Protein AF-0000000072496242 (afdb_homodimer)

Sequence (442 aa):
MKIFIAFVLIFSLLLVVIFRSTSISSSNGSRLVIKHRKIQVKLYYETGCPDCQSYYTENYFPAYVLLHREVRFKLIPFGKARIVNSTLFKCQHGPSECFGNIYHACCGYYYGNKVMHRLAYCMYRSKNWYREKLASRQCSNRLSLNDRLLRSCTVSDLGRRIFKKMAKRTKRLGKPLRFVPYILVEGRSVDPEVNLHRYICKRYRKLIRACRTEFEETINSMKIFIAFVLIFSLLLVVIFRSTSISSSNGSRLVIKHRKIQVKLYYETGCPDCQSYYTENYFPAYVLLHREVRFKLIPFGKARIVNSTLFKCQHGPSECFGNIYHACCGYYYGNKVMHRLAYCMYRSKNWYREKLASRQCSNRLSLNDRLLRSCTVSDLGRRIFKKMAKRTKRLGKPLRFVPYILVEGRSVDPEVNLHRYICKRYRKLIRACRTEFEETINS

Radius of gyration: 36.03 Å; Cα contacts (8 Å, |Δi|>4): 597; chains: 2; bounding box: 186×74×110 Å

Foldseek 3Di:
DPPPPPPPPPPPPPPPPPPPPPPPPPPPPPPPPVLPDAWEKEWEAWQQDPLQLCLLQPAVLVLCVLFVVRHPYYYQHDAQKDDPDLQDIADPLGPQRLLQSLLLLLCCVPPNDVVSSQLSNQLSPDPPSNRRLVSNVVSCVVVVHDSVVSNVLSRDSNSSVSNVVSVVVCCVLVDHDPDDGWMDTNHDTDDSVDRPNCVCCVVQVVRTVSSVDDPPPPPPD/DPPPPPPPPPPPPPPPPPPPPPPPPPPPPPPPPVLDDAWEKEWEAWQQDPLQLCLLQPAVLVLCVLFVVRHPYYYQHDAQKDDPDLQDIGDPLGPQRLLQSLLLLLCCVPPNDVRSSQLSNQLSPDPPSNRRLVSNVVSCVVVVHDSVVSNVLSRDSNSSVSNVVSVVVCCVLVDHDPDDGWMDTNHDTDDSVDRPNCVCCVVQVVRTVSSVDDPPPPPVD

Organism: Sarcoptes scabiei (NCBI:txid52283)

Nearest PDB structures (foldseek):
  6nwx-assembly1_A  TM=8.973E-01  e=1.055E-11  Mus musculus
  6dxn-assembly3_C  TM=6.790E-01  e=3.278E-04  Klebsiella pneumoniae
  3kzq-assembly3_D-3  TM=6.925E-01  e=5.418E-04  Vibrio parahaemolyticus
  4mcu-assembly2_B  TM=5.743E-01  e=5.729E-04  Klebsiella pneumoniae 342
  6gho-assembly1_B  TM=6.965E-01  e=8.354E-03  Geobacillus kaustophilus HTA426

Solvent-accessible surface area (backbone atoms only — not comparable to full-atom values): 25146 Å² total; per-residue (Å²): 137,84,80,76,78,76,80,79,80,78,78,77,76,76,75,73,73,72,74,71,73,72,70,73,69,71,69,70,70,67,72,73,67,72,74,70,81,59,52,44,34,40,39,36,21,40,60,46,35,68,59,24,37,52,41,38,68,52,33,50,47,58,29,42,74,65,35,49,92,62,31,45,73,44,82,35,44,42,54,69,41,43,76,76,51,95,86,40,73,46,34,87,67,35,69,50,21,45,47,30,18,26,34,49,52,42,35,31,70,76,65,28,64,71,51,26,54,51,45,50,47,45,20,54,38,35,97,48,27,71,41,27,69,62,21,45,47,57,33,23,57,76,67,71,45,63,46,67,61,41,57,52,32,48,76,33,70,66,24,47,50,53,40,49,51,30,45,52,59,52,55,69,69,71,56,83,63,88,64,58,54,38,36,29,53,72,85,37,80,50,65,80,60,41,26,50,45,42,54,51,35,75,74,40,41,90,81,31,64,66,64,64,52,56,81,74,65,81,76,70,126,131,90,75,79,80,76,79,77,80,78,77,78,77,77,76,74,75,74,74,69,74,73,71,74,69,72,69,70,70,67,72,72,68,73,74,72,80,58,53,42,34,40,40,35,22,40,60,48,34,68,59,24,37,52,41,38,66,52,33,49,47,58,30,42,74,64,36,50,92,60,31,46,71,45,82,35,44,43,54,70,41,44,76,77,50,95,86,40,73,47,34,88,69,34,68,50,21,44,47,30,18,26,34,48,53,42,35,30,70,76,64,27,63,71,51,26,54,51,45,50,47,44,21,54,38,34,96,48,26,72,42,27,68,61,22,46,49,57,33,23,54,75,67,70,46,64,46,69,61,41,57,51,32,48,76,33,72,66,24,49,51,52,39,49,50,29,44,50,58,53,53,70,69,74,56,83,64,88,63,59,54,37,37,28,52,73,84,37,80,50,66,80,60,40,28,51,45,41,54,49,33,74,74,39,39,91,80,32,64,66,63,64,51,56,79,74,67,82,74,72,125

Secondary structure (DSSP, 8-state):
-----------------------------------PPPEEEEEEE-TT-HHHHHHIIIIIHHHHHHHTTTEEEEEEETTT-EE-SSS-EE-TT-HHHHHHHHHHHHHHHHH-HHHHHHHHHHHHHSTTTT-HHHHHHHHHHHTT--HHHHHHHHTSHHHHHHHHHHHHHHHTTSS--SSS-EEEETTEEE-TTB-HHHHHHHHHTTT-GGGTS-----TT-/-----------------------------------PPPEEEEEEE-TT-HHHHHHIIIIIHHHHHHHTTTEEEEEEETTT-EE-SSS-EE-TT-HHHHHHHHHHHHHHHHH-HHHHHHHHHHHHHSTTTT-HHHHHHHHHHHTT--HHHHHHHHTSHHHHHHHHHHHHHHHTTSS--SSSSEEEETTEEE-TTB-HHHHHHHHHTTT-GGGTS-----TT-

InterPro domains:
  IPR004911 Gamma interferon inducible lysosomal thiol reductase GILT [PF03227] (40-141)
  IPR004911 Gamma interferon inducible lysosomal thiol reductase GILT [PTHR13234] (13-213)

pLDDT: mean 84.51, std 24.07, range [26.83, 98.94]

Structure (mmCIF, N/CA/C/O backbone):
data_AF-0000000072496242-model_v1
#
loop_
_entity.id
_entity.type
_entity.pdbx_description
1 polymer 'Gamma-interferon-inducible lysosomal thiol reductase'
#
loop_
_atom_site.group_PDB
_atom_site.id
_atom_site.type_symbol
_atom_site.label_atom_id
_atom_site.label_alt_id
_atom_site.label_comp_id
_atom_site.label_asym_id
_atom_site.label_entity_id
_atom_site.label_seq_id
_atom_site.pdbx_PDB_ins_code
_atom_site.Cartn_x
_atom_site.Cartn_y
_atom_site.Cartn_z
_atom_site.occupancy
_atom_site.B_iso_or_equiv
_atom_site.auth_seq_id
_atom_site.auth_comp_id
_atom_site.auth_asym_id
_atom_site.auth_atom_id
_atom_site.pdbx_PDB_model_num
ATOM 1 N N . MET A 1 1 ? -113.188 -14.805 16.891 1 28.45 1 MET A N 1
ATOM 2 C CA . MET A 1 1 ? -112 -15.672 16.766 1 28.45 1 MET A CA 1
ATOM 3 C C . MET A 1 1 ? -110.938 -15.047 15.875 1 28.45 1 MET A C 1
ATOM 5 O O . MET A 1 1 ? -111.062 -15.086 14.648 1 28.45 1 MET A O 1
ATOM 9 N N . LYS A 1 2 ? -110.562 -13.688 16.297 1 29.55 2 LYS A N 1
ATOM 10 C CA . LYS A 1 2 ? -109.688 -12.633 15.812 1 29.55 2 LYS A CA 1
ATOM 11 C C . LYS A 1 2 ? -108.25 -13.156 15.672 1 29.55 2 LYS A C 1
ATOM 13 O O . LYS A 1 2 ? -107.562 -13.367 16.672 1 29.55 2 LYS A O 1
ATOM 18 N N . ILE A 1 3 ? -108.062 -14.172 14.719 1 30.06 3 ILE A N 1
ATOM 19 C CA . ILE A 1 3 ? -106.812 -14.875 14.367 1 30.06 3 ILE A CA 1
ATOM 20 C C . ILE A 1 3 ? -105.75 -13.875 13.945 1 30.06 3 ILE A C 1
ATOM 22 O O . ILE A 1 3 ? -105.938 -13.188 12.93 1 30.06 3 ILE A O 1
ATOM 26 N N . PHE A 1 4 ? -105.188 -13.133 14.945 1 30.5 4 PHE A N 1
ATOM 27 C CA . PHE A 1 4 ? -104.062 -12.188 14.922 1 30.5 4 PHE A CA 1
ATOM 28 C C . PHE A 1 4 ? -102.812 -12.805 14.273 1 30.5 4 PHE A C 1
ATOM 30 O O . PHE A 1 4 ? -102.312 -13.812 14.75 1 30.5 4 PHE A O 1
ATOM 37 N N . ILE A 1 5 ? -102.75 -12.828 12.906 1 29.42 5 ILE A N 1
ATOM 38 C CA . ILE A 1 5 ? -101.625 -13.281 12.031 1 29.42 5 ILE A CA 1
ATOM 39 C C . ILE A 1 5 ? -100.375 -12.547 12.391 1 29.42 5 ILE A C 1
ATOM 41 O O . ILE A 1 5 ? -100.25 -11.328 12.234 1 29.42 5 ILE A O 1
ATOM 45 N N . ALA A 1 6 ? -99.75 -12.828 13.555 1 29.61 6 ALA A N 1
ATOM 46 C CA . ALA A 1 6 ? -98.438 -12.242 13.992 1 29.61 6 ALA A CA 1
ATOM 47 C C . ALA A 1 6 ? -97.375 -12.531 12.984 1 29.61 6 ALA A C 1
ATOM 49 O O . ALA A 1 6 ? -97 -13.695 12.727 1 29.61 6 ALA A O 1
ATOM 50 N N . PHE A 1 7 ? -97.25 -11.711 11.891 1 29.41 7 PHE A N 1
ATOM 51 C CA . PHE A 1 7 ? -96.188 -11.766 10.883 1 29.41 7 PHE A CA 1
ATOM 52 C C . PHE A 1 7 ? -94.812 -11.695 11.523 1 29.41 7 PHE A C 1
ATOM 54 O O . PHE A 1 7 ? -94.5 -10.805 12.336 1 29.41 7 PHE A O 1
ATOM 61 N N . VAL A 1 8 ? -94.125 -12.82 11.852 1 30.73 8 VAL A N 1
ATOM 62 C CA . VAL A 1 8 ? -92.75 -13.102 12.352 1 30.73 8 VAL A CA 1
ATOM 63 C C . VAL A 1 8 ? -91.75 -12.484 11.422 1 30.73 8 VAL A C 1
ATOM 65 O O . VAL A 1 8 ? -91.562 -12.93 10.281 1 30.73 8 VAL A O 1
ATOM 68 N N . LEU A 1 9 ? -91.562 -11.172 11.336 1 29.33 9 LEU A N 1
ATOM 69 C CA . LEU A 1 9 ? -90.562 -10.523 10.547 1 29.33 9 LEU A CA 1
ATOM 70 C C . LEU A 1 9 ? -89.125 -11.039 10.945 1 29.33 9 LEU A C 1
ATOM 72 O O . LEU A 1 9 ? -88.75 -10.961 12.117 1 29.33 9 LEU A O 1
ATOM 76 N N . ILE A 1 10 ? -88.688 -12.133 10.352 1 31.88 10 ILE A N 1
ATOM 77 C CA . ILE A 1 10 ? -87.375 -12.773 10.453 1 31.88 10 ILE A CA 1
ATOM 78 C C . ILE A 1 10 ? -86.25 -11.773 10.109 1 31.88 10 ILE A C 1
ATOM 80 O O . ILE A 1 10 ? -86.25 -11.234 8.992 1 31.88 10 ILE A O 1
ATOM 84 N N . PHE A 1 11 ? -85.875 -10.891 11.055 1 30.8 11 PHE A N 1
ATOM 85 C CA . PHE A 1 11 ? -84.75 -9.961 10.984 1 30.8 11 PHE A CA 1
ATOM 86 C C . PHE A 1 11 ? -83.438 -10.688 10.594 1 30.8 11 PHE A C 1
ATOM 88 O O . PHE A 1 11 ? -83 -11.594 11.305 1 30.8 11 PHE A O 1
ATOM 95 N N . SER A 1 12 ? -83.188 -10.914 9.297 1 30.03 12 SER A N 1
ATOM 96 C CA . SER A 1 12 ? -81.938 -11.406 8.719 1 30.03 12 SER A CA 1
ATOM 97 C C . SER A 1 12 ? -80.75 -10.586 9.188 1 30.03 12 SER A C 1
ATOM 99 O O . SER A 1 12 ? -80.688 -9.398 8.891 1 30.03 12 SER A O 1
ATOM 101 N N . LEU A 1 13 ? -80.312 -10.711 10.398 1 33 13 LEU A N 1
ATOM 102 C CA . LEU A 1 13 ? -79.062 -10.117 10.898 1 33 13 LEU A CA 1
ATOM 103 C C . LEU A 1 13 ? -77.875 -10.461 9.984 1 33 13 LEU A C 1
ATOM 105 O O . LEU A 1 13 ? -77.5 -11.625 9.883 1 33 13 LEU A O 1
ATOM 109 N N . LEU A 1 14 ? -77.875 -9.805 8.812 1 32.16 14 LEU A N 1
ATOM 110 C CA . LEU A 1 14 ? -76.688 -9.875 7.961 1 32.16 14 LEU A CA 1
ATOM 111 C C . LEU A 1 14 ? -75.375 -9.578 8.758 1 32.16 14 LEU A C 1
ATOM 113 O O . LEU A 1 14 ? -75.25 -8.492 9.328 1 32.16 14 LEU A O 1
ATOM 117 N N . LEU A 1 15 ? -74.812 -10.578 9.367 1 34.34 15 LEU A N 1
ATOM 118 C CA . LEU A 1 15 ? -73.5 -10.586 9.984 1 34.34 15 LEU A CA 1
ATOM 119 C C . LEU A 1 15 ? -72.438 -10.047 9.016 1 34.34 15 LEU A C 1
ATOM 121 O O . LEU A 1 15 ? -72.125 -10.703 8.016 1 34.34 15 LEU A O 1
ATOM 125 N N . VAL A 1 16 ? -72.562 -8.781 8.672 1 34.88 16 VAL A N 1
ATOM 126 C CA . VAL A 1 16 ? -71.438 -8.211 7.922 1 34.88 16 VAL A CA 1
ATOM 127 C C . VAL A 1 16 ? -70.125 -8.461 8.672 1 34.88 16 VAL A C 1
ATOM 129 O O . VAL A 1 16 ? -69.938 -7.926 9.766 1 34.88 16 VAL A O 1
ATOM 132 N N . VAL A 1 17 ? -69.562 -9.688 8.547 1 36.59 17 VAL A N 1
ATOM 133 C CA . VAL A 1 17 ? -68.188 -9.969 8.961 1 36.59 17 VAL A CA 1
ATOM 134 C C . VAL A 1 17 ? -67.25 -8.922 8.383 1 36.59 17 VAL A C 1
ATOM 136 O O . VAL A 1 17 ? -67.062 -8.867 7.164 1 36.59 17 VAL A O 1
ATOM 139 N N . ILE A 1 18 ? -67.312 -7.727 8.914 1 37.47 18 ILE A N 1
ATOM 140 C CA . ILE A 1 18 ? -66.25 -6.789 8.586 1 37.47 18 ILE A CA 1
ATOM 141 C C . ILE A 1 18 ? -64.875 -7.477 8.742 1 37.47 18 ILE A C 1
ATOM 143 O O . ILE A 1 18 ? -64.5 -7.863 9.852 1 37.47 18 ILE A O 1
ATOM 147 N N . PHE A 1 19 ? -64.562 -8.273 7.711 1 37.25 19 PHE A N 1
ATOM 148 C CA . PHE A 1 19 ? -63.156 -8.641 7.625 1 37.25 19 PHE A CA 1
ATOM 149 C C . PHE A 1 19 ? -62.25 -7.41 7.75 1 37.25 19 PHE A C 1
ATOM 151 O O . PHE A 1 19 ? -62.188 -6.578 6.844 1 37.25 19 PHE A O 1
ATOM 158 N N . ARG A 1 20 ? -62.219 -6.816 8.992 1 35.28 20 ARG A N 1
ATOM 159 C CA . ARG A 1 20 ? -61.062 -5.93 9.195 1 35.28 20 ARG A CA 1
ATOM 160 C C . ARG A 1 20 ? -59.781 -6.57 8.68 1 35.28 20 ARG A C 1
ATOM 162 O O . ARG A 1 20 ? -59.375 -7.621 9.164 1 35.28 20 ARG A O 1
ATOM 169 N N . SER A 1 21 ? -59.5 -6.332 7.434 1 40.91 21 SER A N 1
ATOM 170 C CA . SER A 1 21 ? -58.156 -6.582 6.984 1 40.91 21 SER A CA 1
ATOM 171 C C . SER A 1 21 ? -57.125 -6.027 7.973 1 40.91 21 SER A C 1
ATOM 173 O O . SER A 1 21 ? -57.094 -4.824 8.234 1 40.91 21 SER A O 1
ATOM 175 N N . THR A 1 22 ? -56.938 -6.73 9.07 1 41.78 22 THR A N 1
ATOM 176 C CA . THR A 1 22 ? -55.688 -6.348 9.758 1 41.78 22 THR A CA 1
ATOM 177 C C . THR A 1 22 ? -54.531 -6.254 8.766 1 41.78 22 THR A C 1
ATOM 179 O O . THR A 1 22 ? -54.188 -7.238 8.109 1 41.78 22 THR A O 1
ATOM 182 N N . SER A 1 23 ? -54.438 -5.117 8.125 1 41.41 23 SER A N 1
ATOM 183 C CA . SER A 1 23 ? -53.156 -4.863 7.465 1 41.41 23 SER A CA 1
ATOM 184 C C . SER A 1 23 ? -52 -5.199 8.383 1 41.41 23 SER A C 1
ATOM 186 O O . SER A 1 23 ? -51.906 -4.711 9.516 1 41.41 23 SER A O 1
ATOM 188 N N . ILE A 1 24 ? -51.594 -6.488 8.352 1 42.31 24 ILE A N 1
ATOM 189 C CA . ILE A 1 24 ? -50.25 -6.734 8.906 1 42.31 24 ILE A CA 1
ATOM 190 C C . ILE A 1 24 ? -49.281 -5.656 8.422 1 42.31 24 ILE A C 1
ATOM 192 O O . ILE A 1 24 ? -49.094 -5.5 7.219 1 42.31 24 ILE A O 1
ATOM 196 N N . SER A 1 25 ? -49.375 -4.512 9.102 1 39.34 25 SER A N 1
ATOM 197 C CA . SER A 1 25 ? -48.25 -3.621 8.844 1 39.34 25 SER A CA 1
ATOM 198 C C . SER A 1 25 ? -46.906 -4.375 8.891 1 39.34 25 SER A C 1
ATOM 200 O O . SER A 1 25 ? -46.656 -5.102 9.852 1 39.34 25 SER A O 1
ATOM 202 N N . SER A 1 26 ? -46.531 -4.922 7.742 1 40.12 26 SER A N 1
ATOM 203 C CA . SER A 1 26 ? -45.125 -5.324 7.684 1 40.12 26 SER A CA 1
ATOM 204 C C . SER A 1 26 ? -44.25 -4.32 8.398 1 40.12 26 SER A C 1
ATOM 206 O O . SER A 1 26 ? -44.281 -3.129 8.094 1 40.12 26 SER A O 1
ATOM 208 N N . SER A 1 27 ? -44.25 -4.457 9.734 1 39 27 SER A N 1
ATOM 209 C CA . SER A 1 27 ? -43.156 -3.721 10.352 1 39 27 SER A CA 1
ATOM 210 C C . SER A 1 27 ? -41.875 -3.811 9.516 1 39 27 SER A C 1
ATOM 212 O O . SER A 1 27 ? -41.438 -4.906 9.133 1 39 27 SER A O 1
ATOM 214 N N . ASN A 1 28 ? -41.844 -2.971 8.555 1 39.41 28 ASN A N 1
ATOM 215 C CA . ASN A 1 28 ? -40.5 -2.762 7.992 1 39.41 28 ASN A CA 1
ATOM 216 C C . ASN A 1 28 ? -39.406 -2.83 9.07 1 39.41 28 ASN A C 1
ATOM 218 O O . ASN A 1 28 ? -39.406 -2.004 9.984 1 39.41 28 ASN A O 1
ATOM 222 N N . GLY A 1 29 ? -39.281 -4.027 9.633 1 36.97 29 GLY A N 1
ATOM 223 C CA . GLY A 1 29 ? -38.062 -4.117 10.445 1 36.97 29 GLY A CA 1
ATOM 224 C C . GLY A 1 29 ? -36.938 -3.234 9.938 1 36.97 29 GLY A C 1
ATOM 225 O O . GLY A 1 29 ? -36.438 -3.434 8.836 1 36.97 29 GLY A O 1
ATOM 226 N N . SER A 1 30 ? -37.094 -1.984 10.188 1 38.28 30 SER A N 1
ATOM 227 C CA . SER A 1 30 ? -35.875 -1.185 10.047 1 38.28 30 SER A CA 1
ATOM 228 C C . SER A 1 30 ? -34.656 -1.949 10.523 1 38.28 30 SER A C 1
ATOM 230 O O . SER A 1 30 ? -34.594 -2.371 11.68 1 38.28 30 SER A O 1
ATOM 232 N N . ARG A 1 31 ? -34.188 -2.896 9.766 1 38 31 ARG A N 1
ATOM 233 C CA . ARG A 1 31 ? -32.844 -3.355 10.117 1 38 31 ARG A CA 1
ATOM 234 C C . ARG A 1 31 ? -32.031 -2.234 10.758 1 38 31 ARG A C 1
ATOM 236 O O . ARG A 1 31 ? -31.734 -1.227 10.117 1 38 31 ARG A O 1
ATOM 243 N N . LEU A 1 32 ? -32.344 -1.809 11.953 1 38.12 32 LEU A N 1
ATOM 244 C CA . LEU A 1 32 ? -31.406 -0.989 12.703 1 38.12 32 LEU A CA 1
ATOM 245 C C . LEU A 1 32 ? -29.969 -1.238 12.227 1 38.12 32 LEU A C 1
ATOM 247 O O . LEU A 1 32 ? -29.406 -2.309 12.469 1 38.12 32 LEU A O 1
ATOM 251 N N . VAL A 1 33 ? -29.625 -0.88 11.031 1 44.34 33 VAL A N 1
ATOM 252 C CA . VAL A 1 33 ? -28.219 -0.817 10.695 1 44.34 33 VAL A CA 1
ATOM 253 C C . VAL A 1 33 ? -27.422 -0.225 11.859 1 44.34 33 VAL A C 1
ATOM 255 O O . VAL A 1 33 ? -27.578 0.953 12.195 1 44.34 33 VAL A O 1
ATOM 258 N N . ILE A 1 34 ? -27.359 -0.798 12.977 1 43.81 34 ILE A N 1
ATOM 259 C CA . ILE A 1 34 ? -26.375 -0.371 13.961 1 43.81 34 ILE A CA 1
ATOM 260 C C . ILE A 1 34 ? -25.188 0.26 13.242 1 43.81 34 ILE A C 1
ATOM 262 O O . ILE A 1 34 ? -24.469 -0.415 12.492 1 43.81 34 ILE A O 1
ATOM 266 N N . LYS A 1 35 ? -25.328 1.379 12.844 1 53.81 35 LYS A N 1
ATOM 267 C CA . LYS A 1 35 ? -24.25 2.172 12.273 1 53.81 35 LYS A CA 1
ATOM 268 C C . LYS A 1 35 ? -22.969 2.029 13.094 1 53.81 35 LYS A C 1
ATOM 270 O O . LYS A 1 35 ? -22.891 2.52 14.219 1 53.81 35 LYS A O 1
ATOM 275 N N . HIS A 1 36 ? -22.297 1.004 12.938 1 65.94 36 HIS A N 1
ATOM 276 C CA . HIS A 1 36 ? -21.031 0.823 13.656 1 65.94 36 HIS A CA 1
ATOM 277 C C . HIS A 1 36 ? -20.109 2.025 13.477 1 65.94 36 HIS A C 1
ATOM 279 O O . HIS A 1 36 ? -20.156 2.689 12.438 1 65.94 36 HIS A O 1
ATOM 285 N N . ARG A 1 37 ? -19.562 2.531 14.633 1 84.5 37 ARG A N 1
ATOM 286 C CA . ARG A 1 37 ? -18.578 3.607 14.633 1 84.5 37 ARG A CA 1
ATOM 287 C C . ARG A 1 37 ? -17.438 3.295 13.688 1 84.5 37 ARG A C 1
ATOM 289 O O . ARG A 1 37 ? -16.953 2.162 13.641 1 84.5 37 ARG A O 1
ATOM 296 N N . LYS A 1 38 ? -17.125 4.293 12.844 1 93.75 38 LYS A N 1
ATOM 297 C CA . LYS A 1 38 ? -16.016 4.105 11.906 1 93.75 38 LYS A CA 1
ATOM 298 C C . LYS A 1 38 ? -14.688 3.959 12.648 1 93.75 38 LYS A C 1
ATOM 300 O O . LYS A 1 38 ? -14.461 4.637 13.656 1 93.75 38 LYS A O 1
ATOM 305 N N . ILE A 1 39 ? -13.898 3.117 12.164 1 97.19 39 ILE A N 1
ATOM 306 C CA . ILE A 1 39 ? -12.516 2.982 12.625 1 97.19 39 ILE A CA 1
ATOM 307 C C . ILE A 1 39 ? -11.789 4.312 12.461 1 97.19 39 ILE A C 1
ATOM 309 O O . ILE A 1 39 ? -11.938 4.988 11.438 1 97.19 39 ILE A O 1
ATOM 313 N N . GLN A 1 40 ? -11.047 4.68 13.508 1 98.19 40 GLN A N 1
ATOM 314 C CA . GLN A 1 40 ? -10.352 5.965 13.492 1 98.19 40 GLN A CA 1
ATOM 315 C C . GLN A 1 40 ? -8.867 5.781 13.188 1 98.19 40 GLN A C 1
ATOM 317 O O . GLN A 1 40 ? -8.188 4.98 13.836 1 98.19 40 GLN A O 1
ATOM 322 N N . VAL A 1 41 ? -8.383 6.52 12.227 1 98.81 41 VAL A N 1
ATOM 323 C CA . VAL A 1 41 ? -6.965 6.586 11.898 1 98.81 41 VAL A CA 1
ATOM 324 C C . VAL A 1 41 ? -6.477 8.023 12.008 1 98.81 41 VAL A C 1
ATOM 326 O O . VAL A 1 41 ? -7.07 8.938 11.422 1 98.81 41 VAL A O 1
ATOM 329 N N . LYS A 1 42 ? -5.422 8.258 12.797 1 98.81 42 LYS A N 1
ATOM 330 C CA . LYS A 1 42 ? -4.836 9.586 12.945 1 98.81 42 LYS A CA 1
ATOM 331 C C . LYS A 1 42 ? -3.373 9.594 12.508 1 98.81 42 LYS A C 1
ATOM 333 O O . LYS A 1 42 ? -2.613 8.688 12.852 1 98.81 42 LYS A O 1
ATOM 338 N N . LEU A 1 43 ? -3.047 10.57 11.742 1 98.94 43 LEU A N 1
ATOM 339 C CA . LEU A 1 43 ? -1.658 10.773 11.344 1 98.94 43 LEU A CA 1
ATOM 340 C C . LEU A 1 43 ? -1.117 12.078 11.922 1 98.94 43 LEU A C 1
ATOM 342 O O . LEU A 1 43 ? -1.621 13.156 11.602 1 98.94 43 LEU A O 1
ATOM 346 N N . TYR A 1 44 ? -0.159 12 12.773 1 98.88 44 TYR A N 1
ATOM 347 C CA . TYR A 1 44 ? 0.617 13.133 13.258 1 98.88 44 TYR A CA 1
ATOM 348 C C . TYR A 1 44 ? 1.887 13.32 12.438 1 98.88 44 TYR A C 1
ATOM 350 O O . TYR A 1 44 ? 2.727 12.414 12.367 1 98.88 44 TYR A O 1
ATOM 358 N N . TYR A 1 45 ? 1.993 14.5 11.781 1 98.81 45 TYR A N 1
ATOM 359 C CA . TYR A 1 45 ? 3.059 14.641 10.797 1 98.81 45 TYR A CA 1
ATOM 360 C C . TYR A 1 45 ? 3.471 16.094 10.641 1 98.81 45 TYR A C 1
ATOM 362 O O . TYR A 1 45 ? 2.998 16.969 11.383 1 98.81 45 TYR A O 1
ATOM 370 N N . GLU A 1 46 ? 4.484 16.281 9.781 1 98.69 46 GLU A N 1
ATOM 371 C CA . GLU A 1 46 ? 5.023 17.578 9.391 1 98.69 46 GLU A CA 1
ATOM 372 C C . GLU A 1 46 ? 5.148 17.703 7.879 1 98.69 46 GLU A C 1
ATOM 374 O O . GLU A 1 46 ? 5.559 16.75 7.207 1 98.69 46 GLU A O 1
ATOM 379 N N . THR A 1 47 ? 4.859 18.891 7.344 1 98.56 47 THR A N 1
ATOM 380 C CA . THR A 1 47 ? 4.82 19.047 5.895 1 98.56 47 THR A CA 1
ATOM 381 C C . THR A 1 47 ? 6.234 19.047 5.312 1 98.56 47 THR A C 1
ATOM 383 O O . THR A 1 47 ? 6.438 18.656 4.164 1 98.56 47 THR A O 1
ATOM 386 N N . GLY A 1 48 ? 7.141 19.422 6.121 1 97.44 48 GLY A N 1
ATOM 387 C CA . GLY A 1 48 ? 8.508 19.5 5.621 1 97.44 48 GLY A CA 1
ATOM 388 C C . GLY A 1 48 ? 9.344 18.281 5.965 1 97.44 48 GLY A C 1
ATOM 389 O O . GLY A 1 48 ? 10.562 18.297 5.809 1 97.44 48 GLY A O 1
ATOM 390 N N . CYS A 1 49 ? 8.852 17.203 6.438 1 97.69 49 CYS A N 1
ATOM 391 C CA . CYS A 1 49 ? 9.547 16.016 6.902 1 97.69 49 CYS A CA 1
ATOM 392 C C . CYS A 1 49 ? 9.648 14.969 5.793 1 97.69 49 CYS A C 1
ATOM 394 O O . CYS A 1 49 ? 8.625 14.445 5.336 1 97.69 49 CYS A O 1
ATOM 396 N N . PRO A 1 50 ? 10.867 14.602 5.422 1 94.56 50 PRO A N 1
ATOM 397 C CA . PRO A 1 50 ? 11.023 13.633 4.336 1 94.56 50 PRO A CA 1
ATOM 398 C C . PRO A 1 50 ? 10.367 12.289 4.641 1 94.56 50 PRO A C 1
ATOM 400 O O . PRO A 1 50 ? 9.758 11.68 3.754 1 94.56 50 PRO A O 1
ATOM 403 N N . ASP A 1 51 ? 10.484 11.805 5.871 1 95.38 51 ASP A N 1
ATOM 404 C CA . ASP A 1 51 ? 9.836 10.555 6.246 1 95.38 51 ASP A CA 1
ATOM 405 C C . ASP A 1 51 ? 8.32 10.68 6.172 1 95.38 51 ASP A C 1
ATOM 407 O O . ASP A 1 51 ? 7.629 9.742 5.766 1 95.38 51 ASP A O 1
ATOM 411 N N . CYS A 1 52 ? 7.805 11.828 6.52 1 98.06 52 CYS A N 1
ATOM 412 C CA . CYS A 1 52 ? 6.371 12.07 6.398 1 98.06 52 CYS A CA 1
ATOM 413 C C . CYS A 1 52 ? 5.945 12.094 4.934 1 98.06 52 CYS A C 1
ATOM 415 O O . CYS A 1 52 ? 4.906 11.539 4.578 1 98.06 52 CYS A O 1
ATOM 417 N N . GLN A 1 53 ? 6.797 12.695 4.141 1 96.19 53 GLN A N 1
ATOM 418 C CA . GLN A 1 53 ? 6.504 12.766 2.715 1 96.19 53 GLN A CA 1
ATOM 419 C C . GLN A 1 53 ? 6.387 11.367 2.107 1 96.19 53 GLN A C 1
ATOM 421 O O . GLN A 1 53 ? 5.398 11.062 1.432 1 96.19 53 GLN A O 1
ATOM 426 N N . SER A 1 54 ? 7.359 10.531 2.369 1 93.69 54 SER A N 1
ATOM 427 C CA . SER A 1 54 ? 7.363 9.188 1.8 1 93.69 54 SER A CA 1
ATOM 428 C C . SER A 1 54 ? 6.238 8.336 2.381 1 93.69 54 SER A C 1
ATOM 430 O O . SER A 1 54 ? 5.562 7.605 1.651 1 93.69 54 SER A O 1
ATOM 432 N N . TYR A 1 55 ? 6.035 8.445 3.648 1 97.81 55 TYR A N 1
ATOM 433 C CA . TYR A 1 55 ? 4.988 7.66 4.289 1 97.81 55 TYR A CA 1
ATOM 434 C C . TYR A 1 55 ? 3.613 8.031 3.744 1 97.81 55 TYR A C 1
ATOM 436 O O . TYR A 1 55 ? 2.797 7.156 3.451 1 97.81 55 TYR A O 1
ATOM 444 N N . TYR A 1 56 ? 3.424 9.328 3.715 1 97.75 56 TYR A N 1
ATOM 445 C CA . TYR A 1 56 ? 2.115 9.797 3.271 1 97.75 56 TYR A CA 1
ATOM 446 C C . TYR A 1 56 ? 1.816 9.32 1.854 1 97.75 56 TYR A C 1
ATOM 448 O O . TYR A 1 56 ? 0.736 8.789 1.585 1 97.75 56 TYR A O 1
ATOM 456 N N . THR A 1 57 ? 2.725 9.453 0.956 1 94.88 57 THR A N 1
ATOM 457 C CA . THR A 1 57 ? 2.475 9.227 -0.462 1 94.88 57 THR A CA 1
ATOM 458 C C . THR A 1 57 ? 2.461 7.73 -0.771 1 94.88 57 THR A C 1
ATOM 460 O O . THR A 1 57 ? 1.747 7.281 -1.67 1 94.88 57 THR A O 1
ATOM 463 N N . GLU A 1 58 ? 3.146 6.977 0.064 1 93.62 58 GLU A N 1
ATOM 464 C CA . GLU A 1 58 ? 3.383 5.594 -0.333 1 93.62 58 GLU A CA 1
ATOM 465 C C . GLU A 1 58 ? 2.621 4.621 0.566 1 93.62 58 GLU A C 1
ATOM 467 O O . GLU A 1 58 ? 2.564 3.424 0.288 1 93.62 58 GLU A O 1
ATOM 472 N N . ASN A 1 59 ? 2.031 5.121 1.567 1 96.38 59 ASN A N 1
ATOM 473 C CA . ASN A 1 59 ? 1.388 4.227 2.525 1 96.38 59 ASN A CA 1
ATOM 474 C C . ASN A 1 59 ? 0.057 4.793 3.014 1 96.38 59 ASN A C 1
ATOM 476 O O . ASN A 1 59 ? -0.994 4.18 2.807 1 96.38 59 ASN A O 1
ATOM 480 N N . TYR A 1 60 ? 0.05 6.02 3.506 1 98 60 TYR A N 1
ATOM 481 C CA . TYR A 1 60 ? -1.135 6.605 4.121 1 98 60 TYR A CA 1
ATOM 482 C C . TYR A 1 60 ? -2.191 6.93 3.07 1 98 60 TYR A C 1
ATOM 484 O O . TYR A 1 60 ? -3.342 6.496 3.186 1 98 60 TYR A O 1
ATOM 492 N N . PHE A 1 61 ? -1.793 7.629 2.09 1 96.44 61 PHE A N 1
ATOM 493 C CA . PHE A 1 61 ? -2.787 8.125 1.143 1 96.44 61 PHE A CA 1
ATOM 494 C C . PHE A 1 61 ? -3.389 6.973 0.345 1 96.44 61 PHE A C 1
ATOM 496 O O . PHE A 1 61 ? -4.598 6.934 0.116 1 96.44 61 PHE A O 1
ATOM 503 N N . PRO A 1 62 ? -2.574 6 -0.1 1 92.56 62 PRO A N 1
ATOM 504 C CA . PRO A 1 62 ? -3.199 4.836 -0.735 1 92.56 62 PRO A CA 1
ATOM 505 C C . PRO A 1 62 ? -4.23 4.156 0.162 1 92.56 62 PRO A C 1
ATOM 507 O O . PRO A 1 62 ? -5.309 3.779 -0.305 1 92.56 62 PRO A O 1
ATOM 510 N N . ALA A 1 63 ? -3.91 3.98 1.419 1 95.75 63 ALA A N 1
ATOM 511 C CA . ALA A 1 63 ? -4.883 3.412 2.348 1 95.75 63 ALA A CA 1
ATOM 512 C C . ALA A 1 63 ? -6.125 4.293 2.447 1 95.75 63 ALA A C 1
ATOM 514 O O . ALA A 1 63 ? -7.254 3.789 2.475 1 95.75 63 ALA A O 1
ATOM 515 N N . TYR A 1 64 ? -5.922 5.613 2.488 1 97.62 64 TYR A N 1
ATOM 516 C CA . TYR A 1 64 ? -7.02 6.57 2.547 1 97.62 64 TYR A CA 1
ATOM 517 C C . TYR A 1 64 ? -7.945 6.414 1.348 1 97.62 64 TYR A C 1
ATOM 519 O O . TYR A 1 64 ? -9.164 6.348 1.504 1 97.62 64 TYR A O 1
ATOM 527 N N . VAL A 1 65 ? -7.383 6.32 0.196 1 94.19 65 VAL A N 1
ATOM 528 C CA . VAL A 1 65 ? -8.164 6.242 -1.033 1 94.19 65 VAL A CA 1
ATOM 529 C C . VAL A 1 65 ? -9.039 4.988 -1.01 1 94.19 65 VAL A C 1
ATOM 531 O O . VAL A 1 65 ? -10.211 5.035 -1.396 1 94.19 65 VAL A O 1
ATOM 534 N N . LEU A 1 66 ? -8.523 3.979 -0.438 1 90.5 66 LEU A N 1
ATOM 535 C CA . LEU A 1 66 ? -9.203 2.691 -0.483 1 90.5 66 LEU A CA 1
ATOM 536 C C . LEU A 1 66 ? -10.242 2.588 0.63 1 90.5 66 LEU A C 1
ATOM 538 O O . LEU A 1 66 ? -11.273 1.932 0.466 1 90.5 66 LEU A O 1
ATOM 542 N N . LEU A 1 67 ? -10.062 3.361 1.734 1 95.5 67 LEU A N 1
ATOM 543 C CA . LEU A 1 67 ? -10.828 3 2.918 1 95.5 67 LEU A CA 1
ATOM 544 C C . LEU A 1 67 ? -11.617 4.195 3.443 1 95.5 67 LEU A C 1
ATOM 546 O O . LEU A 1 67 ? -12.438 4.055 4.352 1 95.5 67 LEU A O 1
ATOM 550 N N . HIS A 1 68 ? -11.469 5.379 2.865 1 96.06 68 HIS A N 1
ATOM 551 C CA . HIS A 1 68 ? -11.914 6.605 3.51 1 96.06 68 HIS A CA 1
ATOM 552 C C . HIS A 1 68 ? -13.438 6.645 3.621 1 96.06 68 HIS A C 1
ATOM 554 O O . HIS A 1 68 ? -13.984 7.414 4.414 1 96.06 68 HIS A O 1
ATOM 560 N N . ARG A 1 69 ? -14.148 5.859 2.879 1 94.06 69 ARG A N 1
ATOM 561 C CA . ARG A 1 69 ? -15.609 5.852 2.945 1 94.06 69 ARG A CA 1
ATOM 562 C C . ARG A 1 69 ? -16.094 5.184 4.227 1 94.06 69 ARG A C 1
ATOM 564 O O . ARG A 1 69 ? -17.156 5.523 4.742 1 94.06 69 ARG A O 1
ATOM 571 N N . GLU A 1 70 ? -15.273 4.305 4.785 1 95.31 70 GLU A N 1
ATOM 572 C CA . GLU A 1 70 ? -15.734 3.527 5.934 1 95.31 70 GLU A CA 1
ATOM 573 C C . GLU A 1 70 ? -14.773 3.666 7.109 1 95.31 70 GLU A C 1
ATOM 575 O O . GLU A 1 70 ? -15.023 3.129 8.188 1 95.31 70 GLU A O 1
ATOM 580 N N . VAL A 1 71 ? -13.703 4.305 6.883 1 97.56 71 VAL A N 1
ATOM 581 C CA . VAL A 1 71 ? -12.703 4.57 7.91 1 97.56 71 VAL A CA 1
ATOM 582 C C . VAL A 1 71 ? -12.492 6.078 8.047 1 97.56 71 VAL A C 1
ATOM 584 O O . VAL A 1 71 ? -12.414 6.793 7.043 1 97.56 71 VAL A O 1
ATOM 587 N N . ARG A 1 72 ? -12.453 6.559 9.266 1 98 72 ARG A N 1
ATOM 588 C CA . ARG A 1 72 ? -12.227 7.98 9.5 1 98 72 ARG A CA 1
ATOM 589 C C . ARG A 1 72 ? -10.734 8.281 9.633 1 98 72 ARG A C 1
ATOM 591 O O . ARG A 1 72 ? -10.109 7.898 10.625 1 98 72 ARG A O 1
ATOM 598 N N . PHE A 1 73 ? -10.234 9 8.672 1 98.69 73 PHE A N 1
ATOM 599 C CA . PHE A 1 73 ? -8.836 9.406 8.648 1 98.69 73 PHE A CA 1
ATOM 600 C C . PHE A 1 73 ? -8.695 10.875 9.055 1 98.69 73 PHE A C 1
ATOM 602 O O . PHE A 1 73 ? -9.391 11.742 8.523 1 98.69 73 PHE A O 1
ATOM 609 N N . LYS A 1 74 ? -7.805 11.156 9.953 1 98.75 74 LYS A N 1
ATOM 610 C CA . LYS A 1 74 ? -7.574 12.523 10.398 1 98.75 74 LYS A CA 1
ATOM 611 C C . LYS A 1 74 ? -6.102 12.906 10.281 1 98.75 74 LYS A C 1
ATOM 613 O O . LYS A 1 74 ? -5.223 12.133 10.68 1 98.75 74 LYS A O 1
ATOM 618 N N . LEU A 1 75 ? -5.836 14.062 9.734 1 98.88 75 LEU A N 1
ATOM 619 C CA . LEU A 1 75 ? -4.492 14.609 9.609 1 98.88 75 LEU A CA 1
ATOM 620 C C . LEU A 1 75 ? -4.23 15.648 10.703 1 98.88 75 LEU A C 1
ATOM 622 O O . LEU A 1 75 ? -5.051 16.531 10.93 1 98.88 75 LEU A O 1
ATOM 626 N N . ILE A 1 76 ? -3.168 15.492 11.367 1 98.94 76 ILE A N 1
ATOM 627 C CA . ILE A 1 76 ? -2.762 16.438 12.398 1 98.94 76 ILE A CA 1
ATOM 628 C C . ILE A 1 76 ? -1.372 16.984 12.078 1 98.94 76 ILE A C 1
ATOM 630 O O . ILE A 1 76 ? -0.365 16.438 12.531 1 98.94 76 ILE A O 1
ATOM 634 N N . PRO A 1 77 ? -1.308 18.047 11.328 1 98.88 77 PRO A N 1
ATOM 635 C CA . PRO A 1 77 ? -0.013 18.656 11 1 98.88 77 PRO A CA 1
ATOM 636 C C . PRO A 1 77 ? 0.547 19.516 12.125 1 98.88 77 PRO A C 1
ATOM 638 O O . PRO A 1 77 ? -0.013 20.562 12.438 1 98.88 77 PRO A O 1
ATOM 641 N N . PHE A 1 78 ? 1.575 19.094 12.797 1 98.69 78 PHE A N 1
ATOM 642 C CA . PHE A 1 78 ? 2.256 19.797 13.883 1 98.69 78 PHE A CA 1
ATOM 643 C C . PHE A 1 78 ? 3.617 19.172 14.164 1 98.69 78 PHE A C 1
ATOM 645 O O . PHE A 1 78 ? 4.641 19.844 14.117 1 98.69 78 PHE A O 1
ATOM 652 N N . GLY A 1 79 ? 3.535 17.828 14.398 1 98.06 79 GLY A N 1
ATOM 653 C CA . GLY A 1 79 ? 4.75 17.078 14.633 1 98.06 79 GLY A CA 1
ATOM 654 C C . GLY A 1 79 ? 5.516 17.531 15.867 1 98.06 79 GLY A C 1
ATOM 655 O O . GLY A 1 79 ? 4.945 17.641 16.953 1 98.06 79 GLY A O 1
ATOM 656 N N . LYS A 1 80 ? 6.703 17.844 15.633 1 97.31 80 LYS A N 1
ATOM 657 C CA . LYS A 1 80 ? 7.582 18.219 16.734 1 97.31 80 LYS A CA 1
ATOM 658 C C . LYS A 1 80 ? 7.707 19.734 16.859 1 97.31 80 LYS A C 1
ATOM 660 O O . LYS A 1 80 ? 8.656 20.234 17.469 1 97.31 80 LYS A O 1
ATOM 665 N N . ALA A 1 81 ? 6.836 20.438 16.312 1 97.31 81 ALA A N 1
ATOM 666 C CA . ALA A 1 81 ? 6.84 21.891 16.422 1 97.31 81 ALA A CA 1
ATOM 667 C C . ALA A 1 81 ? 6.668 22.344 17.875 1 97.31 81 ALA A C 1
ATOM 669 O O . ALA A 1 81 ? 6.293 21.531 18.734 1 97.31 81 ALA A O 1
ATOM 670 N N . ARG A 1 82 ? 7.027 23.578 18.094 1 96.12 82 ARG A N 1
ATOM 671 C CA . ARG A 1 82 ? 6.91 24.188 19.422 1 96.12 82 ARG A CA 1
ATOM 672 C C . ARG A 1 82 ? 6.23 25.547 19.344 1 96.12 82 ARG A C 1
ATOM 674 O O . ARG A 1 82 ? 6.496 26.328 18.422 1 96.12 82 ARG A O 1
ATOM 681 N N . ILE A 1 83 ? 5.426 25.75 20.312 1 95.25 83 ILE A N 1
ATOM 682 C CA . ILE A 1 83 ? 4.84 27.078 20.484 1 95.25 83 ILE A CA 1
ATOM 683 C C . ILE A 1 83 ? 5.711 27.906 21.422 1 95.25 83 ILE A C 1
ATOM 685 O O . ILE A 1 83 ? 5.77 27.641 22.625 1 95.25 83 ILE A O 1
ATOM 689 N N . VAL A 1 84 ? 6.402 28.812 20.844 1 93 84 VAL A N 1
ATOM 690 C CA . VAL A 1 84 ? 7.312 29.656 21.609 1 93 84 VAL A CA 1
ATOM 691 C C . VAL A 1 84 ? 6.516 30.703 22.375 1 93 84 VAL A C 1
ATOM 693 O O . VAL A 1 84 ? 6.746 30.938 23.562 1 93 84 VAL A O 1
ATOM 696 N N . ASN A 1 85 ? 5.578 31.344 21.641 1 90.25 85 ASN A N 1
ATOM 697 C CA . ASN A 1 85 ? 4.594 32.25 22.234 1 90.25 85 ASN A CA 1
ATOM 698 C C . ASN A 1 85 ? 3.344 32.344 21.359 1 90.25 85 ASN A C 1
ATOM 700 O O . ASN A 1 85 ? 3.125 31.531 20.469 1 90.25 85 ASN A O 1
ATOM 704 N N . SER A 1 86 ? 2.559 33.312 21.656 1 86.25 86 SER A N 1
ATOM 705 C CA . SER A 1 86 ? 1.236 33.344 21.031 1 86.25 86 SER A CA 1
ATOM 706 C C . SER A 1 86 ? 1.338 33.562 19.531 1 86.25 86 SER A C 1
ATOM 708 O O . SER A 1 86 ? 0.405 33.25 18.797 1 86.25 86 SER A O 1
ATOM 710 N N . THR A 1 87 ? 2.432 34 19.016 1 88.06 87 THR A N 1
ATOM 711 C CA . THR A 1 87 ? 2.492 34.344 17.594 1 88.06 87 THR A CA 1
ATOM 712 C C . THR A 1 87 ? 3.688 33.656 16.938 1 88.06 87 THR A C 1
ATOM 714 O O . THR A 1 87 ? 3.848 33.719 15.711 1 88.06 87 THR A O 1
ATOM 717 N N . LEU A 1 88 ? 4.484 33 17.75 1 91.88 88 LEU A N 1
ATOM 718 C CA . LEU A 1 88 ? 5.715 32.438 17.203 1 91.88 88 LEU A CA 1
ATOM 719 C C . LEU A 1 88 ? 5.758 30.938 17.391 1 91.88 88 LEU A C 1
ATOM 721 O O . LEU A 1 88 ? 5.621 30.438 18.5 1 91.88 88 LEU A O 1
ATOM 725 N N . PHE A 1 89 ? 5.922 30.328 16.25 1 96.25 89 PHE A N 1
ATOM 726 C CA . PHE A 1 89 ? 6.078 28.875 16.219 1 96.25 89 PHE A CA 1
ATOM 727 C C . PHE A 1 89 ? 7.441 28.5 15.664 1 96.25 89 PHE A C 1
ATOM 729 O O . PHE A 1 89 ? 7.973 29.172 14.781 1 96.25 89 PHE A O 1
ATOM 736 N N . LYS A 1 90 ? 7.984 27.469 16.219 1 97.38 90 LYS A N 1
ATOM 737 C CA . LYS A 1 90 ? 9.211 26.891 15.688 1 97.38 90 LYS A CA 1
ATOM 738 C C . LYS A 1 90 ? 8.961 25.469 15.18 1 97.38 90 LYS A C 1
ATOM 740 O O . LYS A 1 90 ? 8.445 24.625 15.906 1 97.38 90 LYS A O 1
ATOM 745 N N . CYS A 1 91 ? 9.312 25.25 13.984 1 97.44 91 CYS A N 1
ATOM 746 C CA . CYS A 1 91 ? 9.109 23.953 13.383 1 97.44 91 CYS A CA 1
ATOM 747 C C . CYS A 1 91 ? 10.438 23.25 13.141 1 97.44 91 CYS A C 1
ATOM 749 O O . CYS A 1 91 ? 11.469 23.906 12.961 1 97.44 91 CYS A O 1
ATOM 751 N N . GLN A 1 92 ? 10.461 21.938 13.07 1 95 92 GLN A N 1
ATOM 752 C CA . GLN A 1 92 ? 11.664 21.125 12.992 1 95 92 GLN A CA 1
ATOM 753 C C . GLN A 1 92 ? 12.453 21.422 11.719 1 95 92 GLN A C 1
ATOM 755 O O . GLN A 1 92 ? 13.68 21.453 11.742 1 95 92 GLN A O 1
ATOM 760 N N . HIS A 1 93 ? 11.711 21.703 10.625 1 95.5 93 HIS A N 1
ATOM 761 C CA . HIS A 1 93 ? 12.383 21.922 9.344 1 95.5 93 HIS A CA 1
ATOM 762 C C . HIS A 1 93 ? 12.25 23.375 8.898 1 95.5 93 HIS A C 1
ATOM 764 O O . HIS A 1 93 ? 12.133 23.656 7.703 1 95.5 93 HIS A O 1
ATOM 770 N N . GLY A 1 94 ? 12.031 24.234 9.859 1 95.44 94 GLY A N 1
ATOM 771 C CA . GLY A 1 94 ? 12.125 25.641 9.57 1 95.44 94 GLY A CA 1
ATOM 772 C C . GLY A 1 94 ? 10.773 26.297 9.336 1 95.44 94 GLY A C 1
ATOM 773 O O . GLY A 1 94 ? 9.734 25.641 9.445 1 95.44 94 GLY A O 1
ATOM 774 N N . PRO A 1 95 ? 10.797 27.609 9.023 1 96.12 95 PRO A N 1
ATOM 775 C CA . PRO A 1 95 ? 9.57 28.406 8.922 1 96.12 95 PRO A CA 1
ATOM 776 C C . PRO A 1 95 ? 8.664 27.953 7.789 1 96.12 95 PRO A C 1
ATOM 778 O O . PRO A 1 95 ? 7.438 28.062 7.891 1 96.12 95 PRO A O 1
ATOM 781 N N . SER A 1 96 ? 9.297 27.453 6.719 1 97.38 96 SER A N 1
ATOM 782 C CA . SER A 1 96 ? 8.484 26.969 5.609 1 97.38 96 SER A CA 1
ATOM 783 C C . SER A 1 96 ? 7.562 25.844 6.055 1 97.38 96 SER A C 1
ATOM 785 O O . SER A 1 96 ? 6.41 25.766 5.617 1 97.38 96 SER A O 1
ATOM 787 N N . GLU A 1 97 ? 8.086 25.016 6.91 1 98.12 97 GLU A N 1
ATOM 788 C CA . GLU A 1 97 ? 7.277 23.906 7.43 1 98.12 97 GLU A CA 1
ATOM 789 C C . GLU A 1 97 ? 6.133 24.422 8.297 1 98.12 97 GLU A C 1
ATOM 791 O O . GLU A 1 97 ? 5.027 23.875 8.266 1 98.12 97 GLU A O 1
ATOM 796 N N . CYS A 1 98 ? 6.402 25.469 9.148 1 98.19 98 CYS A N 1
ATOM 797 C CA . CYS A 1 98 ? 5.32 26.062 9.922 1 98.19 98 CYS A CA 1
ATOM 798 C C . CYS A 1 98 ? 4.207 26.547 9.008 1 98.19 98 CYS A C 1
ATOM 800 O O . CYS A 1 98 ? 3.029 26.281 9.258 1 98.19 98 CYS A O 1
ATOM 802 N N . PHE A 1 99 ? 4.641 27.25 7.965 1 98.44 99 PHE A N 1
ATOM 803 C CA . PHE A 1 99 ? 3.672 27.688 6.965 1 98.44 99 PHE A CA 1
ATOM 804 C C . PHE A 1 99 ? 2.869 26.5 6.43 1 98.44 99 PHE A C 1
ATOM 806 O O . PHE A 1 99 ? 1.639 26.547 6.398 1 98.44 99 PHE A O 1
ATOM 813 N N . GLY A 1 100 ? 3.572 25.453 6.016 1 98.81 100 GLY A N 1
ATOM 814 C CA . GLY A 1 100 ? 2.922 24.297 5.438 1 98.81 100 GLY A CA 1
ATOM 815 C C . GLY A 1 100 ? 1.951 23.609 6.387 1 98.81 100 GLY A C 1
ATOM 816 O O . GLY A 1 100 ? 0.834 23.266 6 1 98.81 100 GLY A O 1
ATOM 817 N N . ASN A 1 101 ? 2.389 23.438 7.617 1 98.81 101 ASN A N 1
ATOM 818 C CA . ASN A 1 101 ? 1.524 22.844 8.625 1 98.81 101 ASN A CA 1
ATOM 819 C C . ASN A 1 101 ? 0.228 23.625 8.797 1 98.81 101 ASN A C 1
ATOM 821 O O . ASN A 1 101 ? -0.861 23.047 8.781 1 98.81 101 ASN A O 1
ATOM 825 N N . ILE A 1 102 ? 0.366 24.891 8.93 1 98.81 102 ILE A N 1
ATOM 826 C CA . ILE A 1 102 ? -0.807 25.734 9.141 1 98.81 102 ILE A CA 1
ATOM 827 C C . ILE A 1 102 ? -1.662 25.75 7.875 1 98.81 102 ILE A C 1
ATOM 829 O O . ILE A 1 102 ? -2.893 25.734 7.949 1 98.81 102 ILE A O 1
ATOM 833 N N . TYR A 1 103 ? -1.03 25.75 6.738 1 98.88 103 TYR A N 1
ATOM 834 C CA . TYR A 1 103 ? -1.743 25.75 5.465 1 98.88 103 TYR A CA 1
ATOM 835 C C . TYR A 1 103 ? -2.611 24.5 5.332 1 98.88 103 TYR A C 1
ATOM 837 O O . TYR A 1 103 ? -3.785 24.594 4.965 1 98.88 103 TYR A O 1
ATOM 845 N N . HIS A 1 104 ? -2.029 23.297 5.645 1 98.94 104 HIS A N 1
ATOM 846 C CA . HIS A 1 104 ? -2.807 22.062 5.641 1 98.94 104 HIS A CA 1
ATOM 847 C C . HIS A 1 104 ? -3.998 22.172 6.586 1 98.94 104 HIS A C 1
ATOM 849 O O . HIS A 1 104 ? -5.125 21.844 6.211 1 98.94 104 HIS A O 1
ATOM 855 N N . ALA A 1 105 ? -3.742 22.672 7.789 1 98.88 105 ALA A N 1
ATOM 856 C CA . ALA A 1 105 ? -4.793 22.766 8.805 1 98.88 105 ALA A CA 1
ATOM 857 C C . ALA A 1 105 ? -5.887 23.734 8.375 1 98.88 105 ALA A C 1
ATOM 859 O O . ALA A 1 105 ? -7.074 23.469 8.578 1 98.88 105 ALA A O 1
ATOM 860 N N . CYS A 1 106 ? -5.453 24.859 7.75 1 98.94 106 CYS A N 1
ATOM 861 C CA . CYS A 1 106 ? -6.422 25.812 7.227 1 98.94 106 CYS A CA 1
ATOM 862 C C . CYS A 1 106 ? -7.266 25.188 6.121 1 98.94 106 CYS A C 1
ATOM 864 O O . CYS A 1 106 ? -8.477 25.422 6.055 1 98.94 106 CYS A O 1
ATOM 866 N N . CYS A 1 107 ? -6.637 24.422 5.316 1 98.94 107 CYS A N 1
ATOM 867 C CA . CYS A 1 107 ? -7.375 23.734 4.262 1 98.94 107 CYS A CA 1
ATOM 868 C C . CYS A 1 107 ? -8.445 22.828 4.848 1 98.94 107 CYS A C 1
ATOM 870 O O . CYS A 1 107 ? -9.586 22.812 4.379 1 98.94 107 CYS A O 1
ATOM 872 N N . GLY A 1 108 ? -8.086 22.094 5.859 1 98.81 108 GLY A N 1
ATOM 873 C CA . GLY A 1 108 ? -9.062 21.25 6.527 1 98.81 108 GLY A CA 1
ATOM 874 C C . GLY A 1 108 ? -10.219 22.031 7.125 1 98.81 108 GLY A C 1
ATOM 875 O O . GLY A 1 108 ? -11.367 21.594 7.086 1 98.81 108 GLY A O 1
ATOM 876 N N . TYR A 1 109 ? -9.914 23.172 7.617 1 98.75 109 TYR A N 1
ATOM 877 C CA . TYR A 1 109 ? -10.922 24.016 8.242 1 98.75 109 TYR A CA 1
ATOM 878 C C . TYR A 1 109 ? -11.914 24.531 7.211 1 98.75 109 TYR A C 1
ATOM 880 O O . TYR A 1 109 ? -13.125 24.469 7.422 1 98.75 109 TYR A O 1
ATOM 888 N N . TYR A 1 110 ? -11.406 24.984 6.078 1 98.81 110 TYR A N 1
ATOM 889 C CA . TYR A 1 110 ? -12.266 25.672 5.117 1 98.81 110 TYR A CA 1
ATOM 890 C C . TYR A 1 110 ? -12.922 24.672 4.172 1 98.81 110 TYR A C 1
ATOM 892 O O . TYR A 1 110 ? -14.062 24.859 3.752 1 98.81 110 TYR A O 1
ATOM 900 N N . TYR A 1 111 ? -12.195 23.609 3.832 1 98.75 111 TYR A N 1
ATOM 901 C CA . TYR A 1 111 ? -12.656 22.781 2.723 1 98.75 111 TYR A CA 1
ATOM 902 C C . TYR A 1 111 ? -12.945 21.359 3.186 1 98.75 111 TYR A C 1
ATOM 904 O O . TYR A 1 111 ? -13.508 20.562 2.436 1 98.75 111 TYR A O 1
ATOM 912 N N . GLY A 1 112 ? -12.547 21.078 4.406 1 98.31 112 GLY A N 1
ATOM 913 C CA . GLY A 1 112 ? -12.883 19.781 4.961 1 98.31 112 GLY A CA 1
ATOM 914 C C . GLY A 1 112 ? -11.766 18.75 4.801 1 98.31 112 GLY A C 1
ATOM 915 O O . GLY A 1 112 ? -10.75 19.031 4.156 1 98.31 112 GLY A O 1
ATOM 916 N N . ASN A 1 113 ? -12.039 17.609 5.348 1 97.75 113 ASN A N 1
ATOM 917 C CA . ASN A 1 113 ? -11.047 16.562 5.504 1 97.75 113 ASN A CA 1
ATOM 918 C C . ASN A 1 113 ? -10.648 15.953 4.156 1 97.75 113 ASN A C 1
ATOM 920 O O . ASN A 1 113 ? -9.469 15.703 3.904 1 97.75 113 ASN A O 1
ATOM 924 N N . LYS A 1 114 ? -11.578 15.734 3.32 1 98.06 114 LYS A N 1
ATOM 925 C CA . LYS A 1 114 ? -11.305 15.117 2.025 1 98.06 114 LYS A CA 1
ATOM 926 C C . LYS A 1 114 ? -10.391 15.992 1.181 1 98.06 114 LYS A C 1
ATOM 928 O O . LYS A 1 114 ? -9.398 15.508 0.628 1 98.06 114 LYS A O 1
ATOM 933 N N . VAL A 1 115 ? -10.68 17.25 1.157 1 98.62 115 VAL A N 1
ATOM 934 C CA . VAL A 1 115 ? -9.883 18.172 0.355 1 98.62 115 VAL A CA 1
ATOM 935 C C . VAL A 1 115 ? -8.492 18.344 0.967 1 98.62 115 VAL A C 1
ATOM 937 O O . VAL A 1 115 ? -7.5 18.422 0.245 1 98.62 115 VAL A O 1
ATOM 940 N N . MET A 1 116 ? -8.445 18.328 2.256 1 98.81 116 MET A N 1
ATOM 941 C CA . MET A 1 116 ? -7.152 18.406 2.934 1 98.81 116 MET A CA 1
ATOM 942 C C . MET A 1 116 ? -6.25 17.25 2.537 1 98.81 116 MET A C 1
ATOM 944 O O . MET A 1 116 ? -5.059 17.438 2.295 1 98.81 116 MET A O 1
ATOM 948 N N . HIS A 1 117 ? -6.832 16.062 2.48 1 98.81 117 HIS A N 1
ATOM 949 C CA . HIS A 1 117 ? -6.047 14.883 2.107 1 98.81 117 HIS A CA 1
ATOM 950 C C . HIS A 1 117 ? -5.523 15 0.681 1 98.81 117 HIS A C 1
ATOM 952 O O . HIS A 1 117 ? -4.375 14.641 0.404 1 98.81 117 HIS A O 1
ATOM 958 N N . ARG A 1 118 ? -6.305 15.539 -0.19 1 98.25 118 ARG A N 1
ATOM 959 C CA . ARG A 1 118 ? -5.898 15.695 -1.583 1 98.25 118 ARG A CA 1
ATOM 960 C C . ARG A 1 118 ? -4.812 16.75 -1.721 1 98.25 118 ARG A C 1
ATOM 962 O O . ARG A 1 118 ? -3.854 16.578 -2.475 1 98.25 118 ARG A O 1
ATOM 969 N N . LEU A 1 119 ? -5 17.812 -1.004 1 98.75 119 LEU A N 1
ATOM 970 C CA . LEU A 1 119 ? -4 18.875 -1.038 1 98.75 119 LEU A CA 1
ATOM 971 C C . LEU A 1 119 ? -2.656 18.375 -0.519 1 98.75 119 LEU A C 1
ATOM 973 O O . LEU A 1 119 ? -1.614 18.641 -1.122 1 98.75 119 LEU A O 1
ATOM 977 N N . ALA A 1 120 ? -2.719 17.688 0.595 1 98.69 120 ALA A N 1
ATOM 978 C CA . ALA A 1 120 ? -1.492 17.141 1.171 1 98.69 120 ALA A CA 1
ATOM 979 C C . ALA A 1 120 ? -0.78 16.219 0.181 1 98.69 120 ALA A C 1
ATOM 981 O O . ALA A 1 120 ? 0.438 16.312 0.009 1 98.69 120 ALA A O 1
ATOM 982 N N . TYR A 1 121 ? -1.54 15.367 -0.441 1 97.81 121 TYR A N 1
ATOM 983 C CA . TYR A 1 121 ? -0.952 14.469 -1.425 1 97.81 121 TYR A CA 1
ATOM 984 C C . TYR A 1 121 ? -0.318 15.25 -2.57 1 97.81 121 TYR A C 1
ATOM 986 O O . TYR A 1 121 ? 0.817 14.969 -2.965 1 97.81 121 TYR A O 1
ATOM 994 N N . CYS A 1 122 ? -1.043 16.203 -3.086 1 97 122 CYS A N 1
ATOM 995 C CA . CYS A 1 122 ? -0.553 17.031 -4.18 1 97 122 CYS A CA 1
ATOM 996 C C . CYS A 1 122 ? 0.758 17.719 -3.805 1 97 122 CYS A C 1
ATOM 998 O O . CYS A 1 122 ? 1.722 17.688 -4.574 1 97 122 CYS A O 1
ATOM 1000 N N . MET A 1 123 ? 0.821 18.25 -2.662 1 97.62 123 MET A N 1
ATOM 1001 C CA . MET A 1 123 ? 2.012 18.984 -2.234 1 97.62 123 MET A CA 1
ATOM 1002 C C . MET A 1 123 ? 3.186 18.031 -2.027 1 97.62 123 MET A C 1
ATOM 1004 O O . MET A 1 123 ? 4.297 18.297 -2.484 1 97.62 123 MET A O 1
ATOM 1008 N N . TYR A 1 124 ? 2.904 16.906 -1.379 1 96.5 124 TYR A N 1
ATOM 1009 C CA . TYR A 1 124 ? 3.959 15.945 -1.09 1 96.5 124 TYR A CA 1
ATOM 1010 C C . TYR A 1 124 ? 4.488 15.312 -2.373 1 96.5 124 TYR A C 1
ATOM 1012 O O . TYR A 1 124 ? 5.641 14.883 -2.43 1 96.5 124 TYR A O 1
ATOM 1020 N N . ARG A 1 125 ? 3.689 15.352 -3.367 1 93.06 125 ARG A N 1
ATOM 1021 C CA . ARG A 1 125 ? 4.102 14.719 -4.613 1 93.06 125 ARG A CA 1
ATOM 1022 C C . ARG A 1 125 ? 4.785 15.719 -5.539 1 93.06 125 ARG A C 1
ATOM 1024 O O . ARG A 1 125 ? 5.402 15.336 -6.535 1 93.06 125 ARG A O 1
ATOM 1031 N N . SER A 1 126 ? 4.699 16.938 -5.164 1 91.88 126 SER A N 1
ATOM 1032 C CA . SER A 1 126 ? 5.32 17.969 -5.984 1 91.88 126 SER A CA 1
ATOM 1033 C C . SER A 1 126 ? 6.836 17.828 -5.996 1 91.88 126 SER A C 1
ATOM 1035 O O . SER A 1 126 ? 7.434 17.422 -5 1 91.88 126 SER A O 1
ATOM 1037 N N . LYS A 1 127 ? 7.48 18.234 -7.121 1 87 127 LYS A N 1
ATOM 1038 C CA . LYS A 1 127 ? 8.938 18.219 -7.234 1 87 127 LYS A CA 1
ATOM 1039 C C . LYS A 1 127 ? 9.578 19.078 -6.145 1 87 127 LYS A C 1
ATOM 1041 O O . LYS A 1 127 ? 10.641 18.719 -5.617 1 87 127 LYS A O 1
ATOM 1046 N N . ASN A 1 128 ? 8.867 20.109 -5.809 1 89 128 ASN A N 1
ATOM 1047 C CA . ASN A 1 128 ? 9.344 21.047 -4.789 1 89 128 ASN A CA 1
ATOM 1048 C C . ASN A 1 128 ? 8.523 20.938 -3.51 1 89 128 ASN A C 1
ATOM 1050 O O . ASN A 1 128 ? 8.141 21.953 -2.934 1 89 128 ASN A O 1
ATOM 1054 N N . TRP A 1 129 ? 8.336 19.719 -3.115 1 93.38 129 TRP A N 1
ATOM 1055 C CA . TRP A 1 129 ? 7.406 19.516 -2.008 1 93.38 129 TRP A CA 1
ATOM 1056 C C . TRP A 1 129 ? 7.926 20.172 -0.735 1 93.38 129 TRP A C 1
ATOM 1058 O O . TRP A 1 129 ? 7.145 20.594 0.121 1 93.38 129 TRP A O 1
ATOM 1068 N N . TYR A 1 130 ? 9.242 20.375 -0.638 1 91.12 130 TYR A N 1
ATOM 1069 C CA . TYR A 1 130 ? 9.844 20.969 0.552 1 91.12 130 TYR A CA 1
ATOM 1070 C C . TYR A 1 130 ? 9.711 22.484 0.546 1 91.12 130 TYR A C 1
ATOM 1072 O O . TYR A 1 130 ? 9.922 23.141 1.57 1 91.12 130 TYR A O 1
ATOM 1080 N N . ARG A 1 131 ? 9.438 22.984 -0.61 1 95.25 131 ARG A N 1
ATOM 1081 C CA . ARG A 1 131 ? 9.086 24.406 -0.717 1 95.25 131 ARG A CA 1
ATOM 1082 C C . ARG A 1 131 ? 7.582 24.609 -0.584 1 95.25 131 ARG A C 1
ATOM 1084 O O . ARG A 1 131 ? 6.898 24.875 -1.573 1 95.25 131 ARG A O 1
ATOM 1091 N N . GLU A 1 132 ? 7.137 24.656 0.605 1 97.38 132 GLU A N 1
ATOM 1092 C CA . GLU A 1 132 ? 5.715 24.531 0.908 1 97.38 132 GLU A CA 1
ATOM 1093 C C . GLU A 1 132 ? 4.918 25.688 0.3 1 97.38 132 GLU A C 1
ATOM 1095 O O . GLU A 1 132 ? 3.773 25.516 -0.119 1 97.38 132 GLU A O 1
ATOM 1100 N N . LYS A 1 133 ? 5.504 26.875 0.21 1 97.56 133 LYS A N 1
ATOM 1101 C CA . LYS A 1 133 ? 4.781 28 -0.369 1 97.56 133 LYS A CA 1
ATOM 1102 C C . LYS A 1 133 ? 4.539 27.797 -1.86 1 97.56 133 LYS A C 1
ATOM 1104 O O . LYS A 1 133 ? 3.441 28.062 -2.359 1 97.56 133 LYS A O 1
ATOM 1109 N N . LEU A 1 134 ? 5.555 27.344 -2.504 1 97.25 134 LEU A N 1
ATOM 1110 C CA . LEU A 1 134 ? 5.426 27.094 -3.934 1 97.25 134 LEU A CA 1
ATOM 1111 C C . LEU A 1 134 ? 4.5 25.906 -4.184 1 97.25 134 LEU A C 1
ATOM 1113 O O . LEU A 1 134 ? 3.592 25.984 -5.016 1 97.25 134 LEU A O 1
ATOM 1117 N N . ALA A 1 135 ? 4.727 24.812 -3.453 1 97.19 135 ALA A N 1
ATOM 1118 C CA . ALA A 1 135 ? 3.922 23.609 -3.615 1 97.19 135 ALA A CA 1
ATOM 1119 C C . ALA A 1 135 ? 2.451 23.875 -3.318 1 97.19 135 ALA A C 1
ATOM 1121 O O . ALA A 1 135 ? 1.565 23.406 -4.031 1 97.19 135 ALA A O 1
ATOM 1122 N N . SER A 1 136 ? 2.195 24.672 -2.27 1 98.5 136 SER A N 1
ATOM 1123 C CA . SER A 1 136 ? 0.816 24.969 -1.896 1 98.5 136 SER A CA 1
ATOM 1124 C C . SER A 1 136 ? 0.115 25.781 -2.977 1 98.5 136 SER A C 1
ATOM 1126 O O . SER A 1 136 ? -1.048 25.531 -3.297 1 98.5 136 SER A O 1
ATOM 1128 N N . ARG A 1 137 ? 0.779 26.734 -3.547 1 97.88 137 ARG A N 1
ATOM 1129 C CA . ARG A 1 137 ? 0.193 27.547 -4.605 1 97.88 137 ARG A CA 1
ATOM 1130 C C . ARG A 1 137 ? -0.143 26.688 -5.828 1 97.88 137 ARG A C 1
ATOM 1132 O O . ARG A 1 137 ? -1.245 26.781 -6.371 1 97.88 137 ARG A O 1
ATOM 1139 N N . GLN A 1 138 ? 0.779 25.922 -6.234 1 97.12 138 GLN A N 1
ATOM 1140 C CA . GLN A 1 138 ? 0.57 25.062 -7.391 1 97.12 138 GLN A CA 1
ATOM 1141 C C . GLN A 1 138 ? -0.591 24.094 -7.16 1 97.12 138 GLN A C 1
ATOM 1143 O O . GLN A 1 138 ? -1.455 23.938 -8.023 1 97.12 138 GLN A O 1
ATOM 1148 N N . CYS A 1 139 ? -0.68 23.578 -5.945 1 97.94 139 CYS A N 1
ATOM 1149 C CA . CYS A 1 139 ? -1.656 22.531 -5.668 1 97.94 139 CYS A CA 1
ATOM 1150 C C . CYS A 1 139 ? -3.029 23.125 -5.387 1 97.94 139 CYS A C 1
ATOM 1152 O O . CYS A 1 139 ? -4.051 22.531 -5.73 1 97.94 139 CYS A O 1
ATOM 1154 N N . SER A 1 140 ? -3.074 24.297 -4.766 1 98.44 140 SER A N 1
ATOM 1155 C CA . SER A 1 140 ? -4.363 24.953 -4.594 1 98.44 140 SER A CA 1
ATOM 1156 C C . SER A 1 140 ? -4.984 25.312 -5.941 1 98.44 140 SER A C 1
ATOM 1158 O O . SER A 1 140 ? -6.195 25.188 -6.129 1 98.44 140 SER A O 1
ATOM 1160 N N . ASN A 1 141 ? -4.156 25.734 -6.84 1 97.25 141 ASN A N 1
ATOM 1161 C CA . ASN A 1 141 ? -4.645 26.031 -8.18 1 97.25 141 ASN A CA 1
ATOM 1162 C C . ASN A 1 141 ? -5.141 24.766 -8.891 1 97.25 141 ASN A C 1
ATOM 1164 O O . ASN A 1 141 ? -6.227 24.766 -9.469 1 97.25 141 ASN A O 1
ATOM 1168 N N . ARG A 1 142 ? -4.414 23.75 -8.812 1 96.31 142 ARG A N 1
ATOM 1169 C CA . ARG A 1 142 ? -4.762 22.484 -9.453 1 96.31 142 ARG A CA 1
ATOM 1170 C C . ARG A 1 142 ? -6.09 21.953 -8.922 1 96.31 142 ARG A C 1
ATOM 1172 O O . ARG A 1 142 ? -6.867 21.359 -9.672 1 96.31 142 ARG A O 1
ATOM 1179 N N . LEU A 1 143 ? -6.281 22.203 -7.637 1 98 143 LEU A N 1
ATOM 1180 C CA . LEU A 1 143 ? -7.477 21.672 -6.996 1 98 143 LEU A CA 1
ATOM 1181 C C . LEU A 1 143 ? -8.586 22.719 -6.969 1 98 143 LEU A C 1
ATOM 1183 O O . LEU A 1 143 ? -9.617 22.516 -6.324 1 98 143 LEU A O 1
ATOM 1187 N N . SER A 1 144 ? -8.359 23.812 -7.582 1 98.12 144 SER A N 1
ATOM 1188 C CA . SER A 1 144 ? -9.328 24.891 -7.684 1 98.12 144 SER A CA 1
ATOM 1189 C C . SER A 1 144 ? -9.719 25.422 -6.309 1 98.12 144 SER A C 1
ATOM 1191 O O . SER A 1 144 ? -10.898 25.641 -6.035 1 98.12 144 SER A O 1
ATOM 1193 N N . LEU A 1 145 ? -8.75 25.531 -5.477 1 98.69 145 LEU A N 1
ATOM 1194 C CA . LEU A 1 145 ? -8.945 26.156 -4.168 1 98.69 145 LEU A CA 1
ATOM 1195 C C . LEU A 1 145 ? -8.547 27.625 -4.191 1 98.69 145 LEU A C 1
ATOM 1197 O O . LEU A 1 145 ? -7.855 28.062 -5.113 1 98.69 145 LEU A O 1
ATOM 1201 N N . ASN A 1 146 ? -8.969 28.344 -3.219 1 98.69 146 ASN A N 1
ATOM 1202 C CA . ASN A 1 146 ? -8.609 29.75 -3.062 1 98.69 146 ASN A CA 1
ATOM 1203 C C . ASN A 1 146 ? -7.289 29.922 -2.32 1 98.69 146 ASN A C 1
ATOM 1205 O O . ASN A 1 146 ? -7.27 30 -1.092 1 98.69 146 ASN A O 1
ATOM 1209 N N . ASP A 1 147 ? -6.262 30.031 -3.107 1 98.75 147 ASP A N 1
ATOM 1210 C CA . ASP A 1 147 ? -4.93 30.109 -2.518 1 98.75 147 ASP A CA 1
ATOM 1211 C C . ASP A 1 147 ? -4.793 31.359 -1.644 1 98.75 147 ASP A C 1
ATOM 1213 O O . ASP A 1 147 ? -4.164 31.312 -0.585 1 98.75 147 ASP A O 1
ATOM 1217 N N . ARG A 1 148 ? -5.301 32.438 -2.109 1 98.56 148 ARG A N 1
ATOM 1218 C CA . ARG A 1 148 ? -5.203 33.688 -1.354 1 98.56 148 ARG A CA 1
ATOM 1219 C C . ARG A 1 148 ? -5.844 33.531 0.023 1 98.56 148 ARG A C 1
ATOM 1221 O O . ARG A 1 148 ? -5.293 34 1.021 1 98.56 148 ARG A O 1
ATOM 1228 N N . LEU A 1 149 ? -6.98 32.938 0.055 1 98.81 149 LEU A N 1
ATOM 1229 C CA . LEU A 1 149 ? -7.672 32.688 1.315 1 98.81 149 LEU A CA 1
ATOM 1230 C C . LEU A 1 149 ? -6.816 31.844 2.246 1 98.81 149 LEU A C 1
ATOM 1232 O O . LEU A 1 149 ? -6.645 32.188 3.42 1 98.81 149 LEU A O 1
ATOM 1236 N N . LEU A 1 150 ? -6.258 30.75 1.727 1 98.94 150 LEU A N 1
ATOM 1237 C CA . LEU A 1 150 ? -5.48 29.812 2.535 1 98.94 150 LEU A CA 1
ATOM 1238 C C . LEU A 1 150 ? -4.184 30.453 3.01 1 98.94 150 LEU A C 1
ATOM 1240 O O . LEU A 1 150 ? -3.783 30.281 4.164 1 98.94 150 LEU A O 1
ATOM 1244 N N . ARG A 1 151 ? -3.547 31.234 2.178 1 98.69 151 ARG A N 1
ATOM 1245 C CA . ARG A 1 151 ? -2.314 31.922 2.553 1 98.69 151 ARG A CA 1
ATOM 1246 C C . ARG A 1 151 ? -2.578 32.969 3.623 1 98.69 151 ARG A C 1
ATOM 1248 O O . ARG A 1 151 ? -1.805 33.125 4.574 1 98.69 151 ARG A O 1
ATOM 1255 N N . SER A 1 152 ? -3.664 33.688 3.459 1 98.69 152 SER A N 1
ATOM 1256 C CA . SER A 1 152 ? -4.031 34.688 4.465 1 98.69 152 SER A CA 1
ATOM 1257 C C . SER A 1 152 ? -4.32 34.031 5.809 1 98.69 152 SER A C 1
ATOM 1259 O O . SER A 1 152 ? -3.986 34.562 6.859 1 98.69 152 SER A O 1
ATOM 1261 N N . CYS A 1 153 ? -4.875 32.906 5.758 1 98.81 153 CYS A N 1
ATOM 1262 C CA . CYS A 1 153 ? -5.176 32.156 6.969 1 98.81 153 CYS A CA 1
ATOM 1263 C C . CYS A 1 153 ? -3.904 31.844 7.742 1 98.81 153 CYS A C 1
ATOM 1265 O O . CYS A 1 153 ? -3.887 31.891 8.969 1 98.81 153 CYS A O 1
ATOM 1267 N N . THR A 1 154 ? -2.822 31.547 7.094 1 98.31 154 THR A N 1
ATOM 1268 C CA . THR A 1 154 ? -1.604 31.062 7.738 1 98.31 154 THR A CA 1
ATOM 1269 C C . THR A 1 154 ? -0.985 32.156 8.602 1 98.31 154 THR A C 1
ATOM 1271 O O . THR A 1 154 ? -0.183 31.875 9.492 1 98.31 154 THR A O 1
ATOM 1274 N N . VAL A 1 155 ? -1.354 33.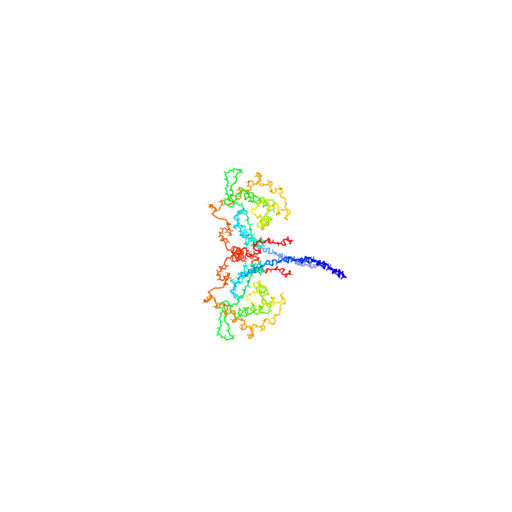438 8.344 1 97.06 155 VAL A N 1
ATOM 1275 C CA . VAL A 1 155 ? -0.749 34.531 9.094 1 97.06 155 VAL A CA 1
ATOM 1276 C C . VAL A 1 155 ? -1.815 35.219 9.93 1 97.06 155 VAL A C 1
ATOM 1278 O O . VAL A 1 155 ? -1.57 36.281 10.484 1 97.06 155 VAL A O 1
ATOM 1281 N N . SER A 1 156 ? -2.975 34.656 10.016 1 98.06 156 SER A N 1
ATOM 1282 C CA . SER A 1 156 ? -4.094 35.281 10.727 1 98.06 156 SER A CA 1
ATOM 1283 C C . SER A 1 156 ? -4.215 34.719 12.141 1 98.06 156 SER A C 1
ATOM 1285 O O . SER A 1 156 ? -3.592 33.688 12.469 1 98.06 156 SER A O 1
ATOM 1287 N N . ASP A 1 157 ? -5.074 35.344 12.906 1 97.38 157 ASP A N 1
ATOM 1288 C CA . ASP A 1 157 ? -5.402 34.844 14.234 1 97.38 157 ASP A CA 1
ATOM 1289 C C . ASP A 1 157 ? -6.105 33.5 14.148 1 97.38 157 ASP A C 1
ATOM 1291 O O . ASP A 1 157 ? -5.883 32.625 14.977 1 97.38 157 ASP A O 1
ATOM 1295 N N . LEU A 1 158 ? -6.918 33.406 13.188 1 98.12 158 LEU A N 1
ATOM 1296 C CA . LEU A 1 158 ? -7.609 32.156 12.977 1 98.12 158 LEU A CA 1
ATOM 1297 C C . LEU A 1 158 ? -6.613 31.016 12.719 1 98.12 158 LEU A C 1
ATOM 1299 O O . LEU A 1 158 ? -6.707 29.953 13.336 1 98.12 158 LEU A O 1
ATOM 1303 N N . GLY A 1 159 ? -5.668 31.266 11.789 1 98.38 159 GLY A N 1
ATOM 1304 C CA . GLY A 1 159 ? -4.648 30.266 11.508 1 98.38 159 GLY A CA 1
ATOM 1305 C C . GLY A 1 159 ? -3.855 29.859 12.734 1 98.38 159 GLY A C 1
ATOM 1306 O O . GLY A 1 159 ? -3.578 28.672 12.93 1 98.38 159 GLY A O 1
ATOM 1307 N N . ARG A 1 160 ? -3.502 30.812 13.539 1 97.56 160 ARG A N 1
ATOM 1308 C CA . ARG A 1 160 ? -2.777 30.531 14.773 1 97.56 160 ARG A CA 1
ATOM 1309 C C . ARG A 1 160 ? -3.607 29.672 15.711 1 97.56 160 ARG A C 1
ATOM 1311 O O . ARG A 1 160 ? -3.088 28.734 16.312 1 97.56 160 ARG A O 1
ATOM 1318 N N . ARG A 1 161 ? -4.836 29.984 15.781 1 97.94 161 ARG A N 1
ATOM 1319 C CA . ARG A 1 161 ? -5.727 29.203 16.625 1 97.94 161 ARG A CA 1
ATOM 1320 C C . ARG A 1 161 ? -5.863 27.781 16.109 1 97.94 161 ARG A C 1
ATOM 1322 O O . ARG A 1 161 ? -5.855 26.828 16.891 1 97.94 161 ARG A O 1
ATOM 1329 N N . ILE A 1 162 ? -5.992 27.672 14.82 1 98.5 162 ILE A N 1
ATOM 1330 C CA . ILE A 1 162 ? -6.109 26.359 14.188 1 98.5 162 ILE A CA 1
ATOM 1331 C C . ILE A 1 162 ? -4.848 25.547 14.453 1 98.5 162 ILE A C 1
ATOM 1333 O O . ILE A 1 162 ? -4.93 24.359 14.797 1 98.5 162 ILE A O 1
ATOM 1337 N N . PHE A 1 163 ? -3.732 26.156 14.312 1 98.31 163 PHE A N 1
ATOM 1338 C CA . PHE A 1 163 ? -2.465 25.469 14.523 1 98.31 163 PHE A CA 1
ATOM 1339 C C . PHE A 1 163 ? -2.305 25.047 15.977 1 98.31 163 PHE A C 1
ATOM 1341 O O . PHE A 1 163 ? -1.822 23.953 16.266 1 98.31 163 PHE A O 1
ATOM 1348 N N . LYS A 1 164 ? -2.738 25.891 16.922 1 97.94 164 LYS A N 1
ATOM 1349 C CA . LYS A 1 164 ? -2.707 25.562 18.344 1 97.94 164 LYS A CA 1
ATOM 1350 C C . LYS A 1 164 ? -3.617 24.375 18.656 1 97.94 164 LYS A C 1
ATOM 1352 O O . LYS A 1 164 ? -3.316 23.562 19.531 1 97.94 164 LYS A O 1
ATOM 1357 N N . LYS A 1 165 ? -4.723 24.281 17.953 1 98.25 165 LYS A N 1
ATOM 1358 C CA . LYS A 1 165 ? -5.574 23.109 18.094 1 98.25 165 LYS A CA 1
ATOM 1359 C C . LYS A 1 165 ? -4.84 21.844 17.688 1 98.25 165 LYS A C 1
ATOM 1361 O O . LYS A 1 165 ? -5.004 20.781 18.312 1 98.25 165 LYS A O 1
ATOM 1366 N N . MET A 1 166 ? -4.027 21.922 16.625 1 98.56 166 MET A N 1
ATOM 1367 C CA . MET A 1 166 ? -3.203 20.781 16.234 1 98.56 166 MET A CA 1
ATOM 1368 C C . MET A 1 166 ? -2.195 20.422 17.328 1 98.56 166 MET A C 1
ATOM 1370 O O . MET A 1 166 ? -1.96 19.25 17.625 1 98.56 166 MET A O 1
ATOM 1374 N N . ALA A 1 167 ? -1.657 21.469 17.891 1 98.06 167 ALA A N 1
ATOM 1375 C CA . ALA A 1 167 ? -0.739 21.281 19.016 1 98.06 167 ALA A CA 1
ATOM 1376 C C . ALA A 1 167 ? -1.424 20.562 20.172 1 98.06 167 ALA A C 1
ATOM 1378 O O . ALA A 1 167 ? -0.855 19.625 20.75 1 98.06 167 ALA A O 1
ATOM 1379 N N . LYS A 1 168 ? -2.57 21.031 20.484 1 97.94 168 LYS A N 1
ATOM 1380 C CA . LYS A 1 168 ? -3.332 20.422 21.578 1 97.94 168 LYS A CA 1
ATOM 1381 C C . LYS A 1 168 ? -3.629 18.953 21.297 1 97.94 168 LYS A C 1
ATOM 1383 O O . LYS A 1 168 ? -3.518 18.109 22.188 1 97.94 168 LYS A O 1
ATOM 1388 N N . ARG A 1 169 ? -4 18.656 20.078 1 98.12 169 ARG A N 1
ATOM 1389 C CA . ARG A 1 169 ? -4.254 17.281 19.688 1 98.12 169 ARG A CA 1
ATOM 1390 C C . ARG A 1 169 ? -3 16.422 19.828 1 98.12 169 ARG A C 1
ATOM 1392 O O . ARG A 1 169 ? -3.072 15.281 20.266 1 98.12 169 ARG A O 1
ATOM 1399 N N . THR A 1 170 ? -1.894 16.969 19.484 1 98.31 170 THR A N 1
ATOM 1400 C CA . THR A 1 170 ? -0.628 16.266 19.609 1 98.31 170 THR A CA 1
ATOM 1401 C C . THR A 1 170 ? -0.259 16.047 21.062 1 98.31 170 THR A C 1
ATOM 1403 O O . THR A 1 170 ? 0.199 14.977 21.453 1 98.31 170 THR A O 1
ATOM 1406 N N . LYS A 1 171 ? -0.52 17.016 21.875 1 96.38 171 LYS A N 1
ATOM 1407 C CA . LYS A 1 171 ? -0.208 16.953 23.312 1 96.38 171 LYS A CA 1
ATOM 1408 C C . LYS A 1 171 ? -1.037 15.883 24 1 96.38 171 LYS A C 1
ATOM 1410 O O . LYS A 1 171 ? -0.597 15.297 25 1 96.38 171 LYS A O 1
ATOM 1415 N N . ARG A 1 172 ? -2.146 15.57 23.469 1 96.62 172 ARG A N 1
ATOM 1416 C CA . ARG A 1 172 ? -3.043 14.578 24.062 1 96.62 172 ARG A CA 1
ATOM 1417 C C . ARG A 1 172 ? -2.432 13.18 24 1 96.62 172 ARG A C 1
ATOM 1419 O O . ARG A 1 172 ? -2.904 12.266 24.672 1 96.62 172 ARG A O 1
ATOM 1426 N N . LEU A 1 173 ? -1.401 13.023 23.188 1 96.62 173 LEU A N 1
ATOM 1427 C CA . LEU A 1 173 ? -0.693 11.75 23.125 1 96.62 173 LEU A CA 1
ATOM 1428 C C . LEU A 1 173 ? 0.017 11.453 24.438 1 96.62 173 LEU A C 1
ATOM 1430 O O . LEU A 1 173 ? 0.406 10.312 24.703 1 96.62 173 LEU A O 1
ATOM 1434 N N . GLY A 1 174 ? 0.201 12.5 25.281 1 93.88 174 GLY A N 1
ATOM 1435 C CA . GLY A 1 174 ? 0.764 12.328 26.609 1 93.88 174 GLY A CA 1
ATOM 1436 C C . GLY A 1 174 ? 2.26 12.57 26.672 1 93.88 174 GLY A C 1
ATOM 1437 O O . GLY A 1 174 ? 2.787 13.016 27.688 1 93.88 174 GLY A O 1
ATOM 1438 N N . LYS A 1 175 ? 3.018 12.18 25.703 1 93.06 175 LYS A N 1
ATOM 1439 C CA . LYS A 1 175 ? 4.449 12.445 25.609 1 93.06 175 LYS A CA 1
ATOM 1440 C C . LYS A 1 175 ? 4.801 13.102 24.281 1 93.06 175 LYS A C 1
ATOM 1442 O O . LYS A 1 175 ? 4.117 12.891 23.281 1 93.06 175 LYS A O 1
ATOM 1447 N N . PRO A 1 176 ? 5.891 13.922 24.328 1 93.38 176 PRO A N 1
ATOM 1448 C CA . PRO A 1 176 ? 6.312 14.516 23.062 1 93.38 176 PRO A CA 1
ATOM 1449 C C . PRO A 1 176 ? 6.691 13.477 22.016 1 93.38 176 PRO A C 1
ATOM 1451 O O . PRO A 1 176 ? 7.238 12.422 22.359 1 93.38 176 PRO A O 1
ATOM 1454 N N . LEU A 1 177 ? 6.391 13.789 20.797 1 96.38 177 LEU A N 1
ATOM 1455 C CA . LEU A 1 177 ? 6.734 12.883 19.703 1 96.38 177 LEU A CA 1
ATOM 1456 C C . LEU A 1 177 ? 8.242 12.828 19.5 1 96.38 177 LEU A C 1
ATOM 1458 O O . LEU A 1 177 ? 8.891 13.867 19.344 1 96.38 177 LEU A O 1
ATOM 1462 N N . ARG A 1 178 ? 8.727 11.711 19.531 1 93.88 178 ARG A N 1
ATOM 1463 C CA . ARG A 1 178 ? 10.156 11.523 19.281 1 93.88 178 ARG A CA 1
ATOM 1464 C C . ARG A 1 178 ? 10.438 11.375 17.797 1 93.88 178 ARG A C 1
ATOM 1466 O O . ARG A 1 178 ? 11.578 11.539 17.359 1 93.88 178 ARG A O 1
ATOM 1473 N N . PHE A 1 179 ? 9.391 10.969 17.094 1 96.31 179 PHE A N 1
ATOM 1474 C CA . PHE A 1 179 ? 9.539 10.82 15.648 1 96.31 179 PHE A CA 1
ATOM 1475 C C . PHE A 1 179 ? 8.211 11.062 14.945 1 96.31 179 PHE A C 1
ATOM 1477 O O . PHE A 1 179 ? 7.148 11.008 15.57 1 96.31 179 PHE A O 1
ATOM 1484 N N . VAL A 1 180 ? 8.32 11.422 13.758 1 98.06 180 VAL A N 1
ATOM 1485 C CA . VAL A 1 180 ? 7.199 11.484 12.828 1 98.06 180 VAL A CA 1
ATOM 1486 C C . VAL A 1 180 ? 7.598 10.867 11.492 1 98.06 180 VAL A C 1
ATOM 1488 O O . VAL A 1 180 ? 8.781 10.852 11.133 1 98.06 180 VAL A O 1
ATOM 1491 N N . PRO A 1 181 ? 6.602 10.273 10.82 1 98.5 181 PRO A N 1
ATOM 1492 C CA . PRO A 1 181 ? 5.156 10.227 11.055 1 98.5 181 PRO A CA 1
ATOM 1493 C C . PRO A 1 181 ? 4.773 9.297 12.203 1 98.5 181 PRO A C 1
ATOM 1495 O O . PRO A 1 181 ? 5.441 8.281 12.43 1 98.5 181 PRO A O 1
ATOM 1498 N N . TYR A 1 182 ? 3.812 9.734 12.945 1 98.75 182 TYR A N 1
ATOM 1499 C CA . TYR A 1 182 ? 3.225 8.945 14.023 1 98.75 182 TYR A CA 1
ATOM 1500 C C . TYR A 1 182 ? 1.768 8.609 13.719 1 98.75 182 TYR A C 1
ATOM 1502 O O . TYR A 1 182 ? 0.958 9.508 13.477 1 98.75 182 TYR A O 1
ATOM 1510 N N . ILE A 1 183 ? 1.406 7.285 13.719 1 98.69 183 ILE A N 1
ATOM 1511 C CA . ILE A 1 183 ? 0.1 6.84 13.242 1 98.69 183 ILE A CA 1
ATOM 1512 C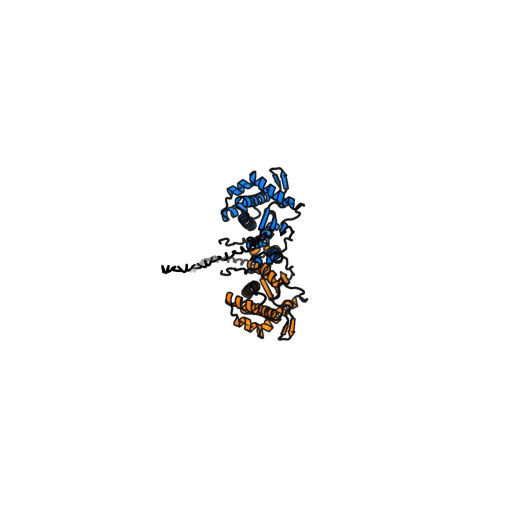 C . ILE A 1 183 ? -0.631 6.102 14.359 1 98.69 183 ILE A C 1
ATOM 1514 O O . ILE A 1 183 ? -0.046 5.254 15.039 1 98.69 183 ILE A O 1
ATOM 1518 N N . LEU A 1 184 ? -1.83 6.426 14.586 1 98.62 184 LEU A N 1
ATOM 1519 C CA . LEU A 1 184 ? -2.709 5.684 15.484 1 98.62 184 LEU A CA 1
ATOM 1520 C C . LEU A 1 184 ? -3.865 5.055 14.711 1 98.62 184 LEU A C 1
ATOM 1522 O O . LEU A 1 184 ? -4.52 5.723 13.906 1 98.62 184 LEU A O 1
ATOM 1526 N N . VAL A 1 185 ? -4.078 3.807 14.953 1 98.62 185 VAL A N 1
ATOM 1527 C CA . VAL A 1 185 ? -5.293 3.113 14.539 1 98.62 185 VAL A CA 1
ATOM 1528 C C . VAL A 1 185 ? -6.066 2.652 15.773 1 98.62 185 VAL A C 1
ATOM 1530 O O . VAL A 1 185 ? -5.59 1.812 16.531 1 98.62 185 VAL A O 1
ATOM 1533 N N . GLU A 1 186 ? -7.211 3.254 15.938 1 97.88 186 GLU A N 1
ATOM 1534 C CA . GLU A 1 186 ? -8.008 2.994 17.125 1 97.88 186 GLU A CA 1
ATOM 1535 C C . GLU A 1 186 ? -7.176 3.156 18.406 1 97.88 186 GLU A C 1
ATOM 1537 O O . GLU A 1 186 ? -7.203 2.299 19.281 1 97.88 186 GLU A O 1
ATOM 1542 N N . GLY A 1 187 ? -6.398 4.219 18.328 1 97.19 187 GLY A N 1
ATOM 1543 C CA . GLY A 1 187 ? -5.664 4.609 19.531 1 97.19 187 GLY A CA 1
ATOM 1544 C C . GLY A 1 187 ? -4.363 3.844 19.703 1 97.19 187 GLY A C 1
ATOM 1545 O O . GLY A 1 187 ? -3.59 4.125 20.625 1 97.19 187 GLY A O 1
ATOM 1546 N N . ARG A 1 188 ? -4.09 2.951 18.828 1 97.06 188 ARG A N 1
ATOM 1547 C CA . ARG A 1 188 ? -2.865 2.164 18.922 1 97.06 188 ARG A CA 1
ATOM 1548 C C . ARG A 1 188 ? -1.845 2.615 17.891 1 97.06 188 ARG A C 1
ATOM 1550 O O . ARG A 1 188 ? -2.182 2.789 16.719 1 97.06 188 ARG A O 1
ATOM 1557 N N . SER A 1 189 ? -0.621 2.781 18.406 1 97.81 189 SER A N 1
ATOM 1558 C CA . SER A 1 189 ? 0.453 3.193 17.5 1 97.81 189 SER A CA 1
ATOM 1559 C C . SER A 1 189 ? 0.81 2.082 16.516 1 97.81 189 SER A C 1
ATOM 1561 O O . SER A 1 189 ? 0.877 0.911 16.906 1 97.81 189 SER A O 1
ATOM 1563 N N . VAL A 1 190 ? 0.993 2.432 15.258 1 98.19 190 VAL A N 1
ATOM 1564 C CA . VAL A 1 190 ? 1.382 1.499 14.203 1 98.19 190 VAL A CA 1
ATOM 1565 C C . VAL A 1 190 ? 2.754 1.885 13.656 1 98.19 190 VAL A C 1
ATOM 1567 O O . VAL A 1 190 ? 3 3.053 13.344 1 98.19 190 VAL A O 1
ATOM 1570 N N . ASP A 1 191 ? 3.646 0.914 13.555 1 97.56 191 ASP A N 1
ATOM 1571 C CA . ASP A 1 191 ? 4.957 1.138 12.953 1 97.56 191 ASP A CA 1
ATOM 1572 C C . ASP A 1 191 ? 4.824 1.675 11.523 1 97.56 191 ASP A C 1
ATOM 1574 O O . ASP A 1 191 ? 4.109 1.098 10.703 1 97.56 191 ASP A O 1
ATOM 1578 N N . PRO A 1 192 ? 5.523 2.74 11.227 1 97.19 192 PRO A N 1
ATOM 1579 C CA . PRO A 1 192 ? 5.391 3.354 9.906 1 97.19 192 PRO A CA 1
ATOM 1580 C C . PRO A 1 192 ? 5.855 2.432 8.781 1 97.19 192 PRO A C 1
ATOM 1582 O O . PRO A 1 192 ? 5.559 2.686 7.609 1 97.19 192 PRO A O 1
ATOM 1585 N N . GLU A 1 193 ? 6.559 1.429 9.086 1 96.38 193 GLU A N 1
ATOM 1586 C CA . GLU A 1 193 ? 7.02 0.512 8.047 1 96.38 193 GLU A CA 1
ATOM 1587 C C . GLU A 1 193 ? 5.922 -0.472 7.652 1 96.38 193 GLU A C 1
ATOM 1589 O O . GLU A 1 193 ? 5.992 -1.101 6.594 1 96.38 193 GLU A O 1
ATOM 1594 N N . VAL A 1 194 ? 4.934 -0.597 8.477 1 97.56 194 VAL A N 1
ATOM 1595 C CA . VAL A 1 194 ? 3.842 -1.544 8.289 1 97.56 194 VAL A CA 1
ATOM 1596 C C . VAL A 1 194 ? 2.91 -1.04 7.188 1 97.56 194 VAL A C 1
ATOM 1598 O O . VAL A 1 194 ? 2.635 0.159 7.098 1 97.56 194 VAL A O 1
ATOM 1601 N N . ASN A 1 195 ? 2.416 -1.963 6.391 1 97.69 195 ASN A N 1
ATOM 1602 C CA . ASN A 1 195 ? 1.396 -1.612 5.41 1 97.69 195 ASN A CA 1
ATOM 1603 C C . ASN A 1 195 ? 0.08 -1.23 6.082 1 97.69 195 ASN A C 1
ATOM 1605 O O . ASN A 1 195 ? -0.622 -2.092 6.617 1 97.69 195 ASN A O 1
ATOM 1609 N N . LEU A 1 196 ? -0.235 0.015 5.992 1 98.25 196 LEU A N 1
ATOM 1610 C CA . LEU A 1 196 ? -1.372 0.537 6.742 1 98.25 196 LEU A CA 1
ATOM 1611 C C . LEU A 1 196 ? -2.678 -0.08 6.25 1 98.25 196 LEU A C 1
ATOM 1613 O O . LEU A 1 196 ? -3.529 -0.463 7.055 1 98.25 196 LEU A O 1
ATOM 1617 N N . HIS A 1 197 ? -2.854 -0.16 4.945 1 96.44 197 HIS A N 1
ATOM 1618 C CA . HIS A 1 197 ? -4.051 -0.759 4.371 1 96.44 197 HIS A CA 1
ATOM 1619 C C . HIS A 1 197 ? -4.242 -2.191 4.859 1 96.44 197 HIS A C 1
ATOM 1621 O O . HIS A 1 197 ? -5.301 -2.541 5.379 1 96.44 197 HIS A O 1
ATOM 1627 N N . ARG A 1 198 ? -3.242 -2.99 4.75 1 95.5 198 ARG A N 1
ATOM 1628 C CA . ARG A 1 198 ? -3.307 -4.387 5.164 1 95.5 198 ARG A CA 1
ATOM 1629 C C . ARG A 1 198 ? -3.527 -4.504 6.668 1 95.5 198 ARG A C 1
ATOM 1631 O O . ARG A 1 198 ? -4.289 -5.359 7.125 1 95.5 198 ARG A O 1
ATOM 1638 N N . TYR A 1 199 ? -2.887 -3.633 7.418 1 97.5 199 TYR A N 1
ATOM 1639 C CA . TYR A 1 199 ? -3.025 -3.613 8.875 1 97.5 199 TYR A CA 1
ATOM 1640 C C . TYR A 1 199 ? -4.48 -3.424 9.281 1 97.5 199 TYR A C 1
ATOM 1642 O O . TYR A 1 199 ? -5 -4.168 10.117 1 97.5 199 TYR A O 1
ATOM 1650 N N . ILE A 1 200 ? -5.105 -2.471 8.641 1 97.44 200 ILE A N 1
ATOM 1651 C CA . ILE A 1 200 ? -6.488 -2.148 8.969 1 97.44 200 ILE A CA 1
ATOM 1652 C C . ILE A 1 200 ? -7.402 -3.295 8.547 1 97.44 200 ILE A C 1
ATOM 1654 O O . ILE A 1 200 ? -8.234 -3.76 9.328 1 97.44 200 ILE A O 1
ATOM 1658 N N . CYS A 1 201 ? -7.199 -3.818 7.398 1 94 201 CYS A N 1
ATOM 1659 C CA . CYS A 1 201 ? -8.102 -4.828 6.863 1 94 201 CYS A CA 1
ATOM 1660 C C . CYS A 1 201 ? -7.953 -6.145 7.613 1 94 201 CYS A C 1
ATOM 1662 O O . CYS A 1 201 ? -8.938 -6.859 7.824 1 94 201 CYS A O 1
ATOM 1664 N N . LYS A 1 202 ? -6.758 -6.488 7.941 1 93.44 202 LYS A N 1
ATOM 1665 C CA . LYS A 1 202 ? -6.551 -7.719 8.703 1 93.44 202 LYS A CA 1
ATOM 1666 C C . LYS A 1 202 ? -7.293 -7.672 10.031 1 93.44 202 LYS A C 1
ATOM 1668 O O . LYS A 1 202 ? -7.816 -8.688 10.5 1 93.44 202 LYS A O 1
ATOM 1673 N N . ARG A 1 203 ? -7.434 -6.52 10.578 1 94.62 203 ARG A N 1
ATOM 1674 C CA . ARG A 1 203 ? -7.949 -6.383 11.93 1 94.62 203 ARG A CA 1
ATOM 1675 C C . ARG A 1 203 ? -9.445 -6.078 11.922 1 94.62 203 ARG A C 1
ATOM 1677 O O . ARG A 1 203 ? -10.164 -6.457 12.852 1 94.62 203 ARG A O 1
ATOM 1684 N N . TYR A 1 204 ? -9.898 -5.461 10.82 1 95 204 TYR A N 1
ATOM 1685 C CA . TYR A 1 204 ? -11.273 -4.969 10.852 1 95 204 TYR A CA 1
ATOM 1686 C C . TYR A 1 204 ? -12.039 -5.41 9.609 1 95 204 TYR A C 1
ATOM 1688 O O . TYR A 1 204 ? -12.953 -4.719 9.156 1 95 204 TYR A O 1
ATOM 1696 N N . ARG A 1 205 ? -11.734 -6.492 9.109 1 90.81 205 ARG A N 1
ATOM 1697 C CA . ARG A 1 205 ? -12.266 -7.012 7.852 1 90.81 205 ARG A CA 1
ATOM 1698 C C . ARG A 1 205 ? -13.789 -7.113 7.902 1 90.81 205 ARG A C 1
ATOM 1700 O O . ARG A 1 205 ? -14.469 -6.789 6.93 1 90.81 205 ARG A O 1
ATOM 1707 N N . LYS A 1 206 ? -14.328 -7.465 8.977 1 89.94 206 LYS A N 1
ATOM 1708 C CA . LYS A 1 206 ? -15.766 -7.695 9.117 1 89.94 206 LYS A CA 1
ATOM 1709 C C . LYS A 1 206 ? -16.531 -6.375 9.133 1 89.94 206 LYS A C 1
ATOM 1711 O O . LYS A 1 206 ? -17.703 -6.336 8.773 1 89.94 206 LYS A O 1
ATOM 1716 N N . LEU A 1 207 ? -15.82 -5.348 9.469 1 93.06 207 LEU A N 1
ATOM 1717 C CA . LEU A 1 207 ? -16.484 -4.062 9.656 1 93.06 207 LEU A CA 1
ATOM 1718 C C . LEU A 1 207 ? -16.359 -3.197 8.406 1 93.06 207 LEU A C 1
ATOM 1720 O O . LEU A 1 207 ? -17.094 -2.221 8.25 1 93.06 207 LEU A O 1
ATOM 1724 N N . ILE A 1 208 ? -15.414 -3.557 7.52 1 93.56 208 ILE A N 1
ATOM 1725 C CA . ILE A 1 208 ? -15.109 -2.701 6.379 1 93.56 208 ILE A CA 1
ATOM 1726 C C . ILE A 1 208 ? -15.398 -3.451 5.082 1 93.56 208 ILE A C 1
ATOM 1728 O O . ILE A 1 208 ? -14.672 -4.379 4.715 1 93.56 208 ILE A O 1
ATOM 1732 N N . ARG A 1 209 ? -16.375 -3.023 4.352 1 89.31 209 ARG A N 1
ATOM 1733 C CA . ARG A 1 209 ? -16.766 -3.674 3.109 1 89.31 209 ARG A CA 1
ATOM 1734 C C . ARG A 1 209 ? -15.648 -3.625 2.078 1 89.31 209 ARG A C 1
ATOM 1736 O O . ARG A 1 209 ? -15.422 -4.594 1.351 1 89.31 209 ARG A O 1
ATOM 1743 N N . ALA A 1 210 ? -14.953 -2.506 2.068 1 88.94 210 ALA A N 1
ATOM 1744 C CA . ALA A 1 210 ? -13.891 -2.305 1.086 1 88.94 210 ALA A CA 1
ATOM 1745 C C . ALA A 1 210 ? -12.789 -3.35 1.247 1 88.94 210 ALA A C 1
ATOM 1747 O O . ALA A 1 210 ? -12 -3.576 0.327 1 88.94 210 ALA A O 1
ATOM 1748 N N . CYS A 1 211 ? -12.656 -3.908 2.428 1 88.19 211 CYS A N 1
ATOM 1749 C CA . CYS A 1 211 ? -11.648 -4.941 2.658 1 88.19 211 CYS A CA 1
ATOM 1750 C C . CYS A 1 211 ? -12.07 -6.262 2.023 1 88.19 211 CYS A C 1
ATOM 1752 O O . CYS A 1 211 ? -11.258 -7.172 1.881 1 88.19 211 CYS A O 1
ATOM 1754 N N . ARG A 1 212 ? -13.312 -6.355 1.715 1 79.38 212 ARG A N 1
ATOM 1755 C CA . ARG A 1 212 ? -13.859 -7.617 1.226 1 79.38 212 ARG A CA 1
ATOM 1756 C C . ARG A 1 212 ? -14.078 -7.57 -0.282 1 79.38 212 ARG A C 1
ATOM 1758 O O . ARG A 1 212 ? -14.25 -8.609 -0.922 1 79.38 212 ARG A O 1
ATOM 1765 N N . THR A 1 213 ? -14.344 -6.305 -0.766 1 63.47 213 THR A N 1
ATOM 1766 C CA . THR A 1 213 ? -14.828 -6.164 -2.133 1 63.47 213 THR A CA 1
ATOM 1767 C C . THR A 1 213 ? -13.672 -6.207 -3.129 1 63.47 213 THR A C 1
ATOM 1769 O O . THR A 1 213 ? -12.531 -5.93 -2.768 1 63.47 213 THR A O 1
ATOM 1772 N N . GLU A 1 214 ? -14.047 -6.711 -4.371 1 53.91 214 GLU A N 1
ATOM 1773 C CA . GLU A 1 214 ? -13.25 -6.84 -5.59 1 53.91 214 GLU A CA 1
ATOM 1774 C C . GLU A 1 214 ? -12.812 -5.473 -6.105 1 53.91 214 GLU A C 1
ATOM 1776 O O . GLU A 1 214 ? -13.555 -4.496 -6.016 1 53.91 214 GLU A O 1
ATOM 1781 N N . PHE A 1 215 ? -11.555 -5.145 -5.984 1 44.78 215 PHE A N 1
ATOM 1782 C CA . PHE A 1 215 ? -11.133 -3.957 -6.715 1 44.78 215 PHE A CA 1
ATOM 1783 C C . PHE A 1 215 ? -11.75 -3.932 -8.109 1 44.78 215 PHE A C 1
ATOM 1785 O O . PHE A 1 215 ? -11.602 -4.887 -8.875 1 44.78 215 PHE A O 1
ATOM 1792 N N . GLU A 1 216 ? -12.844 -3.449 -8.344 1 41.06 216 GLU A N 1
ATOM 1793 C CA . GLU A 1 216 ? -13.305 -3.197 -9.703 1 41.06 216 GLU A CA 1
ATOM 1794 C C . GLU A 1 216 ? -12.312 -2.326 -10.469 1 41.06 216 GLU A C 1
ATOM 1796 O O . GLU A 1 216 ? -12.273 -1.108 -10.281 1 41.06 216 GLU A O 1
ATOM 1801 N N . GLU A 1 217 ? -11.078 -2.529 -10.484 1 38.66 217 GLU A N 1
ATOM 1802 C CA . GLU A 1 217 ? -10.359 -1.698 -11.445 1 38.66 217 GLU A CA 1
ATOM 1803 C C . GLU A 1 217 ? -11 -1.768 -12.82 1 38.66 217 GLU A C 1
ATOM 1805 O O . GLU A 1 217 ? -11.305 -2.854 -13.32 1 38.66 217 GLU A O 1
ATOM 1810 N N . THR A 1 218 ? -11.641 -0.767 -13.328 1 34.03 218 THR A N 1
ATOM 1811 C CA . THR A 1 218 ? -11.625 -0.561 -14.766 1 34.03 218 THR A CA 1
ATOM 1812 C C . THR A 1 218 ? -10.227 -0.801 -15.336 1 34.03 218 THR A C 1
ATOM 1814 O O . THR A 1 218 ? -9.352 0.065 -15.234 1 34.03 218 THR A O 1
ATOM 1817 N N . ILE A 1 219 ? -9.633 -1.821 -15.195 1 35.19 219 ILE A N 1
ATOM 1818 C CA . ILE A 1 219 ? -8.484 -2.271 -15.977 1 35.19 219 ILE A CA 1
ATOM 1819 C C . ILE A 1 219 ? -8.711 -1.953 -17.453 1 35.19 219 ILE A C 1
ATOM 1821 O O . ILE A 1 219 ? -8.992 -2.85 -18.25 1 35.19 219 ILE A O 1
ATOM 1825 N N . ASN A 1 220 ? -9.531 -1.142 -17.969 1 33.03 220 ASN A N 1
ATOM 1826 C CA . ASN A 1 220 ? -9.68 -0.817 -19.375 1 33.03 220 ASN A CA 1
ATOM 1827 C C . ASN A 1 220 ? -8.398 -0.238 -19.969 1 33.03 220 ASN A C 1
ATOM 1829 O O . ASN A 1 220 ? -8.273 -0.094 -21.188 1 33.03 220 ASN A O 1
ATOM 1833 N N . SER A 1 221 ? -7.605 0.715 -19.328 1 27.77 221 SER A N 1
ATOM 1834 C CA . SER A 1 221 ? -6.742 1.302 -20.359 1 27.77 221 SER A CA 1
ATOM 1835 C C . SER A 1 221 ? -5.609 0.354 -20.734 1 27.77 221 SER A C 1
ATOM 1837 O O . SER A 1 221 ? -5.145 -0.429 -19.906 1 27.77 221 SER A O 1
ATOM 1839 N N . MET B 1 1 ? 74.375 30.391 -84.375 1 26.83 1 MET B N 1
ATOM 1840 C CA . MET B 1 1 ? 74.125 30.984 -83.062 1 26.83 1 MET B CA 1
ATOM 1841 C C . MET B 1 1 ? 72.625 30.844 -82.688 1 26.83 1 MET B C 1
ATOM 1843 O O . MET B 1 1 ? 72.125 31.578 -81.812 1 26.83 1 MET B O 1
ATOM 1847 N N . LYS B 1 2 ? 71.875 29.875 -83.438 1 32 2 LYS B N 1
ATOM 1848 C CA . LYS B 1 2 ? 70.438 29.641 -83.438 1 32 2 LYS B CA 1
ATOM 1849 C C . LYS B 1 2 ? 70 29.188 -82.062 1 32 2 LYS B C 1
ATOM 1851 O O . LYS B 1 2 ? 70.312 28.094 -81.625 1 32 2 LYS B O 1
ATOM 1856 N N . ILE B 1 3 ? 69.938 30.203 -81 1 29.48 3 ILE B N 1
ATOM 1857 C CA . ILE B 1 3 ? 69.625 30.172 -79.625 1 29.48 3 ILE B CA 1
ATOM 1858 C C . ILE B 1 3 ? 68.188 29.703 -79.438 1 29.48 3 ILE B C 1
ATOM 1860 O O . ILE B 1 3 ? 67.25 30.328 -79.938 1 29.48 3 ILE B O 1
ATOM 1864 N N . PHE B 1 4 ? 67.938 28.359 -79.312 1 31.52 4 PHE B N 1
ATOM 1865 C CA . PHE B 1 4 ? 66.75 27.516 -79 1 31.52 4 PHE B CA 1
ATOM 1866 C C . PHE B 1 4 ? 66.125 27.984 -77.75 1 31.52 4 PHE B C 1
ATOM 1868 O O . PHE B 1 4 ? 66.75 28.016 -76.688 1 31.52 4 PHE B O 1
ATOM 1875 N N . ILE B 1 5 ? 65.188 29 -77.75 1 29.14 5 ILE B N 1
ATOM 1876 C CA . ILE B 1 5 ? 64.312 29.609 -76.75 1 29.14 5 ILE B CA 1
ATOM 1877 C C . ILE B 1 5 ? 63.5 28.547 -76.062 1 29.14 5 ILE B C 1
ATOM 1879 O O . ILE B 1 5 ? 62.688 27.859 -76.688 1 29.14 5 ILE B O 1
ATOM 1883 N N . ALA B 1 6 ? 64.062 27.844 -75 1 29.42 6 ALA B N 1
ATOM 1884 C CA . ALA B 1 6 ? 63.438 26.844 -74.125 1 29.42 6 ALA B CA 1
ATOM 1885 C C . ALA B 1 6 ? 62.281 27.406 -73.375 1 29.42 6 ALA B C 1
ATOM 1887 O O . ALA B 1 6 ? 62.438 28.328 -72.562 1 29.42 6 ALA B O 1
ATOM 1888 N N . PHE B 1 7 ? 61.094 27.609 -74 1 29.48 7 PHE B N 1
ATOM 1889 C CA . PHE B 1 7 ? 59.875 28.125 -73.375 1 29.48 7 PHE B CA 1
ATOM 1890 C C . PHE B 1 7 ? 59.5 27.266 -72.188 1 29.48 7 PHE B C 1
ATOM 1892 O O . PHE B 1 7 ? 59.375 26.047 -72.312 1 29.48 7 PHE B O 1
ATOM 1899 N N . VAL B 1 8 ? 59.938 27.594 -70.938 1 29.86 8 VAL B N 1
ATOM 1900 C CA . VAL B 1 8 ? 59.688 27.047 -69.562 1 29.86 8 VAL B CA 1
ATOM 1901 C C . VAL B 1 8 ? 58.188 27.109 -69.25 1 29.86 8 VAL B C 1
ATOM 1903 O O . VAL B 1 8 ? 57.594 28.203 -69.188 1 29.86 8 VAL B O 1
ATOM 1906 N N . LEU B 1 9 ? 57.344 26.281 -69.875 1 29.64 9 LEU B N 1
ATOM 1907 C CA . LEU B 1 9 ? 55.906 26.203 -69.562 1 29.64 9 LEU B CA 1
ATOM 1908 C C . LEU B 1 9 ? 55.719 25.938 -68.062 1 29.64 9 LEU B C 1
ATOM 1910 O O . LEU B 1 9 ? 56.25 24.953 -67.5 1 29.64 9 LEU B O 1
ATOM 1914 N N . ILE B 1 10 ? 55.719 27 -67.188 1 31.94 10 ILE B N 1
ATOM 1915 C CA . ILE B 1 10 ? 55.438 27.031 -65.75 1 31.94 10 ILE B CA 1
ATOM 1916 C C . ILE B 1 10 ? 54.094 26.422 -65.438 1 31.94 10 ILE B C 1
ATOM 1918 O O . ILE B 1 10 ? 53.062 26.922 -65.938 1 31.94 10 ILE B O 1
ATOM 1922 N N . PHE B 1 11 ? 53.969 25.078 -65.312 1 31.27 11 PHE B N 1
ATOM 1923 C CA . PHE B 1 11 ? 52.844 24.281 -64.812 1 31.27 11 PHE B CA 1
ATOM 1924 C C . PHE B 1 11 ? 52.312 24.812 -63.5 1 31.27 11 PHE B C 1
ATOM 1926 O O . PHE B 1 11 ? 53.062 24.828 -62.5 1 31.27 11 PHE B O 1
ATOM 1933 N N . SER B 1 12 ? 51.438 25.859 -63.5 1 29.08 12 SER B N 1
ATOM 1934 C CA . SER B 1 12 ? 50.719 26.359 -62.344 1 29.08 12 SER B CA 1
ATOM 1935 C C . SER B 1 12 ? 49.969 25.234 -61.625 1 29.08 12 SER B C 1
ATOM 1937 O O . SER B 1 12 ? 49.094 24.594 -62.219 1 29.08 12 SER B O 1
ATOM 1939 N N . LEU B 1 13 ? 50.594 24.438 -60.781 1 33.97 13 LEU B N 1
ATOM 1940 C CA . LEU B 1 13 ? 50 23.453 -59.875 1 33.97 13 LEU B CA 1
ATOM 1941 C C . LEU B 1 13 ? 48.969 24.109 -58.969 1 33.97 13 LEU B C 1
ATOM 1943 O O . LEU B 1 13 ? 49.312 24.953 -58.125 1 33.97 13 LEU B O 1
ATOM 1947 N N . LEU B 1 14 ? 47.781 24.469 -59.562 1 31.92 14 LEU B N 1
ATOM 1948 C CA . LEU B 1 14 ? 46.688 24.922 -58.719 1 31.92 14 LEU B CA 1
ATOM 1949 C C . LEU B 1 14 ? 46.438 23.938 -57.594 1 31.92 14 LEU B C 1
ATOM 1951 O O . LEU B 1 14 ? 46.188 22.75 -57.812 1 31.92 14 LEU B O 1
ATOM 1955 N N . LEU B 1 15 ? 46.969 24.156 -56.406 1 34.06 15 LEU B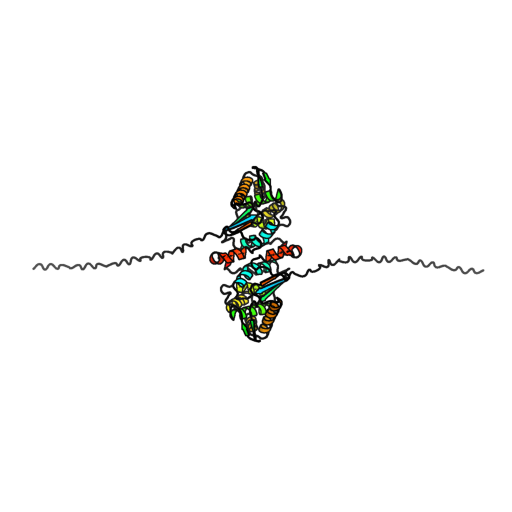 N 1
ATOM 1956 C CA . LEU B 1 15 ? 46.75 23.531 -55.125 1 34.06 15 LEU B CA 1
ATOM 1957 C C . LEU B 1 15 ? 45.281 23.594 -54.75 1 34.06 15 LEU B C 1
ATOM 1959 O O . LEU B 1 15 ? 44.75 24.672 -54.438 1 34.06 15 LEU B O 1
ATOM 1963 N N . VAL B 1 16 ? 44.438 22.906 -55.5 1 36.22 16 VAL B N 1
ATOM 1964 C CA . VAL B 1 16 ? 43.062 22.797 -55 1 36.22 16 VAL B CA 1
ATOM 1965 C C . VAL B 1 16 ? 43.062 22.25 -53.562 1 36.22 16 VAL B C 1
ATOM 1967 O O . VAL B 1 16 ? 43.469 21.109 -53.344 1 36.22 16 VAL B O 1
ATOM 1970 N N . VAL B 1 17 ? 43.219 23.125 -52.594 1 36.56 17 VAL B N 1
ATOM 1971 C CA . VAL B 1 17 ? 43 22.828 -51.188 1 36.56 17 VAL B CA 1
ATOM 1972 C C . VAL B 1 17 ? 41.594 22.234 -51 1 36.56 17 VAL B C 1
ATOM 1974 O O . VAL B 1 17 ? 40.594 22.922 -51.219 1 36.56 17 VAL B O 1
ATOM 1977 N N . ILE B 1 18 ? 41.406 21 -51.438 1 38.5 18 ILE B N 1
ATOM 1978 C CA . ILE B 1 18 ? 40.188 20.297 -51.062 1 38.5 18 ILE B CA 1
ATOM 1979 C C . ILE B 1 18 ? 40 20.438 -49.531 1 38.5 18 ILE B C 1
ATOM 1981 O O . ILE B 1 18 ? 40.812 19.938 -48.75 1 38.5 18 ILE B O 1
ATOM 1985 N N . PHE B 1 19 ? 39.438 21.594 -49.125 1 37.41 19 PHE B N 1
ATOM 1986 C CA . PHE B 1 19 ? 38.875 21.625 -47.781 1 37.41 19 PHE B CA 1
ATOM 1987 C C . PHE B 1 19 ? 37.969 20.453 -47.531 1 37.41 19 PHE B C 1
ATOM 1989 O O . PHE B 1 19 ? 36.844 20.391 -48.094 1 37.41 19 PHE B O 1
ATOM 1996 N N . ARG B 1 20 ? 38.531 19.219 -47.406 1 35.59 20 ARG B N 1
ATOM 1997 C CA . ARG B 1 20 ? 37.719 18.188 -46.781 1 35.59 20 ARG B CA 1
ATOM 1998 C C . ARG B 1 20 ? 37.031 18.703 -45.531 1 35.59 20 ARG B C 1
ATOM 2000 O O . ARG B 1 20 ? 37.688 19.094 -44.562 1 35.59 20 ARG B O 1
ATOM 2007 N N . SER B 1 21 ? 35.875 19.25 -45.719 1 42.03 21 SER B N 1
ATOM 2008 C CA . SER B 1 21 ? 35.031 19.422 -44.531 1 42.03 21 SER B CA 1
ATOM 2009 C C . SER B 1 21 ? 35.031 18.156 -43.688 1 42.03 21 SER B C 1
ATOM 2011 O O . SER B 1 21 ? 34.625 17.078 -44.156 1 42.03 21 SER B O 1
ATOM 2013 N N . THR B 1 22 ? 36 17.984 -42.844 1 42.22 22 THR B N 1
ATOM 2014 C CA . THR B 1 22 ? 35.781 16.984 -41.812 1 42.22 22 THR B CA 1
ATOM 2015 C C . THR B 1 22 ? 34.438 17.219 -41.125 1 42.22 22 THR B C 1
ATOM 2017 O O . THR B 1 22 ? 34.219 18.281 -40.531 1 42.22 22 THR B O 1
ATOM 2020 N N . SER B 1 23 ? 33.375 16.719 -41.719 1 42.19 23 SER B N 1
ATOM 2021 C CA . SER B 1 23 ? 32.156 16.609 -40.938 1 42.19 23 SER B CA 1
ATOM 2022 C C . SER B 1 23 ? 32.469 16.031 -39.531 1 42.19 23 SER B C 1
ATOM 2024 O O . SER B 1 23 ? 33.094 14.969 -39.438 1 42.19 23 SER B O 1
ATOM 2026 N N . ILE B 1 24 ? 32.781 16.938 -38.625 1 42.84 24 ILE B N 1
ATOM 2027 C CA . ILE B 1 24 ? 32.688 16.469 -37.25 1 42.84 24 ILE B CA 1
ATOM 2028 C C . ILE B 1 24 ? 31.422 15.672 -37.031 1 42.84 24 ILE B C 1
ATOM 2030 O O . ILE B 1 24 ? 30.312 16.203 -37.219 1 42.84 24 ILE B O 1
ATOM 2034 N N . SER B 1 25 ? 31.469 14.406 -37.438 1 39.84 25 SER B N 1
ATOM 2035 C CA . SER B 1 25 ? 30.375 13.57 -36.969 1 39.84 25 SER B CA 1
ATOM 2036 C C . SER B 1 25 ? 30.109 13.797 -35.469 1 39.84 25 SER B C 1
ATOM 2038 O O . SER B 1 25 ? 31.031 13.742 -34.656 1 39.84 25 SER B O 1
ATOM 2040 N N . SER B 1 26 ? 29.281 14.781 -35.188 1 40.78 26 SER B N 1
ATOM 2041 C CA . SER B 1 26 ? 28.75 14.766 -33.812 1 40.78 26 SER B CA 1
ATOM 2042 C C . SER B 1 26 ? 28.469 13.344 -33.344 1 40.78 26 SER B C 1
ATOM 2044 O O . SER B 1 26 ? 27.75 12.594 -34.031 1 40.78 26 SER B O 1
ATOM 2046 N N . SER B 1 27 ? 29.547 12.703 -32.906 1 39.31 27 SER B N 1
ATOM 2047 C CA . SER B 1 27 ? 29.219 11.484 -32.156 1 39.31 27 SER B CA 1
ATOM 2048 C C . SER B 1 27 ? 27.984 11.672 -31.297 1 39.31 27 SER B C 1
ATOM 2050 O O . SER B 1 27 ? 27.906 12.633 -30.516 1 39.31 27 SER B O 1
ATOM 2052 N N . ASN B 1 28 ? 26.891 11.523 -31.906 1 39.88 28 ASN B N 1
ATOM 2053 C CA . ASN B 1 28 ? 25.734 11.297 -31.031 1 39.88 28 ASN B CA 1
ATOM 2054 C C . ASN B 1 28 ? 26.125 10.484 -29.797 1 39.88 28 ASN B C 1
ATOM 2056 O O . ASN B 1 28 ? 26.547 9.328 -29.922 1 39.88 28 ASN B O 1
ATOM 2060 N N . GLY B 1 29 ? 26.922 11.109 -28.953 1 37.16 29 GLY B N 1
ATOM 2061 C CA . GLY B 1 29 ? 27.047 10.422 -27.672 1 37.16 29 GLY B CA 1
ATOM 2062 C C . GLY B 1 29 ? 25.797 9.641 -27.297 1 37.16 29 GLY B C 1
ATOM 2063 O O . GLY B 1 29 ? 24.75 10.234 -27.078 1 37.16 29 GLY B O 1
ATOM 2064 N N . SER B 1 30 ? 25.594 8.57 -27.953 1 38.28 30 SER B N 1
ATOM 2065 C CA . SER B 1 30 ? 24.641 7.645 -27.359 1 38.28 30 SER B CA 1
ATOM 2066 C C . SER B 1 30 ? 24.734 7.645 -25.828 1 38.28 30 SER B C 1
ATOM 2068 O O . SER B 1 30 ? 25.797 7.375 -25.281 1 38.28 30 SER B O 1
ATOM 2070 N N . ARG B 1 31 ? 24.234 8.656 -25.188 1 38.38 31 ARG B N 1
ATOM 2071 C CA . ARG B 1 31 ? 24.078 8.438 -23.766 1 38.38 31 ARG B CA 1
ATOM 2072 C C . ARG B 1 31 ? 23.859 6.957 -23.453 1 38.38 31 ARG B C 1
ATOM 2074 O O . ARG B 1 31 ? 22.844 6.379 -23.859 1 38.38 31 ARG B O 1
ATOM 2081 N N . LEU B 1 32 ? 24.844 6.098 -23.625 1 38.03 32 LEU B N 1
ATOM 2082 C CA . LEU B 1 32 ? 24.75 4.766 -23.047 1 38.03 32 LEU B CA 1
ATOM 2083 C C . LEU B 1 32 ? 23.812 4.758 -21.859 1 38.03 32 LEU B C 1
ATOM 2085 O O . LEU B 1 32 ? 24.125 5.316 -20.797 1 38.03 32 LEU B O 1
ATOM 2089 N N . VAL B 1 33 ? 22.547 4.965 -22.016 1 44.41 33 VAL B N 1
ATOM 2090 C CA . VAL B 1 33 ? 21.609 4.629 -20.953 1 44.41 33 VAL B CA 1
ATOM 2091 C C . VAL B 1 33 ? 22.016 3.311 -20.297 1 44.41 33 VAL B C 1
ATOM 2093 O O . VAL B 1 33 ? 21.953 2.254 -20.922 1 44.41 33 VAL B O 1
ATOM 2096 N N . ILE B 1 34 ? 23.125 3.189 -19.703 1 44.38 34 ILE B N 1
ATOM 2097 C CA . ILE B 1 34 ? 23.344 2.031 -18.844 1 44.38 34 ILE B CA 1
ATOM 2098 C C . ILE B 1 34 ? 22.016 1.509 -18.312 1 44.38 34 ILE B C 1
ATOM 2100 O O . ILE B 1 34 ? 21.328 2.201 -17.562 1 44.38 34 ILE B O 1
ATOM 2104 N N . LYS B 1 35 ? 21.359 0.885 -19.094 1 53.94 35 LYS B N 1
ATOM 2105 C CA . LYS B 1 35 ? 20.141 0.187 -18.703 1 53.94 35 LYS B CA 1
ATOM 2106 C C . LYS B 1 35 ? 20.328 -0.536 -17.375 1 53.94 35 LYS B C 1
ATOM 2108 O O . LYS B 1 35 ? 21.047 -1.524 -17.281 1 53.94 35 LYS B O 1
ATOM 2113 N N . HIS B 1 36 ? 20.234 0.133 -16.328 1 66.06 36 HIS B N 1
ATOM 2114 C CA . HIS B 1 36 ? 20.344 -0.5 -15.023 1 66.06 36 HIS B CA 1
ATOM 2115 C C . HIS B 1 36 ? 19.391 -1.678 -14.891 1 66.06 36 HIS B C 1
ATOM 2117 O O . HIS B 1 36 ? 18.312 -1.677 -15.484 1 66.06 36 HIS B O 1
ATOM 2123 N N . ARG B 1 37 ? 19.953 -2.83 -14.422 1 84.56 37 ARG B N 1
ATOM 2124 C CA . ARG B 1 37 ? 19.156 -4.023 -14.133 1 84.56 37 ARG B CA 1
ATOM 2125 C C . ARG B 1 37 ? 17.984 -3.688 -13.234 1 84.56 37 ARG B C 1
ATOM 2127 O O . ARG B 1 37 ? 18.109 -2.918 -12.281 1 84.56 37 ARG B O 1
ATOM 2134 N N . LYS B 1 38 ? 16.812 -4.176 -13.664 1 94 38 LYS B N 1
ATOM 2135 C CA . LYS B 1 38 ? 15.617 -3.93 -12.859 1 94 38 LYS B CA 1
ATOM 2136 C C . LYS B 1 38 ? 15.711 -4.625 -11.508 1 94 38 LYS B C 1
ATOM 2138 O O . LYS B 1 38 ? 16.234 -5.738 -11.406 1 94 38 LYS B O 1
ATOM 2143 N N . ILE B 1 39 ? 15.25 -3.967 -10.539 1 97.19 39 ILE B N 1
ATOM 2144 C CA . ILE B 1 39 ? 15.094 -4.551 -9.211 1 97.19 39 ILE B CA 1
ATOM 2145 C C . ILE B 1 39 ? 14.195 -5.785 -9.297 1 97.19 39 ILE B C 1
ATOM 2147 O O . ILE B 1 39 ? 13.18 -5.773 -9.992 1 97.19 39 ILE B O 1
ATOM 2151 N N . GLN B 1 40 ? 14.625 -6.848 -8.609 1 98.19 40 GLN B N 1
ATOM 2152 C CA . GLN B 1 40 ? 13.883 -8.102 -8.664 1 98.19 40 GLN B CA 1
ATOM 2153 C C . GLN B 1 40 ? 13.055 -8.305 -7.398 1 98.19 40 GLN B C 1
ATOM 2155 O O . GLN B 1 40 ? 13.57 -8.211 -6.285 1 98.19 40 GLN B O 1
ATOM 2160 N N . VAL B 1 41 ? 11.797 -8.586 -7.582 1 98.81 41 VAL B N 1
ATOM 2161 C CA . VAL B 1 41 ? 10.883 -8.953 -6.5 1 98.81 41 VAL B CA 1
ATOM 2162 C C . VAL B 1 41 ? 10.281 -10.328 -6.777 1 98.81 41 VAL B C 1
ATOM 2164 O O . VAL B 1 41 ? 9.75 -10.578 -7.859 1 98.81 41 VAL B O 1
ATOM 2167 N N . LYS B 1 42 ? 10.422 -11.25 -5.828 1 98.81 42 LYS B N 1
ATOM 2168 C CA . LYS B 1 42 ? 9.844 -12.586 -5.961 1 98.81 42 LYS B CA 1
ATOM 2169 C C . LYS B 1 42 ? 8.852 -12.875 -4.836 1 98.81 42 LYS B C 1
ATOM 2171 O O . LYS B 1 42 ? 9.117 -12.57 -3.672 1 98.81 42 LYS B O 1
ATOM 2176 N N . LEU B 1 43 ? 7.73 -13.391 -5.223 1 98.94 43 LEU B N 1
ATOM 2177 C CA . LEU B 1 43 ? 6.738 -13.828 -4.246 1 98.94 43 LEU B CA 1
ATOM 2178 C C . LEU B 1 43 ? 6.551 -15.344 -4.305 1 98.94 43 LEU B C 1
ATOM 2180 O O . LEU B 1 43 ? 6.137 -15.883 -5.336 1 98.94 43 LEU B O 1
ATOM 2184 N N . TYR B 1 44 ? 6.887 -16.016 -3.264 1 98.88 44 TYR B N 1
ATOM 2185 C CA . TYR B 1 44 ? 6.582 -17.422 -3.061 1 98.88 44 TYR B CA 1
ATOM 2186 C C . TYR B 1 44 ? 5.285 -17.594 -2.277 1 98.88 44 TYR B C 1
ATOM 2188 O O . TYR B 1 44 ? 5.172 -17.125 -1.143 1 98.88 44 TYR B O 1
ATOM 2196 N N . TYR B 1 45 ? 4.289 -18.266 -2.924 1 98.81 45 TYR B N 1
ATOM 2197 C CA . TYR B 1 45 ? 2.959 -18.25 -2.328 1 98.81 45 TYR B CA 1
ATOM 2198 C C . TYR B 1 45 ? 2.16 -19.484 -2.736 1 98.81 45 TYR B C 1
ATOM 2200 O O . TYR B 1 45 ? 2.689 -20.391 -3.387 1 98.81 45 TYR B O 1
ATOM 2208 N N . GLU B 1 46 ? 0.932 -19.547 -2.174 1 98.69 46 GLU B N 1
ATOM 2209 C CA . GLU B 1 46 ? -0.059 -20.578 -2.451 1 98.69 46 GLU B CA 1
ATOM 2210 C C . GLU B 1 46 ? -1.424 -19.969 -2.756 1 98.69 46 GLU B C 1
ATOM 2212 O O . GLU B 1 46 ? -1.843 -19.016 -2.104 1 98.69 46 GLU B O 1
ATOM 2217 N N . THR B 1 47 ? -2.148 -20.562 -3.705 1 98.56 47 THR B N 1
ATOM 2218 C CA . THR B 1 47 ? -3.4 -19.953 -4.152 1 98.56 47 THR B CA 1
ATOM 2219 C C . THR B 1 47 ? -4.492 -20.141 -3.102 1 98.56 47 THR B C 1
ATOM 2221 O O . THR B 1 47 ? -5.41 -19.328 -2.998 1 98.56 47 THR B O 1
ATOM 2224 N N . GLY B 1 48 ? -4.324 -21.141 -2.324 1 97.44 48 GLY B N 1
ATOM 2225 C CA . GLY B 1 48 ? -5.355 -21.422 -1.337 1 97.44 48 GLY B CA 1
ATOM 2226 C C . GLY B 1 48 ? -5.016 -20.891 0.045 1 97.44 48 GLY B C 1
ATOM 2227 O O . GLY B 1 48 ? -5.676 -21.234 1.026 1 97.44 48 GLY B O 1
ATOM 2228 N N . CYS B 1 49 ? -4.051 -20.094 0.263 1 97.69 49 CYS B N 1
ATOM 2229 C CA . CYS B 1 49 ? -3.551 -19.609 1.543 1 97.69 49 CYS B CA 1
ATOM 2230 C C . CYS B 1 49 ? -4.172 -18.25 1.886 1 97.69 49 CYS B C 1
ATOM 2232 O O . CYS B 1 49 ? -3.945 -17.266 1.185 1 97.69 49 CYS B O 1
ATOM 2234 N N . PRO B 1 50 ? -4.883 -18.188 3.01 1 94.5 50 PRO B N 1
ATOM 2235 C CA . PRO B 1 50 ? -5.535 -16.922 3.367 1 94.5 50 PRO B CA 1
ATOM 2236 C C . PRO B 1 50 ? -4.547 -15.781 3.547 1 94.5 50 PRO B C 1
ATOM 2238 O O . PRO B 1 50 ? -4.824 -14.648 3.141 1 94.5 50 PRO B O 1
ATOM 2241 N N . ASP B 1 51 ? -3.4 -16.047 4.164 1 95.31 51 ASP B N 1
ATOM 2242 C CA . ASP B 1 51 ? -2.389 -15.008 4.324 1 95.31 51 ASP B CA 1
ATOM 2243 C C . ASP B 1 51 ? -1.84 -14.562 2.969 1 95.31 51 ASP B C 1
ATOM 2245 O O . ASP B 1 51 ? -1.566 -13.375 2.762 1 95.31 51 ASP B O 1
ATOM 2249 N N . CYS B 1 52 ? -1.721 -15.477 2.059 1 98.06 52 CYS B N 1
ATOM 2250 C CA . CYS B 1 52 ? -1.293 -15.133 0.708 1 98.06 52 CYS B CA 1
ATOM 2251 C C . CYS B 1 52 ? -2.344 -14.281 0.003 1 98.06 52 CYS B C 1
ATOM 2253 O O . CYS B 1 52 ? -2.01 -13.312 -0.682 1 98.06 52 CYS B O 1
ATOM 2255 N N . GLN B 1 53 ? -3.568 -14.656 0.234 1 96.12 53 GLN B N 1
ATOM 2256 C CA . GLN B 1 53 ? -4.664 -13.906 -0.376 1 96.12 53 GLN B CA 1
ATOM 2257 C C . GLN B 1 53 ? -4.656 -12.453 0.072 1 96.12 53 GLN B C 1
ATOM 2259 O O . GLN B 1 53 ? -4.695 -11.539 -0.759 1 96.12 53 GLN B O 1
ATOM 2264 N N . SER B 1 54 ? -4.574 -12.234 1.372 1 93.56 54 SER B N 1
ATOM 2265 C CA . SER B 1 54 ? -4.602 -10.875 1.905 1 93.56 54 SER B CA 1
ATOM 2266 C C . SER B 1 54 ? -3.346 -10.102 1.517 1 93.56 54 SER B C 1
ATOM 2268 O O . SER B 1 54 ? -3.42 -8.93 1.145 1 93.56 54 SER B O 1
ATOM 2270 N N . TYR B 1 55 ? -2.234 -10.758 1.583 1 97.81 55 TYR B N 1
ATOM 2271 C CA . TYR B 1 55 ? -0.982 -10.094 1.243 1 97.81 55 TYR B CA 1
ATOM 2272 C C . TYR B 1 55 ? -0.974 -9.656 -0.219 1 97.81 55 TYR B C 1
ATOM 2274 O O . TYR B 1 55 ? -0.574 -8.539 -0.54 1 97.81 55 TYR B O 1
ATOM 2282 N N . TYR B 1 56 ? -1.354 -10.609 -1.027 1 97.75 56 TYR B N 1
ATOM 2283 C CA . TYR B 1 56 ? -1.325 -10.328 -2.459 1 97.75 56 TYR B CA 1
ATOM 2284 C C . TYR B 1 56 ? -2.227 -9.148 -2.799 1 97.75 56 TYR B C 1
ATOM 2286 O O . TYR B 1 56 ? -1.812 -8.227 -3.504 1 97.75 56 TYR B O 1
ATOM 2294 N N . THR B 1 57 ? -3.41 -9.117 -2.311 1 94.94 57 THR B N 1
ATOM 2295 C CA . THR B 1 57 ? -4.414 -8.148 -2.73 1 94.94 57 THR B CA 1
ATOM 2296 C C . THR B 1 57 ? -4.164 -6.789 -2.074 1 94.94 57 THR B C 1
ATOM 2298 O O . THR B 1 57 ? -4.465 -5.746 -2.658 1 94.94 57 THR B O 1
ATOM 2301 N N . GLU B 1 58 ? -3.502 -6.828 -0.936 1 93.69 58 GLU B N 1
ATOM 2302 C CA . GLU B 1 58 ? -3.469 -5.602 -0.145 1 93.69 58 GLU B CA 1
ATOM 2303 C C . GLU B 1 58 ? -2.061 -5.016 -0.096 1 93.69 58 GLU B C 1
ATOM 2305 O O . GLU B 1 58 ? -1.862 -3.902 0.397 1 93.69 58 GLU B O 1
ATOM 2310 N N . ASN B 1 59 ? -1.133 -5.711 -0.606 1 96.38 59 ASN B N 1
ATOM 2311 C CA . ASN B 1 59 ? 0.248 -5.254 -0.485 1 96.38 59 ASN B CA 1
ATOM 2312 C C . ASN B 1 59 ? 1.034 -5.5 -1.77 1 96.38 59 ASN B C 1
ATOM 2314 O O . ASN B 1 59 ? 1.516 -4.555 -2.396 1 96.38 59 ASN B O 1
ATOM 2318 N N . TYR B 1 60 ? 1.036 -6.719 -2.268 1 98 60 TYR B N 1
ATOM 2319 C CA . TYR B 1 60 ? 1.86 -7.098 -3.41 1 98 60 TYR B CA 1
ATOM 2320 C C . TYR B 1 60 ? 1.321 -6.48 -4.695 1 98 60 TYR B C 1
ATOM 2322 O O . TYR B 1 60 ? 2.053 -5.805 -5.422 1 98 60 TYR B O 1
ATOM 2330 N N . PHE B 1 61 ? 0.089 -6.688 -4.941 1 96.38 61 PHE B N 1
ATOM 2331 C CA . PHE B 1 61 ? -0.449 -6.281 -6.234 1 96.38 61 PHE B CA 1
ATOM 2332 C C . PHE B 1 61 ? -0.475 -4.762 -6.355 1 96.38 61 PHE B C 1
ATOM 2334 O O . PHE B 1 61 ? -0.138 -4.211 -7.406 1 96.38 61 PHE B O 1
ATOM 2341 N N . PRO B 1 62 ? -0.867 -4.035 -5.293 1 92.56 62 PRO B N 1
ATOM 2342 C CA . PRO B 1 62 ? -0.743 -2.58 -5.387 1 92.56 62 PRO B CA 1
ATOM 2343 C C . PRO B 1 62 ? 0.679 -2.129 -5.711 1 92.56 62 PRO B C 1
ATOM 2345 O O . PRO B 1 62 ? 0.875 -1.232 -6.535 1 92.56 62 PRO B O 1
ATOM 2348 N N . ALA B 1 63 ? 1.653 -2.715 -5.062 1 95.75 63 ALA B N 1
ATOM 2349 C CA . ALA B 1 63 ? 3.039 -2.389 -5.387 1 95.75 63 ALA B CA 1
ATOM 2350 C C . ALA B 1 63 ? 3.359 -2.727 -6.84 1 95.75 63 ALA B C 1
ATOM 2352 O O . ALA B 1 63 ? 4.035 -1.959 -7.527 1 95.75 63 ALA B O 1
ATOM 2353 N N . TYR B 1 64 ? 2.863 -3.871 -7.316 1 97.62 64 TYR B N 1
ATOM 2354 C CA . TYR B 1 64 ? 3.061 -4.297 -8.695 1 97.62 64 TYR B CA 1
ATOM 2355 C C . TYR B 1 64 ? 2.504 -3.268 -9.672 1 97.62 64 TYR B C 1
ATOM 2357 O O . TYR B 1 64 ? 3.178 -2.883 -10.633 1 97.62 64 TYR B O 1
ATOM 2365 N N . VAL B 1 65 ? 1.327 -2.822 -9.422 1 94.19 65 VAL B N 1
ATOM 2366 C CA . VAL B 1 65 ? 0.659 -1.888 -10.32 1 94.19 65 VAL B CA 1
ATOM 2367 C C . VAL B 1 65 ? 1.476 -0.602 -10.43 1 94.19 65 VAL B C 1
ATOM 2369 O O . VAL B 1 65 ? 1.642 -0.056 -11.523 1 94.19 65 VAL B O 1
ATOM 2372 N N . LEU B 1 66 ? 2.07 -0.248 -9.367 1 90.5 66 LEU B N 1
ATOM 2373 C CA . LEU B 1 66 ? 2.762 1.036 -9.312 1 90.5 66 LEU B CA 1
ATOM 2374 C C . LEU B 1 66 ? 4.172 0.917 -9.883 1 90.5 66 LEU B C 1
ATOM 2376 O O . LEU B 1 66 ? 4.695 1.87 -10.461 1 90.5 66 LEU B O 1
ATOM 2380 N N . LEU B 1 67 ? 4.762 -0.306 -9.852 1 95.5 67 LEU B N 1
ATOM 2381 C CA . LEU B 1 67 ? 6.207 -0.341 -10.047 1 95.5 67 LEU B CA 1
ATOM 2382 C C . LEU B 1 67 ? 6.578 -1.298 -11.172 1 95.5 67 LEU B C 1
ATOM 2384 O O . LEU B 1 67 ? 7.738 -1.354 -11.586 1 95.5 67 LEU B O 1
ATOM 2388 N N . HIS B 1 68 ? 5.648 -2.021 -11.758 1 96.06 68 HIS B N 1
ATOM 2389 C CA . HIS B 1 68 ? 5.965 -3.174 -12.594 1 96.06 68 HIS B CA 1
ATOM 2390 C C . HIS B 1 68 ? 6.699 -2.75 -13.867 1 96.06 68 HIS B C 1
ATOM 2392 O O . HIS B 1 68 ? 7.34 -3.576 -14.523 1 96.06 68 HIS B O 1
ATOM 2398 N N . ARG B 1 69 ? 6.641 -1.505 -14.25 1 94.06 69 ARG B N 1
ATOM 2399 C CA . ARG B 1 69 ? 7.324 -1.042 -15.453 1 94.06 69 ARG B CA 1
ATOM 2400 C C . ARG B 1 69 ? 8.828 -0.973 -15.234 1 94.06 69 ARG B C 1
ATOM 2402 O O . ARG B 1 69 ? 9.609 -1.144 -16.188 1 94.06 69 ARG B O 1
ATOM 2409 N N . GLU B 1 70 ? 9.242 -0.82 -13.992 1 95.31 70 GLU B N 1
ATOM 2410 C CA . GLU B 1 70 ? 10.664 -0.61 -13.727 1 95.31 70 GLU B CA 1
ATOM 2411 C C . GLU B 1 70 ? 11.195 -1.629 -12.719 1 95.31 70 GLU B C 1
ATOM 2413 O O . GLU B 1 70 ? 12.391 -1.654 -12.43 1 95.31 70 GLU B O 1
ATOM 2418 N N . VAL B 1 71 ? 10.328 -2.383 -12.18 1 97.56 71 VAL B N 1
ATOM 2419 C CA . VAL B 1 71 ? 10.672 -3.439 -11.234 1 97.56 71 VAL B CA 1
ATOM 2420 C C . VAL B 1 71 ? 10.188 -4.785 -11.766 1 97.56 71 VAL B C 1
ATOM 2422 O O . VAL B 1 71 ? 9.07 -4.891 -12.281 1 97.56 71 VAL B O 1
ATOM 2425 N N . ARG B 1 72 ? 11.031 -5.793 -11.688 1 98 72 ARG B N 1
ATOM 2426 C CA . ARG B 1 72 ? 10.648 -7.121 -12.148 1 98 72 ARG B CA 1
ATOM 2427 C C . ARG B 1 72 ? 10.023 -7.93 -11.016 1 98 72 ARG B C 1
ATOM 2429 O O . ARG B 1 72 ? 10.711 -8.328 -10.07 1 98 72 ARG B O 1
ATOM 2436 N N . PHE B 1 73 ? 8.758 -8.195 -11.164 1 98.69 73 PHE B N 1
ATOM 2437 C CA . PHE B 1 73 ? 8.008 -8.984 -10.203 1 98.69 73 PHE B CA 1
ATOM 2438 C C . PHE B 1 73 ? 7.793 -10.406 -10.711 1 98.69 73 PHE B C 1
ATOM 2440 O O . PHE B 1 73 ? 7.355 -10.609 -11.844 1 98.69 73 PHE B O 1
ATOM 2447 N N . LYS B 1 74 ? 8.078 -11.367 -9.898 1 98.75 74 LYS B N 1
ATOM 2448 C CA . LYS B 1 74 ? 7.895 -12.766 -10.289 1 98.75 74 LYS B CA 1
ATOM 2449 C C . LYS B 1 74 ? 7.039 -13.508 -9.266 1 98.75 74 LYS B C 1
ATOM 2451 O O . LYS B 1 74 ? 7.254 -13.383 -8.055 1 98.75 74 LYS B O 1
ATOM 2456 N N . LEU B 1 75 ? 6.074 -14.258 -9.75 1 98.94 75 LEU B N 1
ATOM 2457 C CA . LEU B 1 75 ? 5.211 -15.094 -8.922 1 98.94 75 LEU B CA 1
ATOM 2458 C C . LEU B 1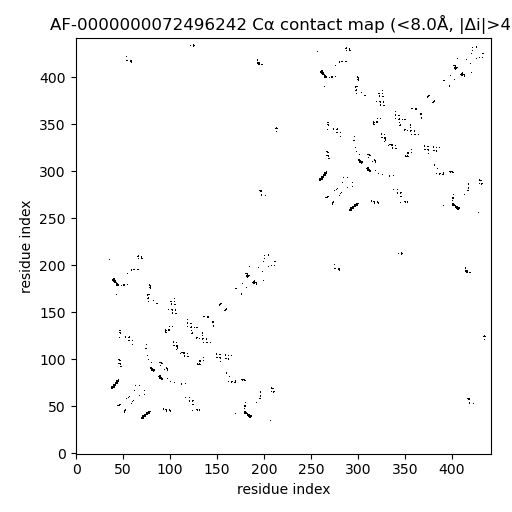 75 ? 5.668 -16.547 -8.961 1 98.94 75 LEU B C 1
ATOM 2460 O O . LEU B 1 75 ? 5.91 -17.109 -10.039 1 98.94 75 LEU B O 1
ATOM 2464 N N . ILE B 1 76 ? 5.82 -17.109 -7.84 1 98.94 76 ILE B N 1
ATOM 2465 C CA . ILE B 1 76 ? 6.191 -18.516 -7.73 1 98.94 76 ILE B CA 1
ATOM 2466 C C . ILE B 1 76 ? 5.145 -19.266 -6.91 1 98.94 76 ILE B C 1
ATOM 2468 O O . ILE B 1 76 ? 5.277 -19.391 -5.691 1 98.94 76 ILE B O 1
ATOM 2472 N N . PRO B 1 77 ? 4.133 -19.781 -7.555 1 98.88 77 PRO B N 1
ATOM 2473 C CA . PRO B 1 77 ? 3.098 -20.531 -6.844 1 98.88 77 PRO B CA 1
ATOM 2474 C C . PRO B 1 77 ? 3.514 -21.969 -6.539 1 98.88 77 PRO B C 1
ATOM 2476 O O . PRO B 1 77 ? 3.66 -22.781 -7.457 1 98.88 77 PRO B O 1
ATOM 2479 N N . PHE B 1 78 ? 3.777 -22.312 -5.316 1 98.69 78 PHE B N 1
ATOM 2480 C CA . PHE B 1 78 ? 4.16 -23.641 -4.836 1 98.69 78 PHE B CA 1
ATOM 2481 C C . PHE B 1 78 ? 4.023 -23.719 -3.322 1 98.69 78 PHE B C 1
ATOM 2483 O O . PHE B 1 78 ? 3.311 -24.594 -2.809 1 98.69 78 PHE B O 1
ATOM 2490 N N . GLY B 1 79 ? 4.699 -22.75 -2.686 1 98.06 79 GLY B N 1
ATOM 2491 C CA . GLY B 1 79 ? 4.633 -22.672 -1.235 1 98.06 79 GLY B CA 1
ATOM 2492 C C . GLY B 1 79 ? 5.184 -23.906 -0.54 1 98.06 79 GLY B C 1
ATOM 2493 O O . GLY B 1 79 ? 6.305 -24.328 -0.821 1 98.06 79 GLY B O 1
ATOM 2494 N N . LYS B 1 80 ? 4.387 -24.438 0.267 1 97.31 80 LYS B N 1
ATOM 2495 C CA . LYS B 1 80 ? 4.816 -25.562 1.077 1 97.31 80 LYS B CA 1
ATOM 2496 C C . LYS B 1 80 ? 4.359 -26.891 0.459 1 97.31 80 LYS B C 1
ATOM 2498 O O . LYS B 1 80 ? 4.301 -27.906 1.143 1 97.31 80 LYS B O 1
ATOM 2503 N N . ALA B 1 81 ? 4.027 -26.891 -0.746 1 97.25 81 ALA B N 1
ATOM 2504 C CA . ALA B 1 81 ? 3.621 -28.109 -1.436 1 97.25 81 ALA B CA 1
ATOM 2505 C C . ALA B 1 81 ? 4.762 -29.125 -1.468 1 97.25 81 ALA B C 1
ATOM 2507 O O . ALA B 1 81 ? 5.914 -28.781 -1.199 1 97.25 81 ALA B O 1
ATOM 2508 N N . ARG B 1 82 ? 4.367 -30.359 -1.729 1 96.06 82 ARG B N 1
ATOM 2509 C CA . ARG B 1 82 ? 5.32 -31.453 -1.82 1 96.06 82 ARG B CA 1
ATOM 2510 C C . ARG B 1 82 ? 5.086 -32.281 -3.08 1 96.06 82 ARG B C 1
ATOM 2512 O O . ARG B 1 82 ? 3.939 -32.562 -3.449 1 96.06 82 ARG B O 1
ATOM 2519 N N . ILE B 1 83 ? 6.184 -32.656 -3.631 1 95.12 83 ILE B N 1
ATOM 2520 C CA . ILE B 1 83 ? 6.125 -33.594 -4.738 1 95.12 83 ILE B CA 1
ATOM 2521 C C . ILE B 1 83 ? 6.258 -35.031 -4.203 1 95.12 83 ILE B C 1
ATOM 2523 O O . ILE B 1 83 ? 7.332 -35.438 -3.744 1 95.12 83 ILE B O 1
ATOM 2527 N N . VAL B 1 84 ? 5.172 -35.688 -4.207 1 93 84 VAL B N 1
ATOM 2528 C CA . VAL B 1 84 ? 5.156 -37.062 -3.682 1 93 84 VAL B CA 1
ATOM 2529 C C . VAL B 1 84 ? 5.777 -38 -4.695 1 93 84 VAL B C 1
ATOM 2531 O O . VAL B 1 84 ? 6.605 -38.844 -4.34 1 93 84 VAL B O 1
ATOM 2534 N N . ASN B 1 85 ? 5.352 -37.844 -5.965 1 90.25 85 ASN B N 1
ATOM 2535 C CA . ASN B 1 85 ? 5.961 -38.531 -7.102 1 90.25 85 ASN B CA 1
ATOM 2536 C C . ASN B 1 85 ? 5.734 -37.75 -8.398 1 90.25 85 ASN B C 1
ATOM 2538 O O . ASN B 1 85 ? 5.379 -36.594 -8.375 1 90.25 85 ASN B O 1
ATOM 2542 N N . SER B 1 86 ? 5.984 -38.406 -9.469 1 86.19 86 SER B N 1
ATOM 2543 C CA . SER B 1 86 ? 6.016 -37.688 -10.742 1 86.19 86 SER B CA 1
ATOM 2544 C C . SER B 1 86 ? 4.641 -37.156 -11.102 1 86.19 86 SER B C 1
ATOM 2546 O O . SER B 1 86 ? 4.531 -36.219 -11.891 1 86.19 86 SER B O 1
ATOM 2548 N N . THR B 1 87 ? 3.598 -37.625 -10.523 1 88 87 THR B N 1
ATOM 2549 C CA . THR B 1 87 ? 2.271 -37.219 -10.961 1 88 87 THR B CA 1
ATOM 2550 C C . THR B 1 87 ? 1.43 -36.75 -9.773 1 88 87 THR B C 1
ATOM 2552 O O . THR B 1 87 ? 0.314 -36.25 -9.961 1 88 87 THR B O 1
ATOM 2555 N N . LEU B 1 88 ? 1.998 -36.875 -8.602 1 91.81 88 LEU B N 1
ATOM 2556 C CA . LEU B 1 88 ? 1.193 -36.562 -7.422 1 91.81 88 LEU B CA 1
ATOM 2557 C C . LEU B 1 88 ? 1.839 -35.469 -6.594 1 91.81 88 LEU B C 1
ATOM 2559 O O . LEU B 1 88 ? 3.002 -35.594 -6.199 1 91.81 88 LEU B O 1
ATOM 2563 N N . PHE B 1 89 ? 1.027 -34.469 -6.41 1 96.19 89 PHE B N 1
ATOM 2564 C CA . PHE B 1 89 ? 1.424 -33.344 -5.57 1 96.19 89 PHE B CA 1
ATOM 2565 C C . PHE B 1 89 ? 0.497 -33.219 -4.367 1 96.19 89 PHE B C 1
ATOM 2567 O O . PHE B 1 89 ? -0.698 -33.5 -4.465 1 96.19 89 PHE B O 1
ATOM 2574 N N . LYS B 1 90 ? 1.071 -32.875 -3.279 1 97.38 90 LYS B N 1
ATOM 2575 C CA . LYS B 1 90 ? 0.296 -32.531 -2.084 1 97.38 90 LYS B CA 1
ATOM 2576 C C . LYS B 1 90 ? 0.452 -31.062 -1.71 1 97.38 90 LYS B C 1
ATOM 2578 O O . LYS B 1 90 ? 1.573 -30.578 -1.563 1 97.38 90 LYS B O 1
ATOM 2583 N N . CYS B 1 91 ? -0.626 -30.438 -1.586 1 97.44 91 CYS B N 1
ATOM 2584 C CA . CYS B 1 91 ? -0.611 -29.016 -1.248 1 97.44 91 CYS B CA 1
ATOM 2585 C C . CYS B 1 91 ? -1.152 -28.781 0.158 1 97.44 91 CYS B C 1
ATOM 2587 O O . CYS B 1 91 ? -1.968 -29.562 0.65 1 97.44 91 CYS B O 1
ATOM 2589 N N . GLN B 1 92 ? -0.784 -27.719 0.811 1 95 92 GLN B N 1
ATOM 2590 C CA . GLN B 1 92 ? -1.087 -27.422 2.209 1 95 92 GLN B CA 1
ATOM 2591 C C . GLN B 1 92 ? -2.592 -27.312 2.434 1 95 92 GLN B C 1
ATOM 2593 O O . GLN B 1 92 ? -3.113 -27.781 3.445 1 95 92 GLN B O 1
ATOM 2598 N N . HIS B 1 93 ? -3.299 -26.734 1.423 1 95.56 93 HIS B N 1
ATOM 2599 C CA . HIS B 1 93 ? -4.73 -26.5 1.585 1 95.56 93 HIS B CA 1
ATOM 2600 C C . HIS B 1 93 ? -5.543 -27.406 0.656 1 95.56 93 HIS B C 1
ATOM 2602 O O . HIS B 1 93 ? -6.598 -27 0.164 1 95.56 93 HIS B O 1
ATOM 2608 N N . GLY B 1 94 ? -4.91 -28.484 0.262 1 95.44 94 GLY B N 1
ATOM 2609 C CA . GLY B 1 94 ? -5.672 -29.5 -0.431 1 95.44 94 GLY B CA 1
ATOM 2610 C C . GLY B 1 94 ? -5.508 -29.453 -1.938 1 95.44 94 GLY B C 1
ATOM 2611 O O . GLY B 1 94 ? -4.75 -28.641 -2.459 1 95.44 94 GLY B O 1
ATOM 2612 N N . PRO B 1 95 ? -6.219 -30.375 -2.65 1 96.12 95 PRO B N 1
ATOM 2613 C CA . PRO B 1 95 ? -6.039 -30.547 -4.094 1 96.12 95 PRO B CA 1
ATOM 2614 C C . PRO B 1 95 ? -6.449 -29.312 -4.895 1 96.12 95 PRO B C 1
ATOM 2616 O O . PRO B 1 95 ? -5.875 -29.047 -5.953 1 96.12 95 PRO B O 1
ATOM 2619 N N . SER B 1 96 ? -7.457 -28.609 -4.367 1 97.38 96 SER B N 1
ATOM 2620 C CA . SER B 1 96 ? -7.875 -27.391 -5.059 1 97.38 96 SER B CA 1
ATOM 2621 C C . SER B 1 96 ? -6.727 -26.391 -5.172 1 97.38 96 SER B C 1
ATOM 2623 O O . SER B 1 96 ? -6.57 -25.734 -6.203 1 97.38 96 SER B O 1
ATOM 2625 N N . GLU B 1 97 ? -5.953 -26.328 -4.129 1 98.12 97 GLU B N 1
ATOM 2626 C CA . GLU B 1 97 ? -4.801 -25.438 -4.141 1 98.12 97 GLU B CA 1
ATOM 2627 C C . GLU B 1 97 ? -3.758 -25.891 -5.152 1 98.12 97 GLU B C 1
ATOM 2629 O O . GLU B 1 97 ? -3.129 -25.078 -5.82 1 98.12 97 GLU B O 1
ATOM 2634 N N . CYS B 1 98 ? -3.498 -27.234 -5.238 1 98.19 98 CYS B N 1
ATOM 2635 C CA . CYS B 1 98 ? -2.588 -27.734 -6.262 1 98.19 98 CYS B CA 1
ATOM 2636 C C . CYS B 1 98 ? -3.039 -27.312 -7.652 1 98.19 98 CYS B C 1
ATOM 2638 O O . CYS B 1 98 ? -2.238 -26.812 -8.445 1 98.19 98 CYS B O 1
ATOM 2640 N N . PHE B 1 99 ? -4.34 -27.5 -7.875 1 98.44 99 PHE B N 1
ATOM 2641 C CA . PHE B 1 99 ? -4.91 -27.031 -9.133 1 98.44 99 PHE B CA 1
ATOM 2642 C C . PHE B 1 99 ? -4.617 -25.547 -9.352 1 98.44 99 PHE B C 1
ATOM 2644 O O . PHE B 1 99 ? -4.133 -25.156 -10.406 1 98.44 99 PHE B O 1
ATOM 2651 N N . GLY B 1 100 ? -4.918 -24.75 -8.336 1 98.81 100 GLY B N 1
ATOM 2652 C CA . GLY B 1 100 ? -4.734 -23.297 -8.445 1 98.81 100 GLY B CA 1
ATOM 2653 C C . GLY B 1 100 ? -3.295 -22.906 -8.703 1 98.81 100 GLY B C 1
ATOM 2654 O O . GLY B 1 100 ? -3.023 -22.062 -9.562 1 98.81 100 GLY B O 1
ATOM 2655 N N . ASN B 1 101 ? -2.393 -23.516 -7.969 1 98.81 101 ASN B N 1
ATOM 2656 C CA . ASN B 1 101 ? -0.973 -23.234 -8.164 1 98.81 101 ASN B CA 1
ATOM 2657 C C . ASN B 1 101 ? -0.538 -23.516 -9.594 1 98.81 101 ASN B C 1
ATOM 2659 O O . ASN B 1 101 ? 0.108 -22.672 -10.227 1 98.81 101 ASN B O 1
ATOM 2663 N N . ILE B 1 102 ? -0.903 -24.641 -10.07 1 98.81 102 ILE B N 1
ATOM 2664 C CA . ILE B 1 102 ? -0.51 -25.016 -11.422 1 98.81 102 ILE B CA 1
ATOM 2665 C C . ILE B 1 102 ? -1.21 -24.125 -12.438 1 98.81 102 ILE B C 1
ATOM 2667 O O . ILE B 1 102 ? -0.616 -23.734 -13.453 1 98.81 102 ILE B O 1
ATOM 2671 N N . TYR B 1 103 ? -2.426 -23.766 -12.172 1 98.88 103 TYR B N 1
ATOM 2672 C CA . TYR B 1 103 ? -3.188 -22.906 -13.055 1 98.88 103 TYR B CA 1
ATOM 2673 C C . TYR B 1 103 ? -2.512 -21.547 -13.203 1 98.88 103 TYR B C 1
ATOM 2675 O O . TYR B 1 103 ? -2.348 -21.047 -14.312 1 98.88 103 TYR B O 1
ATOM 2683 N N . HIS B 1 104 ? -2.1 -20.938 -12.055 1 98.94 104 HIS B N 1
ATOM 2684 C CA . HIS B 1 104 ? -1.354 -19.688 -12.094 1 98.94 104 HIS B CA 1
ATOM 2685 C C . HIS B 1 104 ? -0.081 -19.828 -12.922 1 98.94 104 HIS B C 1
ATOM 2687 O O . HIS B 1 104 ? 0.194 -19 -13.797 1 98.94 104 HIS B O 1
ATOM 2693 N N . ALA B 1 105 ? 0.643 -20.922 -12.688 1 98.88 105 ALA B N 1
ATOM 2694 C CA . ALA B 1 105 ? 1.912 -21.125 -13.375 1 98.88 105 ALA B CA 1
ATOM 2695 C C . ALA B 1 105 ? 1.695 -21.328 -14.875 1 98.88 105 ALA B C 1
ATOM 2697 O O . ALA B 1 105 ? 2.465 -20.828 -15.695 1 98.88 105 ALA B O 1
ATOM 2698 N N . CYS B 1 106 ? 0.606 -22.062 -15.211 1 98.94 106 CYS B N 1
ATOM 2699 C CA . CYS B 1 106 ? 0.258 -22.25 -16.609 1 98.94 106 CYS B CA 1
ATOM 2700 C C . CYS B 1 106 ? -0.095 -20.922 -17.266 1 98.94 106 CYS B C 1
ATOM 2702 O O . CYS B 1 106 ? 0.284 -20.656 -18.406 1 98.94 106 CYS B O 1
ATOM 2704 N N . CYS B 1 107 ? -0.774 -20.109 -16.547 1 98.94 107 CYS B N 1
ATOM 2705 C CA . CYS B 1 107 ? -1.108 -18.797 -17.062 1 98.94 107 CYS B CA 1
ATOM 2706 C C . CYS B 1 107 ? 0.152 -18 -17.391 1 98.94 107 CYS B C 1
ATOM 2708 O O . CYS B 1 107 ? 0.25 -17.375 -18.438 1 98.94 107 CYS B O 1
ATOM 2710 N N . GLY B 1 108 ? 1.089 -18.031 -16.484 1 98.81 108 GLY B N 1
ATOM 2711 C CA . GLY B 1 108 ? 2.354 -17.375 -16.734 1 98.81 108 GLY B CA 1
ATOM 2712 C C . GLY B 1 108 ? 3.082 -17.906 -17.953 1 98.81 108 GLY B C 1
ATOM 2713 O O . GLY B 1 108 ? 3.691 -17.141 -18.703 1 98.81 108 GLY B O 1
ATOM 2714 N N . TYR B 1 109 ? 2.977 -19.156 -18.141 1 98.75 109 TYR B N 1
ATOM 2715 C CA . TYR B 1 109 ? 3.643 -19.797 -19.266 1 98.75 109 TYR B CA 1
ATOM 2716 C C . TYR B 1 109 ? 3.029 -19.375 -20.594 1 98.75 109 TYR B C 1
ATOM 2718 O O . TYR B 1 109 ? 3.746 -19 -21.531 1 98.75 109 TYR B O 1
ATOM 2726 N N . TYR B 1 110 ? 1.709 -19.359 -20.641 1 98.81 110 TYR B N 1
ATOM 2727 C CA . TYR B 1 110 ? 1.04 -19.141 -21.922 1 98.81 110 TYR B CA 1
ATOM 2728 C C . TYR B 1 110 ? 0.863 -17.656 -22.188 1 98.81 110 TYR B C 1
ATOM 2730 O O . TYR B 1 110 ? 0.936 -17.219 -23.344 1 98.81 110 TYR B O 1
ATOM 2738 N N . TYR B 1 111 ? 0.628 -16.891 -21.141 1 98.75 111 TYR B N 1
ATOM 2739 C CA . TYR B 1 111 ? 0.176 -15.516 -21.375 1 98.75 111 TYR B CA 1
ATOM 2740 C C . TYR B 1 111 ? 1.169 -14.508 -20.812 1 98.75 111 TYR B C 1
ATOM 2742 O O . TYR B 1 111 ? 1.052 -13.305 -21.062 1 98.75 111 TYR B O 1
ATOM 2750 N N . GLY B 1 112 ? 2.113 -15.008 -20.062 1 98.31 112 GLY B N 1
ATOM 2751 C CA . GLY B 1 112 ? 3.162 -14.125 -19.562 1 98.31 112 GLY B CA 1
ATOM 2752 C C . GLY B 1 112 ? 2.896 -13.602 -18.172 1 98.31 112 GLY B C 1
ATOM 2753 O O . GLY B 1 112 ? 1.831 -13.852 -17.594 1 98.31 112 GLY B O 1
ATOM 2754 N N . ASN B 1 113 ? 3.855 -12.875 -17.703 1 97.75 113 ASN B N 1
ATOM 2755 C CA . ASN B 1 113 ? 3.914 -12.43 -16.312 1 97.75 113 ASN B CA 1
ATOM 2756 C C . ASN B 1 113 ? 2.816 -11.422 -16 1 97.75 113 ASN B C 1
ATOM 2758 O O . ASN B 1 113 ? 2.184 -11.492 -14.945 1 97.75 113 ASN B O 1
ATOM 2762 N N . LYS B 1 114 ? 2.594 -10.516 -16.859 1 98.06 114 LYS B N 1
ATOM 2763 C CA . LYS B 1 114 ? 1.6 -9.469 -16.641 1 98.06 114 LYS B CA 1
ATOM 2764 C C . LYS B 1 114 ? 0.201 -10.062 -16.484 1 98.06 114 LYS B C 1
ATOM 2766 O O . LYS B 1 114 ? -0.523 -9.734 -15.547 1 98.06 114 LYS B O 1
ATOM 2771 N N . VAL B 1 115 ? -0.115 -10.961 -17.344 1 98.69 115 VAL B N 1
ATOM 2772 C CA . VAL B 1 115 ? -1.438 -11.578 -17.328 1 98.69 115 VAL B CA 1
ATOM 2773 C C . VAL B 1 115 ? -1.576 -12.469 -16.109 1 98.69 115 VAL B C 1
ATOM 2775 O O . VAL B 1 115 ? -2.637 -12.516 -15.477 1 98.69 115 VAL B O 1
ATOM 2778 N N . MET B 1 116 ? -0.52 -13.117 -15.75 1 98.81 116 MET B N 1
ATOM 2779 C CA . MET B 1 116 ? -0.535 -13.953 -14.555 1 98.81 116 MET B CA 1
ATOM 2780 C C . MET B 1 116 ? -0.865 -13.125 -13.312 1 98.81 116 MET B C 1
ATOM 2782 O O . MET B 1 116 ? -1.642 -13.562 -12.461 1 98.81 116 MET B O 1
ATOM 2786 N N . HIS B 1 117 ? -0.264 -11.953 -13.227 1 98.81 117 HIS B N 1
ATOM 2787 C CA . HIS B 1 117 ? -0.518 -11.086 -12.078 1 98.81 117 HIS B CA 1
ATOM 2788 C C . HIS B 1 117 ? -1.98 -10.656 -12.031 1 98.81 117 HIS B C 1
ATOM 2790 O O . HIS B 1 117 ? -2.582 -10.617 -10.953 1 98.81 117 HIS B O 1
ATOM 2796 N N . ARG B 1 118 ? -2.549 -10.391 -13.148 1 98.31 118 ARG B N 1
ATOM 2797 C CA . ARG B 1 118 ? -3.945 -9.961 -13.203 1 98.31 118 ARG B CA 1
ATOM 2798 C C . ARG B 1 118 ? -4.883 -11.117 -12.859 1 98.31 118 ARG B C 1
ATOM 2800 O O . ARG B 1 118 ? -5.867 -10.93 -12.141 1 98.31 118 ARG B O 1
ATOM 2807 N N . LEU B 1 119 ? -4.547 -12.25 -13.359 1 98.75 119 LEU B N 1
ATOM 2808 C CA . LEU B 1 119 ? -5.359 -13.422 -13.055 1 98.75 119 LEU B CA 1
ATOM 2809 C C . LEU B 1 119 ? -5.336 -13.734 -11.562 1 98.75 119 LEU B C 1
ATOM 2811 O O . LEU B 1 119 ? -6.379 -14 -10.961 1 98.75 119 LEU B O 1
ATOM 2815 N N . ALA B 1 120 ? -4.152 -13.703 -11.023 1 98.69 120 ALA B N 1
ATOM 2816 C CA . ALA B 1 120 ? -4.012 -13.969 -9.586 1 98.69 120 ALA B CA 1
ATOM 2817 C C . ALA B 1 120 ? -4.84 -12.984 -8.766 1 98.69 120 ALA B C 1
ATOM 2819 O O . ALA B 1 120 ? -5.535 -13.375 -7.828 1 98.69 120 ALA B O 1
ATOM 2820 N N . TYR B 1 121 ? -4.75 -11.734 -9.125 1 97.88 121 TYR B N 1
ATOM 2821 C CA . TYR B 1 121 ? -5.523 -10.719 -8.414 1 97.88 121 TYR B CA 1
ATOM 2822 C C . TYR B 1 121 ? -7.02 -10.992 -8.531 1 97.88 121 TYR B C 1
ATOM 2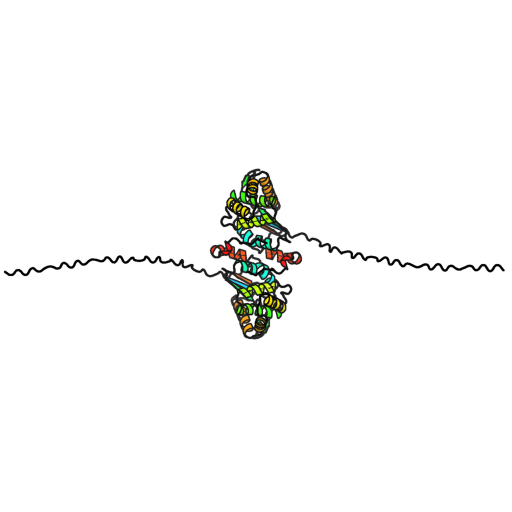824 O O . TYR B 1 121 ? -7.742 -10.961 -7.535 1 97.88 121 TYR B O 1
ATOM 2832 N N . CYS B 1 122 ? -7.461 -11.266 -9.734 1 97 122 CYS B N 1
ATOM 2833 C CA . CYS B 1 122 ? -8.867 -11.562 -9.984 1 97 122 CYS B CA 1
ATOM 2834 C C . CYS B 1 122 ? -9.344 -12.734 -9.141 1 97 122 CYS B C 1
ATOM 2836 O O . CYS B 1 122 ? -10.391 -12.656 -8.492 1 97 122 CYS B O 1
ATOM 2838 N N . MET B 1 123 ? -8.578 -13.75 -9.086 1 97.62 123 MET B N 1
ATOM 2839 C CA . MET B 1 123 ? -8.977 -14.945 -8.352 1 97.62 123 MET B CA 1
ATOM 2840 C C . MET B 1 123 ? -8.984 -14.68 -6.848 1 97.62 123 MET B C 1
ATOM 2842 O O . MET B 1 123 ? -9.938 -15.047 -6.156 1 97.62 123 MET B O 1
ATOM 2846 N N . TYR B 1 124 ? -7.953 -14.016 -6.379 1 96.5 124 TYR B N 1
ATOM 2847 C CA . TYR B 1 124 ? -7.84 -13.742 -4.953 1 96.5 124 TYR B CA 1
ATOM 2848 C C . TYR B 1 124 ? -8.93 -12.773 -4.496 1 96.5 124 TYR B C 1
ATOM 2850 O O . TYR B 1 124 ? -9.328 -12.789 -3.326 1 96.5 124 TYR B O 1
ATOM 2858 N N . ARG B 1 125 ? -9.43 -12.039 -5.406 1 93.06 125 ARG B N 1
ATOM 2859 C CA . ARG B 1 125 ? -10.438 -11.055 -5.039 1 93.06 125 ARG B CA 1
ATOM 2860 C C . ARG B 1 125 ? -11.844 -11.633 -5.168 1 93.06 125 ARG B C 1
ATOM 2862 O O . ARG B 1 125 ? -12.812 -11.039 -4.684 1 93.06 125 ARG B O 1
ATOM 2869 N N . SER B 1 126 ? -11.914 -12.766 -5.766 1 91.88 126 SER B N 1
ATOM 2870 C CA . SER B 1 126 ? -13.211 -13.406 -5.941 1 91.88 126 SER B CA 1
ATOM 2871 C C . SER B 1 126 ? -13.828 -13.789 -4.598 1 91.88 126 SER B C 1
ATOM 2873 O O . SER B 1 126 ? -13.109 -14.141 -3.66 1 91.88 126 SER B O 1
ATOM 2875 N N . LYS B 1 127 ? -15.18 -13.766 -4.516 1 87.06 127 LYS B N 1
ATOM 2876 C CA . LYS B 1 127 ? -15.891 -14.188 -3.311 1 87.06 127 LYS B CA 1
ATOM 2877 C C . LYS B 1 127 ? -15.547 -15.625 -2.938 1 87.06 127 LYS B C 1
ATOM 2879 O O . LYS B 1 127 ? -15.438 -15.953 -1.755 1 87.06 127 LYS B O 1
ATOM 2884 N N . ASN B 1 128 ? -15.305 -16.375 -3.971 1 89 128 ASN B N 1
ATOM 2885 C CA . ASN B 1 128 ? -14.969 -17.797 -3.793 1 89 128 ASN B CA 1
ATOM 2886 C C . ASN B 1 128 ? -13.508 -18.062 -4.133 1 89 128 ASN B C 1
ATOM 2888 O O . ASN B 1 128 ? -13.203 -19.047 -4.82 1 89 128 ASN B O 1
ATOM 2892 N N . TRP B 1 129 ? -12.688 -17.203 -3.602 1 93.31 129 TRP B N 1
ATOM 2893 C CA . TRP B 1 129 ? -11.297 -17.281 -4.027 1 93.31 129 TRP B CA 1
ATOM 2894 C C . TRP B 1 129 ? -10.68 -18.625 -3.623 1 93.31 129 TRP B C 1
ATOM 2896 O O . TRP B 1 129 ? -9.766 -19.109 -4.289 1 93.31 129 TRP B O 1
ATOM 2906 N N . TYR B 1 130 ? -11.219 -19.281 -2.6 1 91.12 130 TYR B N 1
ATOM 2907 C CA . TYR B 1 130 ? -10.672 -20.547 -2.105 1 91.12 130 TYR B CA 1
ATOM 2908 C C . TYR B 1 130 ? -11.133 -21.719 -2.971 1 91.12 130 TYR B C 1
ATOM 2910 O O . TYR B 1 130 ? -10.586 -22.812 -2.875 1 91.12 130 TYR B O 1
ATOM 2918 N N . ARG B 1 131 ? -12.148 -21.453 -3.719 1 95.19 131 ARG B N 1
ATOM 2919 C CA . ARG B 1 131 ? -12.562 -22.422 -4.734 1 95.19 131 ARG B CA 1
ATOM 2920 C C . ARG B 1 131 ? -11.875 -22.141 -6.066 1 95.19 131 ARG B C 1
ATOM 2922 O O . ARG B 1 131 ? -12.5 -21.641 -7 1 95.19 131 ARG B O 1
ATOM 2929 N N . GLU B 1 132 ? -10.711 -22.625 -6.191 1 97.38 132 GLU B N 1
ATOM 2930 C CA . GLU B 1 132 ? -9.812 -22.203 -7.254 1 97.38 132 GLU B CA 1
ATOM 2931 C C . GLU B 1 132 ? -10.367 -22.562 -8.625 1 97.38 132 GLU B C 1
ATOM 2933 O O . GLU B 1 132 ? -10.164 -21.828 -9.594 1 97.38 132 GLU B O 1
ATOM 2938 N N . LYS B 1 133 ? -11.086 -23.656 -8.742 1 97.62 133 LYS B N 1
ATOM 2939 C CA . LYS B 1 133 ? -11.641 -24.031 -10.039 1 97.62 133 LYS B CA 1
ATOM 2940 C C . LYS B 1 133 ? -12.719 -23.047 -10.484 1 97.62 133 LYS B C 1
ATOM 2942 O O . LYS B 1 133 ? -12.75 -22.641 -11.648 1 97.62 133 LYS B O 1
ATOM 2947 N N . LEU B 1 134 ? -13.539 -22.719 -9.562 1 97.25 134 LEU B N 1
ATOM 2948 C CA . LEU B 1 134 ? -14.594 -21.766 -9.875 1 97.25 134 LEU B CA 1
ATOM 2949 C C . LEU B 1 134 ? -14.008 -20.375 -10.125 1 97.25 134 LEU B C 1
ATOM 2951 O O . LEU B 1 134 ? -14.344 -19.719 -11.117 1 97.25 134 LEU B O 1
ATOM 2955 N N . ALA B 1 135 ? -13.125 -19.938 -9.227 1 97.19 135 ALA B N 1
ATOM 2956 C CA . ALA B 1 135 ? -12.508 -18.625 -9.336 1 97.19 135 ALA B CA 1
ATOM 2957 C C . ALA B 1 135 ? -11.727 -18.5 -10.641 1 97.19 135 ALA B C 1
ATOM 2959 O O . ALA B 1 135 ? -11.781 -17.469 -11.312 1 97.19 135 ALA B O 1
ATOM 2960 N N . SER B 1 136 ? -11 -19.547 -11 1 98.44 136 SER B N 1
ATOM 2961 C CA . SER B 1 136 ? -10.203 -19.516 -12.219 1 98.44 136 SER B CA 1
ATOM 2962 C C . SER B 1 136 ? -11.078 -19.391 -13.461 1 98.44 136 SER B C 1
ATOM 2964 O O . SER B 1 136 ? -10.766 -18.641 -14.383 1 98.44 136 SER B O 1
ATOM 2966 N N . ARG B 1 137 ? -12.156 -20.094 -13.508 1 97.88 137 ARG B N 1
ATOM 2967 C CA . ARG B 1 137 ? -13.07 -20.031 -14.648 1 97.88 137 ARG B CA 1
ATOM 2968 C C . ARG B 1 137 ? -13.664 -18.625 -14.789 1 97.88 137 ARG B C 1
ATOM 2970 O O . ARG B 1 137 ? -13.68 -18.062 -15.883 1 97.88 137 ARG B O 1
ATOM 2977 N N . GLN B 1 138 ? -14.141 -18.125 -13.727 1 97.19 138 GLN B N 1
ATOM 2978 C CA . GLN B 1 138 ? -14.734 -16.797 -13.742 1 97.19 138 GLN B CA 1
ATOM 2979 C C . GLN B 1 138 ? -13.719 -15.75 -14.188 1 97.19 138 GLN B C 1
ATOM 2981 O O . GLN B 1 138 ? -14.016 -14.906 -15.031 1 97.19 138 GLN B O 1
ATOM 2986 N N . CYS B 1 139 ? -12.484 -15.898 -13.719 1 97.94 139 CYS B N 1
ATOM 2987 C CA . CYS B 1 139 ? -11.484 -14.867 -13.961 1 97.94 139 CYS B CA 1
ATOM 2988 C C . CYS B 1 139 ? -10.859 -15.023 -15.344 1 97.94 139 CYS B C 1
ATOM 2990 O O . CYS B 1 139 ? -10.516 -14.031 -15.984 1 97.94 139 CYS B O 1
ATOM 2992 N N . SER B 1 140 ? -10.711 -16.25 -15.82 1 98.44 140 SER B N 1
ATOM 2993 C CA . SER B 1 140 ? -10.242 -16.438 -17.188 1 98.44 140 SER B CA 1
ATOM 2994 C C . SER B 1 140 ? -11.227 -15.852 -18.188 1 98.44 140 SER B C 1
ATOM 2996 O O . SER B 1 140 ? -10.82 -15.25 -19.188 1 98.44 140 SER B O 1
ATOM 2998 N N . ASN B 1 141 ? -12.469 -16.031 -17.906 1 97.31 141 ASN B N 1
ATOM 2999 C CA . ASN B 1 141 ? -13.484 -15.438 -18.781 1 97.31 141 ASN B CA 1
ATOM 3000 C C . ASN B 1 141 ? -13.438 -13.914 -18.734 1 97.31 141 ASN B C 1
ATOM 3002 O O . ASN B 1 141 ? -13.453 -13.258 -19.781 1 97.31 141 ASN B O 1
ATOM 3006 N N . ARG B 1 142 ? -13.352 -13.367 -17.594 1 96.31 142 ARG B N 1
ATOM 3007 C CA . ARG B 1 142 ? -13.312 -11.922 -17.422 1 96.31 142 ARG B CA 1
ATOM 3008 C C . ARG B 1 142 ? -12.117 -11.312 -18.141 1 96.31 142 ARG B C 1
ATOM 3010 O O . ARG B 1 142 ? -12.211 -10.203 -18.688 1 96.31 142 ARG B O 1
ATOM 3017 N N . LEU B 1 143 ? -11.039 -12.086 -18.141 1 98 143 LEU B N 1
ATOM 3018 C CA . LEU B 1 143 ? -9.805 -11.57 -18.734 1 98 143 LEU B CA 1
ATOM 3019 C C . LEU B 1 143 ? -9.656 -12.047 -20.172 1 98 143 LEU B C 1
ATOM 3021 O O . LEU B 1 143 ? -8.609 -11.859 -20.797 1 98 143 LEU B O 1
ATOM 3025 N N . SER B 1 144 ? -10.633 -12.688 -20.656 1 98.19 144 SER B N 1
ATOM 3026 C CA . SER B 1 144 ? -10.672 -13.18 -22.031 1 98.19 144 SER B CA 1
ATOM 3027 C C . SER B 1 144 ? -9.523 -14.148 -22.297 1 98.19 144 SER B C 1
ATOM 3029 O O . SER B 1 144 ? -8.867 -14.07 -23.344 1 98.19 144 SER B O 1
ATOM 3031 N N . LEU B 1 145 ? -9.281 -14.984 -21.344 1 98.69 145 LEU B N 1
ATOM 3032 C CA . LEU B 1 145 ? -8.305 -16.062 -21.516 1 98.69 145 LEU B CA 1
ATOM 3033 C C . LEU B 1 145 ? -9 -17.359 -21.906 1 98.69 145 LEU B C 1
ATOM 3035 O O . LEU B 1 145 ? -10.211 -17.5 -21.75 1 98.69 145 LEU B O 1
ATOM 3039 N N . ASN B 1 146 ? -8.242 -18.281 -22.406 1 98.69 146 ASN B N 1
ATOM 3040 C CA . ASN B 1 146 ? -8.742 -19.594 -22.766 1 98.69 146 ASN B CA 1
ATOM 3041 C C . ASN B 1 146 ? -8.742 -20.547 -21.562 1 98.69 146 ASN B C 1
ATOM 3043 O O . ASN B 1 146 ? -7.75 -21.234 -21.312 1 98.69 146 ASN B O 1
ATOM 3047 N N . ASP B 1 147 ? -9.883 -20.594 -20.922 1 98.75 147 ASP B N 1
ATOM 3048 C CA . ASP B 1 147 ? -9.984 -21.391 -19.719 1 98.75 147 ASP B CA 1
ATOM 3049 C C . ASP B 1 147 ? -9.734 -22.875 -20.016 1 98.75 147 ASP B C 1
ATOM 3051 O O . ASP B 1 147 ? -9.094 -23.578 -19.219 1 98.75 147 ASP B O 1
ATOM 3055 N N . ARG B 1 148 ? -10.273 -23.344 -21.078 1 98.56 148 ARG B N 1
ATOM 3056 C CA . ARG B 1 148 ? -10.102 -24.75 -21.453 1 98.56 148 ARG B CA 1
ATOM 3057 C C . ARG B 1 148 ? -8.625 -25.094 -21.594 1 98.56 148 ARG B C 1
ATOM 3059 O O . ARG B 1 148 ? -8.18 -26.156 -21.141 1 98.56 148 ARG B O 1
ATOM 3066 N N . LEU B 1 149 ? -7.91 -24.25 -22.25 1 98.81 149 LEU B N 1
ATOM 3067 C CA . LEU B 1 149 ? -6.473 -24.438 -22.422 1 98.81 149 LEU B CA 1
ATOM 3068 C C . LEU B 1 149 ? -5.773 -24.5 -21.062 1 98.81 149 LEU B C 1
ATOM 3070 O O . LEU B 1 149 ? -4.977 -25.406 -20.812 1 98.81 149 LEU B O 1
ATOM 3074 N N . LEU B 1 150 ? -6.074 -23.562 -20.172 1 98.94 150 LEU B N 1
ATOM 3075 C CA . LEU B 1 150 ? -5.414 -23.469 -18.875 1 98.94 150 LEU B CA 1
ATOM 3076 C C . LEU B 1 150 ? -5.789 -24.656 -17.984 1 98.94 150 LEU B C 1
ATOM 3078 O O . LEU B 1 150 ? -4.934 -25.219 -17.297 1 98.94 150 LEU B O 1
ATOM 3082 N N . ARG B 1 151 ? -7.031 -25.094 -18.031 1 98.69 151 ARG B N 1
ATOM 3083 C CA . ARG B 1 151 ? -7.477 -26.234 -17.25 1 98.69 151 ARG B CA 1
ATOM 3084 C C . ARG B 1 151 ? -6.816 -27.516 -17.75 1 98.69 151 ARG B C 1
ATOM 3086 O O . ARG B 1 151 ? -6.395 -28.359 -16.938 1 98.69 151 ARG B O 1
ATOM 3093 N N . SER B 1 152 ? -6.734 -27.641 -19.047 1 98.69 152 SER B N 1
ATOM 3094 C CA . SER B 1 152 ? -6.07 -28.812 -19.609 1 98.69 152 SER B CA 1
ATOM 3095 C C . SER B 1 152 ? -4.594 -28.844 -19.219 1 98.69 152 SER B C 1
ATOM 3097 O O . SER B 1 152 ? -4.043 -29.922 -18.984 1 98.69 152 SER B O 1
ATOM 3099 N N . CYS B 1 153 ? -4.027 -27.75 -19.156 1 98.81 153 CYS B N 1
ATOM 3100 C CA . CYS B 1 153 ? -2.627 -27.641 -18.766 1 98.81 153 CYS B CA 1
ATOM 3101 C C . CYS B 1 153 ? -2.416 -28.188 -17.359 1 98.81 153 CYS B C 1
ATOM 3103 O O . CYS B 1 153 ? -1.412 -28.844 -17.078 1 98.81 153 CYS B O 1
ATOM 3105 N N . THR B 1 154 ? -3.328 -27.984 -16.453 1 98.31 154 THR B N 1
ATOM 3106 C CA . THR B 1 154 ? -3.15 -28.328 -15.039 1 98.31 154 THR B CA 1
ATOM 3107 C C . THR B 1 154 ? -3.057 -29.844 -14.859 1 98.31 154 THR B C 1
ATOM 3109 O O . THR B 1 154 ? -2.555 -30.328 -13.844 1 98.31 154 THR B O 1
ATOM 3112 N N . VAL B 1 155 ? -3.531 -30.609 -15.852 1 97.06 155 VAL B N 1
ATOM 3113 C CA . VAL B 1 155 ? -3.523 -32.062 -15.703 1 97.06 155 VAL B CA 1
ATOM 3114 C C . VAL B 1 155 ? -2.607 -32.688 -16.75 1 97.06 155 VAL B C 1
ATOM 3116 O O . VAL B 1 155 ? -2.613 -33.906 -16.953 1 97.06 155 VAL B O 1
ATOM 3119 N N . SER B 1 156 ? -1.858 -31.875 -17.438 1 98.06 156 SER B N 1
ATOM 3120 C CA . SER B 1 156 ? -0.988 -32.344 -18.5 1 98.06 156 SER B CA 1
ATOM 3121 C C . SER B 1 156 ? 0.438 -32.562 -18.016 1 98.06 156 SER B C 1
ATOM 3123 O O . SER B 1 156 ? 0.791 -32.125 -16.906 1 98.06 156 SER B O 1
ATOM 3125 N N . ASP B 1 157 ? 1.232 -33.156 -18.875 1 97.38 157 ASP B N 1
ATOM 3126 C CA . ASP B 1 157 ? 2.66 -33.312 -18.594 1 97.38 157 ASP B CA 1
ATOM 3127 C C . ASP B 1 157 ? 3.338 -31.938 -18.547 1 97.38 157 ASP B C 1
ATOM 3129 O O . ASP B 1 157 ? 4.234 -31.703 -17.734 1 97.38 157 ASP B O 1
ATOM 3133 N N . LEU B 1 158 ? 2.908 -31.125 -19.406 1 98.12 158 LEU B N 1
ATOM 3134 C CA . LEU B 1 158 ? 3.455 -29.766 -19.406 1 98.12 158 LEU B CA 1
ATOM 3135 C C . LEU B 1 158 ? 3.195 -29.078 -18.078 1 98.12 158 LEU B C 1
ATOM 3137 O O . LEU B 1 158 ? 4.109 -28.5 -17.484 1 98.12 158 LEU B O 1
ATOM 3141 N N . GLY B 1 159 ? 1.935 -29.125 -17.609 1 98.38 159 GLY B N 1
ATOM 3142 C CA . GLY B 1 159 ? 1.598 -28.531 -16.328 1 98.38 159 GLY B CA 1
ATOM 3143 C C . GLY B 1 159 ? 2.424 -29.078 -15.188 1 98.38 159 GLY B C 1
ATOM 3144 O O . GLY B 1 159 ? 2.867 -28.312 -14.32 1 98.38 159 GLY B O 1
ATOM 3145 N N . ARG B 1 160 ? 2.619 -30.359 -15.172 1 97.62 160 ARG B N 1
ATOM 3146 C CA . ARG B 1 160 ? 3.439 -30.984 -14.148 1 97.62 160 ARG B CA 1
ATOM 3147 C C . ARG B 1 160 ? 4.875 -30.469 -14.195 1 97.62 160 ARG B C 1
ATOM 3149 O O . ARG B 1 160 ? 5.477 -30.203 -13.156 1 97.62 160 ARG B O 1
ATOM 3156 N N . ARG B 1 161 ? 5.355 -30.359 -15.375 1 97.88 161 ARG B N 1
ATOM 3157 C CA . ARG B 1 161 ? 6.711 -29.859 -15.539 1 97.88 161 ARG B CA 1
ATOM 3158 C C . ARG B 1 161 ? 6.812 -28.406 -15.07 1 97.88 161 ARG B C 1
ATOM 3160 O O . ARG B 1 161 ? 7.785 -28.031 -14.414 1 97.88 161 ARG B O 1
ATOM 3167 N N . ILE B 1 162 ? 5.812 -27.641 -15.422 1 98.5 162 ILE B N 1
ATOM 3168 C CA . ILE B 1 162 ? 5.773 -26.234 -15.023 1 98.5 162 ILE B CA 1
ATOM 3169 C C . ILE B 1 162 ? 5.734 -26.141 -13.5 1 98.5 162 ILE B C 1
ATOM 3171 O O . ILE B 1 162 ? 6.449 -25.328 -12.906 1 98.5 162 ILE B O 1
ATOM 3175 N N . PHE B 1 163 ? 4.934 -26.922 -12.891 1 98.31 163 PHE B N 1
ATOM 3176 C CA . PHE B 1 163 ? 4.797 -26.906 -11.438 1 98.31 163 PHE B CA 1
ATOM 3177 C C . PHE B 1 163 ? 6.09 -27.344 -10.766 1 98.31 163 PHE B C 1
ATOM 3179 O O . PHE B 1 163 ? 6.5 -26.766 -9.758 1 98.31 163 PHE B O 1
ATOM 3186 N N . LYS B 1 164 ? 6.785 -28.344 -11.32 1 97.94 164 LYS B N 1
ATOM 3187 C CA . LYS B 1 164 ? 8.078 -28.781 -10.805 1 97.94 164 LYS B CA 1
ATOM 3188 C C . LYS B 1 164 ? 9.125 -27.688 -10.914 1 97.94 164 LYS B C 1
ATOM 3190 O O . LYS B 1 164 ? 10.008 -27.578 -10.055 1 97.94 164 LYS B O 1
ATOM 3195 N N . LYS B 1 165 ? 9.031 -26.891 -11.961 1 98.25 165 LYS B N 1
ATOM 3196 C CA . LYS B 1 165 ? 9.922 -25.734 -12.055 1 98.25 165 LYS B CA 1
ATOM 3197 C C . LYS B 1 165 ? 9.688 -24.766 -10.906 1 98.25 165 LYS B C 1
ATOM 3199 O O . LYS B 1 165 ? 10.633 -24.172 -10.391 1 98.25 165 LYS B O 1
ATOM 3204 N N . MET B 1 166 ? 8.438 -24.562 -10.516 1 98.56 166 MET B N 1
ATOM 3205 C CA . MET B 1 166 ? 8.141 -23.734 -9.352 1 98.56 166 MET B CA 1
ATOM 3206 C C . MET B 1 166 ? 8.742 -24.344 -8.086 1 98.56 166 MET B C 1
ATOM 3208 O O . MET B 1 166 ? 9.273 -23.609 -7.242 1 98.56 166 MET B O 1
ATOM 3212 N N . ALA B 1 167 ? 8.625 -25.625 -8.016 1 98.06 167 ALA B N 1
ATOM 3213 C CA . ALA B 1 167 ? 9.242 -26.344 -6.895 1 98.06 167 ALA B CA 1
ATOM 3214 C C . ALA B 1 167 ? 10.75 -26.109 -6.852 1 98.06 167 ALA B C 1
ATOM 3216 O O . ALA B 1 167 ? 11.305 -25.844 -5.785 1 98.06 167 ALA B O 1
ATOM 3217 N N . LYS B 1 168 ? 11.344 -26.25 -7.973 1 97.88 168 LYS B N 1
ATOM 3218 C CA . LYS B 1 168 ? 12.789 -26.047 -8.07 1 97.88 168 LYS B CA 1
ATOM 3219 C C . LYS B 1 168 ? 13.172 -24.641 -7.656 1 97.88 168 LYS B C 1
ATOM 3221 O O . LYS B 1 168 ? 14.156 -24.438 -6.941 1 97.88 168 LYS B O 1
ATOM 3226 N N . ARG B 1 169 ? 12.398 -23.672 -8.102 1 98.12 169 ARG B N 1
ATOM 3227 C CA . ARG B 1 169 ? 12.648 -22.281 -7.723 1 98.12 169 ARG B CA 1
ATOM 3228 C C . ARG B 1 169 ? 12.523 -22.094 -6.215 1 98.12 169 ARG B C 1
ATOM 3230 O O . ARG B 1 169 ? 13.312 -21.375 -5.605 1 98.12 169 ARG B O 1
ATOM 3237 N N . THR B 1 170 ? 11.578 -22.75 -5.633 1 98.31 170 THR B N 1
ATOM 3238 C CA . THR B 1 170 ? 11.383 -22.656 -4.191 1 98.31 170 THR B CA 1
ATOM 3239 C C . THR B 1 170 ? 12.523 -23.344 -3.445 1 98.31 170 THR B C 1
ATOM 3241 O O . THR B 1 170 ? 13.016 -22.828 -2.439 1 98.31 170 THR B O 1
ATOM 3244 N N . LYS B 1 171 ? 13 -24.406 -3.955 1 96.38 171 LYS B N 1
ATOM 3245 C CA . LYS B 1 171 ? 14.078 -25.172 -3.336 1 96.38 171 LYS B CA 1
ATOM 3246 C C . LYS B 1 171 ? 15.383 -24.375 -3.34 1 96.38 171 LYS B C 1
ATOM 3248 O O . LYS B 1 171 ? 16.219 -24.547 -2.453 1 96.38 171 LYS B O 1
ATOM 3253 N N . ARG B 1 172 ? 15.516 -23.5 -4.234 1 96.56 172 ARG B N 1
ATOM 3254 C CA . ARG B 1 172 ? 16.719 -22.6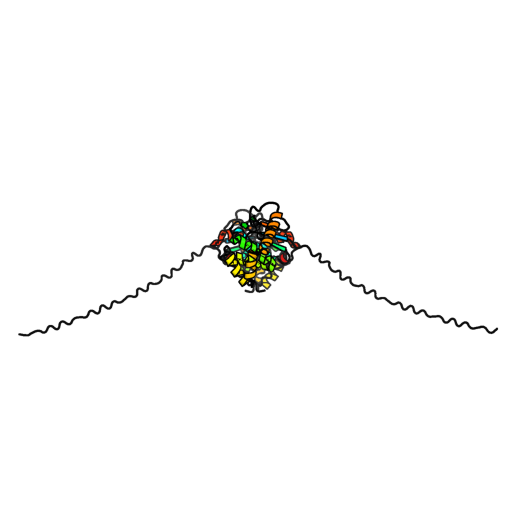88 -4.363 1 96.56 172 ARG B CA 1
ATOM 3255 C C . ARG B 1 172 ? 16.875 -21.75 -3.174 1 96.56 172 ARG B C 1
ATOM 3257 O O . ARG B 1 172 ? 17.953 -21.172 -2.965 1 96.56 172 ARG B O 1
ATOM 3264 N N . LEU B 1 173 ? 15.805 -21.562 -2.42 1 96.56 173 LEU B N 1
ATOM 3265 C CA . LEU B 1 173 ? 15.883 -20.75 -1.21 1 96.56 173 LEU B CA 1
ATOM 3266 C C . LEU B 1 173 ? 16.781 -21.406 -0.169 1 96.56 173 LEU B C 1
ATOM 3268 O O . LEU B 1 173 ? 17.219 -20.75 0.781 1 96.56 173 LEU B O 1
ATOM 3272 N N . GLY B 1 174 ? 17.062 -22.719 -0.342 1 93.88 174 GLY B N 1
ATOM 3273 C CA . GLY B 1 174 ? 18 -23.422 0.52 1 93.88 174 GLY B CA 1
ATOM 3274 C C . GLY B 1 174 ? 17.328 -24.156 1.668 1 93.88 174 GLY B C 1
ATOM 3275 O O . GLY B 1 174 ? 17.812 -25.188 2.131 1 93.88 174 GLY B O 1
ATOM 3276 N N . LYS B 1 175 ? 16.328 -23.625 2.268 1 93.12 175 LYS B N 1
ATOM 3277 C CA . LYS B 1 175 ? 15.547 -24.266 3.314 1 93.12 175 LYS B CA 1
ATOM 3278 C C . LYS B 1 175 ? 14.055 -24.266 2.975 1 93.12 175 LYS B C 1
ATOM 3280 O O . LYS B 1 175 ? 13.586 -23.359 2.275 1 93.12 175 LYS B O 1
ATOM 3285 N N . PRO B 1 176 ? 13.352 -25.312 3.496 1 93.31 176 PRO B N 1
ATOM 3286 C CA . PRO B 1 176 ? 11.906 -25.312 3.262 1 93.31 176 PRO B CA 1
ATOM 3287 C C . PRO B 1 176 ? 11.219 -24.078 3.854 1 93.31 176 PRO B C 1
ATOM 3289 O O . PRO B 1 176 ? 11.617 -23.594 4.914 1 93.31 176 PRO B O 1
ATOM 3292 N N .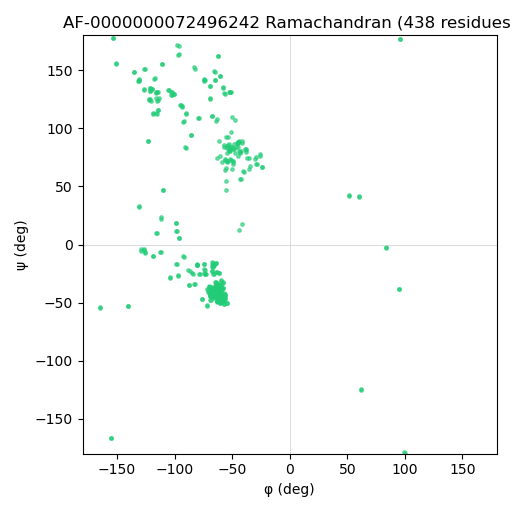 LEU B 1 177 ? 10.219 -23.625 3.17 1 96.38 177 LEU B N 1
ATOM 3293 C CA . LEU B 1 177 ? 9.461 -22.484 3.656 1 96.38 177 LEU B CA 1
ATOM 3294 C C . LEU B 1 177 ? 8.656 -22.844 4.898 1 96.38 177 LEU B C 1
ATOM 3296 O O . LEU B 1 177 ? 7.914 -23.828 4.898 1 96.38 177 LEU B O 1
ATOM 3300 N N . ARG B 1 178 ? 8.844 -22.109 5.863 1 93.69 178 ARG B N 1
ATOM 3301 C CA . ARG B 1 178 ? 8.086 -22.328 7.094 1 93.69 178 ARG B CA 1
ATOM 3302 C C . ARG B 1 178 ? 6.77 -21.562 7.066 1 93.69 178 ARG B C 1
ATOM 3304 O O . ARG B 1 178 ? 5.855 -21.875 7.836 1 93.69 178 ARG B O 1
ATOM 3311 N N . PHE B 1 179 ? 6.766 -20.547 6.227 1 96.31 179 PHE B N 1
ATOM 3312 C CA . PHE B 1 179 ? 5.543 -19.766 6.094 1 96.31 179 PHE B CA 1
ATOM 3313 C C . PHE B 1 179 ? 5.438 -19.172 4.699 1 96.31 179 PHE B C 1
ATOM 3315 O O . PHE B 1 179 ? 6.434 -19.062 3.984 1 96.31 179 PHE B O 1
ATOM 3322 N N . VAL B 1 180 ? 4.27 -18.906 4.34 1 98 180 VAL B N 1
ATOM 3323 C CA . VAL B 1 180 ? 3.949 -18.109 3.154 1 98 180 VAL B CA 1
ATOM 3324 C C . VAL B 1 180 ? 2.861 -17.094 3.488 1 98 180 VAL B C 1
ATOM 3326 O O . VAL B 1 180 ? 2.064 -17.312 4.402 1 98 180 VAL B O 1
ATOM 3329 N N . PRO B 1 181 ? 2.926 -15.953 2.797 1 98.56 181 PRO B N 1
ATOM 3330 C CA . PRO B 1 181 ? 3.758 -15.531 1.665 1 98.56 181 PRO B CA 1
ATOM 3331 C C . PRO B 1 181 ? 5.199 -15.227 2.07 1 98.56 181 PRO B C 1
ATOM 3333 O O . PRO B 1 181 ? 5.441 -14.75 3.182 1 98.56 181 PRO B O 1
ATOM 3336 N N . TYR B 1 182 ? 6.082 -15.617 1.22 1 98.75 182 TYR B N 1
ATOM 3337 C CA . TYR B 1 182 ? 7.5 -15.312 1.364 1 98.75 182 TYR B CA 1
ATOM 3338 C C . TYR B 1 182 ? 7.984 -14.414 0.237 1 98.75 182 TYR B C 1
ATOM 3340 O O . TYR B 1 182 ? 7.832 -14.742 -0.941 1 98.75 182 TYR B O 1
ATOM 3348 N N . ILE B 1 183 ? 8.578 -13.227 0.59 1 98.69 183 ILE B N 1
ATOM 3349 C CA . ILE B 1 183 ? 8.891 -12.203 -0.397 1 98.69 183 ILE B CA 1
ATOM 3350 C C . ILE B 1 183 ? 10.391 -11.914 -0.384 1 98.69 183 ILE B C 1
ATOM 3352 O O . ILE B 1 183 ? 10.992 -11.758 0.683 1 98.69 183 ILE B O 1
ATOM 3356 N N . LEU B 1 184 ? 10.992 -11.875 -1.494 1 98.62 184 LEU B N 1
ATOM 3357 C CA . LEU B 1 184 ? 12.375 -11.422 -1.658 1 98.62 184 LEU B CA 1
ATOM 3358 C C . LEU B 1 184 ? 12.43 -10.156 -2.496 1 98.62 184 LEU B C 1
ATOM 3360 O O . LEU B 1 184 ? 11.82 -10.078 -3.561 1 98.62 184 LEU B O 1
ATOM 3364 N N . VAL B 1 185 ? 13.141 -9.195 -2.014 1 98.62 185 VAL B N 1
ATOM 3365 C CA . VAL B 1 185 ? 13.547 -8.031 -2.785 1 98.62 185 VAL B CA 1
ATOM 3366 C C . VAL B 1 185 ? 15.07 -8.008 -2.926 1 98.62 185 VAL B C 1
ATOM 3368 O O . VAL B 1 185 ? 15.789 -7.867 -1.935 1 98.62 185 VAL B O 1
ATOM 3371 N N . GLU B 1 186 ? 15.5 -8.195 -4.133 1 97.88 186 GLU B N 1
ATOM 3372 C CA . GLU B 1 186 ? 16.922 -8.305 -4.402 1 97.88 186 GLU B CA 1
ATOM 3373 C C . GLU B 1 186 ? 17.578 -9.344 -3.492 1 97.88 186 GLU B C 1
ATOM 3375 O O . GLU B 1 186 ? 18.625 -9.086 -2.893 1 97.88 186 GLU B O 1
ATOM 3380 N N . GLY B 1 187 ? 16.828 -10.422 -3.387 1 97.19 187 GLY B N 1
ATOM 3381 C CA . GLY B 1 187 ? 17.391 -11.57 -2.688 1 97.19 187 GLY B CA 1
ATOM 3382 C C . GLY B 1 187 ? 17.234 -11.477 -1.181 1 97.19 187 GLY B C 1
ATOM 3383 O O . GLY B 1 187 ? 17.578 -12.422 -0.462 1 97.19 187 GLY B O 1
ATOM 3384 N N . ARG B 1 188 ? 16.703 -10.422 -0.708 1 97.06 188 ARG B N 1
ATOM 3385 C CA . ARG B 1 188 ? 16.516 -10.25 0.729 1 97.06 188 ARG B CA 1
ATOM 3386 C C . ARG B 1 188 ? 15.062 -10.445 1.125 1 97.06 188 ARG B C 1
ATOM 3388 O O . ARG B 1 188 ? 14.164 -9.898 0.484 1 97.06 188 ARG B O 1
ATOM 3395 N N . SER B 1 189 ? 14.914 -11.242 2.191 1 97.81 189 SER B N 1
ATOM 3396 C CA . SER B 1 189 ? 13.562 -11.492 2.682 1 97.81 189 SER B CA 1
ATOM 3397 C C . SER B 1 189 ? 12.961 -10.234 3.303 1 97.81 189 SER B C 1
ATOM 3399 O O . SER B 1 189 ? 13.641 -9.5 4.02 1 97.81 189 SER B O 1
ATOM 3401 N N . VAL B 1 190 ? 11.695 -9.945 3 1 98.19 190 VAL B N 1
ATOM 3402 C CA . VAL B 1 190 ? 10.953 -8.812 3.545 1 98.19 190 VAL B CA 1
ATOM 3403 C C . VAL B 1 190 ? 9.773 -9.312 4.379 1 98.19 190 VAL B C 1
ATOM 3405 O O . VAL B 1 190 ? 9.023 -10.188 3.936 1 98.19 190 VAL B O 1
ATOM 3408 N N . ASP B 1 191 ? 9.641 -8.789 5.586 1 97.56 191 ASP B N 1
ATOM 3409 C CA . ASP B 1 191 ? 8.5 -9.109 6.434 1 97.56 191 ASP B CA 1
ATOM 3410 C C . ASP B 1 191 ? 7.184 -8.797 5.727 1 97.56 191 ASP B C 1
ATOM 3412 O O . ASP B 1 191 ? 6.996 -7.684 5.227 1 97.56 191 ASP B O 1
ATOM 3416 N N . PRO B 1 192 ? 6.27 -9.75 5.711 1 97.19 192 PRO B N 1
ATOM 3417 C CA . PRO B 1 192 ? 5.012 -9.539 4.988 1 97.19 192 PRO B CA 1
ATOM 3418 C C . PRO B 1 192 ? 4.176 -8.406 5.57 1 97.19 192 PRO B C 1
ATOM 3420 O O . PRO B 1 192 ? 3.236 -7.93 4.926 1 97.19 192 PRO B O 1
ATOM 3423 N N . GLU B 1 193 ? 4.461 -7.977 6.742 1 96.38 193 GLU B N 1
ATOM 3424 C CA . GLU B 1 193 ? 3.699 -6.887 7.34 1 96.38 193 GLU B CA 1
ATOM 3425 C C . GLU B 1 193 ? 4.168 -5.531 6.816 1 96.38 193 GLU B C 1
ATOM 3427 O O . GLU B 1 193 ? 3.459 -4.531 6.941 1 96.38 193 GLU B O 1
ATOM 3432 N N . VAL B 1 194 ? 5.34 -5.508 6.242 1 97.56 194 VAL B N 1
ATOM 3433 C CA . VAL B 1 194 ? 5.961 -4.285 5.746 1 97.56 194 VAL B CA 1
ATOM 3434 C C . VAL B 1 194 ? 5.27 -3.832 4.461 1 97.56 194 VAL B C 1
ATOM 3436 O O . VAL B 1 194 ? 4.902 -4.66 3.623 1 97.56 194 VAL B O 1
ATOM 3439 N N . ASN B 1 195 ? 5.117 -2.529 4.324 1 97.62 195 ASN B N 1
ATOM 3440 C CA . ASN B 1 195 ? 4.613 -1.986 3.068 1 97.62 195 ASN B CA 1
ATOM 3441 C C . ASN B 1 195 ? 5.609 -2.182 1.932 1 97.62 195 ASN B C 1
ATOM 3443 O O . ASN B 1 195 ? 6.648 -1.521 1.892 1 97.62 195 ASN B O 1
ATOM 3447 N N . LEU B 1 196 ? 5.254 -3.025 1.03 1 98.25 196 LEU B N 1
ATOM 3448 C CA . LEU B 1 196 ? 6.195 -3.434 -0.007 1 98.25 196 LEU B CA 1
ATOM 3449 C C . LEU B 1 196 ? 6.551 -2.26 -0.912 1 98.25 196 LEU B C 1
ATOM 3451 O O . LEU B 1 196 ? 7.719 -2.062 -1.251 1 98.25 196 LEU B O 1
ATOM 3455 N N . HIS B 1 197 ? 5.559 -1.488 -1.321 1 96.38 197 HIS B N 1
ATOM 3456 C CA . HIS B 1 197 ? 5.793 -0.321 -2.162 1 96.38 197 HIS B CA 1
ATOM 3457 C C . HIS B 1 197 ? 6.766 0.65 -1.5 1 96.38 197 HIS B C 1
ATOM 3459 O O . HIS B 1 197 ? 7.773 1.028 -2.098 1 96.38 197 HIS B O 1
ATOM 3465 N N . ARG B 1 198 ? 6.523 1.005 -0.29 1 95.5 198 ARG B N 1
ATOM 3466 C CA . ARG B 1 198 ? 7.367 1.941 0.443 1 95.5 198 ARG B CA 1
ATOM 3467 C C . ARG B 1 198 ? 8.766 1.364 0.662 1 95.5 198 ARG B C 1
ATOM 3469 O O . ARG B 1 198 ? 9.758 2.08 0.553 1 95.5 198 ARG B O 1
ATOM 3476 N N . TYR B 1 199 ? 8.82 0.079 0.936 1 97.5 199 TYR B N 1
ATOM 3477 C CA . TYR B 1 199 ? 10.086 -0.608 1.144 1 97.5 199 TYR B CA 1
ATOM 3478 C C . TYR B 1 199 ? 10.992 -0.472 -0.078 1 97.5 199 TYR B C 1
ATOM 3480 O O . TYR B 1 199 ? 12.164 -0.119 0.045 1 97.5 199 TYR B O 1
ATOM 3488 N N . ILE B 1 200 ? 10.398 -0.702 -1.217 1 97.44 200 ILE B N 1
ATOM 3489 C CA . ILE B 1 200 ? 11.156 -0.657 -2.461 1 97.44 200 ILE B CA 1
ATOM 3490 C C . ILE B 1 200 ? 11.57 0.782 -2.76 1 97.44 200 ILE B C 1
ATOM 3492 O O . ILE B 1 200 ? 12.742 1.05 -3.049 1 97.44 200 ILE B O 1
ATOM 3496 N N . CYS B 1 201 ? 10.703 1.699 -2.59 1 94 201 CYS B N 1
ATOM 3497 C CA . CYS B 1 201 ? 10.984 3.078 -2.977 1 94 201 CYS B CA 1
ATOM 3498 C C . CYS B 1 201 ? 11.992 3.715 -2.029 1 94 201 CYS B C 1
ATOM 3500 O O . CYS B 1 201 ? 12.828 4.516 -2.451 1 94 201 CYS B O 1
ATOM 3502 N N . LYS B 1 202 ? 11.875 3.416 -0.783 1 93.5 202 LYS B N 1
ATOM 3503 C CA . LYS B 1 202 ? 12.844 3.959 0.167 1 93.5 202 LYS B CA 1
ATOM 3504 C C . LYS B 1 202 ? 14.258 3.51 -0.174 1 93.5 202 LYS B C 1
ATOM 3506 O O . LYS B 1 202 ? 15.211 4.273 -0.01 1 93.5 202 LYS B O 1
ATOM 3511 N N . ARG B 1 203 ? 14.383 2.377 -0.734 1 94.62 203 ARG B N 1
ATOM 3512 C CA . ARG B 1 203 ? 15.695 1.77 -0.922 1 94.62 203 ARG B CA 1
ATOM 3513 C C . ARG B 1 203 ? 16.234 2.035 -2.326 1 94.62 203 ARG B C 1
ATOM 3515 O O . ARG B 1 203 ? 17.438 2.127 -2.533 1 94.62 203 ARG B O 1
ATOM 3522 N N . TYR B 1 204 ? 15.281 2.234 -3.26 1 95 204 TYR B N 1
ATOM 3523 C CA . TYR B 1 204 ? 15.734 2.291 -4.648 1 95 204 TYR B CA 1
ATOM 3524 C C . TYR B 1 204 ? 15.156 3.512 -5.355 1 95 204 TYR B C 1
ATOM 3526 O O . TYR B 1 204 ? 14.93 3.484 -6.566 1 95 204 TYR B O 1
ATOM 3534 N N . ARG B 1 205 ? 14.977 4.52 -4.684 1 90.69 205 ARG B N 1
ATOM 3535 C CA . ARG B 1 205 ? 14.32 5.734 -5.16 1 90.69 205 ARG B CA 1
ATOM 3536 C C . ARG B 1 205 ? 15.039 6.301 -6.379 1 90.69 205 ARG B C 1
ATOM 3538 O O . ARG B 1 205 ? 14.398 6.75 -7.332 1 90.69 205 ARG B O 1
ATOM 3545 N N . LYS B 1 206 ? 16.297 6.238 -6.43 1 89.81 206 LYS B N 1
ATOM 3546 C CA . LYS B 1 206 ? 17.094 6.836 -7.492 1 89.81 206 LYS B CA 1
ATOM 3547 C C . LYS B 1 206 ? 17 6.027 -8.781 1 89.81 206 LYS B C 1
ATOM 3549 O O . LYS B 1 206 ? 17.188 6.566 -9.875 1 89.81 206 LYS B O 1
ATOM 3554 N N . LEU B 1 207 ? 16.625 4.801 -8.609 1 93.06 207 LEU B N 1
ATOM 3555 C CA . LEU B 1 207 ? 16.641 3.9 -9.758 1 93.06 207 LEU B CA 1
ATOM 3556 C C . LEU B 1 207 ? 15.25 3.773 -10.367 1 93.06 207 LEU B C 1
ATOM 3558 O O . LEU B 1 207 ? 15.102 3.309 -11.5 1 93.06 207 LEU B O 1
ATOM 3562 N N . ILE B 1 208 ? 14.219 4.188 -9.586 1 93.5 208 ILE B N 1
ATOM 3563 C CA . ILE B 1 208 ? 12.836 3.961 -10.016 1 93.5 208 ILE B CA 1
ATOM 3564 C C . ILE B 1 208 ? 12.125 5.301 -10.188 1 93.5 208 ILE B C 1
ATOM 3566 O O . ILE B 1 208 ? 11.82 5.98 -9.203 1 93.5 208 ILE B O 1
ATOM 3570 N N . ARG B 1 209 ? 11.781 5.645 -11.383 1 89.12 209 ARG B N 1
ATOM 3571 C CA . ARG B 1 209 ? 11.133 6.914 -11.688 1 89.12 209 ARG B CA 1
ATOM 3572 C C . ARG B 1 209 ? 9.766 7.004 -11.008 1 89.12 209 ARG B C 1
ATOM 3574 O O . ARG B 1 209 ? 9.391 8.07 -10.508 1 89.12 209 ARG B O 1
ATOM 3581 N N . ALA B 1 210 ? 9.094 5.871 -10.977 1 89 210 ALA B N 1
ATOM 3582 C CA . ALA B 1 210 ? 7.75 5.836 -10.406 1 89 210 ALA B CA 1
ATOM 3583 C C . ALA B 1 210 ? 7.766 6.223 -8.93 1 89 210 ALA B C 1
ATOM 3585 O O . ALA B 1 210 ? 6.734 6.59 -8.367 1 89 210 ALA B O 1
ATOM 3586 N N . CYS B 1 211 ? 8.883 6.051 -8.281 1 88.12 211 CYS B N 1
ATOM 3587 C CA . CYS B 1 211 ? 9 6.43 -6.875 1 88.12 211 CYS B CA 1
ATOM 3588 C C . CYS B 1 211 ? 9.094 7.941 -6.723 1 88.12 211 CYS B C 1
ATOM 3590 O O . CYS B 1 211 ? 8.938 8.469 -5.621 1 88.12 211 CYS B O 1
ATOM 3592 N N . ARG B 1 212 ? 9.391 8.586 -7.785 1 79.5 212 ARG B N 1
ATOM 3593 C CA . ARG B 1 212 ? 9.641 10.023 -7.734 1 79.5 212 ARG B CA 1
ATOM 3594 C C . ARG B 1 212 ? 8.453 10.805 -8.289 1 79.5 212 ARG B C 1
ATOM 3596 O O . ARG B 1 212 ? 8.344 12.016 -8.07 1 79.5 212 ARG B O 1
ATOM 3603 N N . THR B 1 213 ? 7.727 10.102 -9.234 1 63.81 213 THR B N 1
ATOM 3604 C CA . THR B 1 213 ? 6.73 10.828 -10.016 1 63.81 213 THR B CA 1
ATOM 3605 C C . THR B 1 213 ? 5.418 10.945 -9.25 1 63.81 213 THR B C 1
ATOM 3607 O O . THR B 1 213 ? 5.156 10.164 -8.328 1 63.81 213 THR B O 1
ATOM 3610 N N . GLU B 1 214 ? 4.676 12.078 -9.617 1 54.19 214 GLU B N 1
ATOM 3611 C CA . GLU B 1 214 ? 3.357 12.5 -9.148 1 54.19 214 GLU B CA 1
ATOM 3612 C C . GLU B 1 214 ? 2.283 11.492 -9.547 1 54.19 214 GLU B C 1
ATOM 3614 O O . GLU B 1 214 ? 2.34 10.906 -10.625 1 54.19 214 GLU B O 1
ATOM 3619 N N . PHE B 1 215 ? 1.784 10.719 -8.586 1 45.34 215 PHE B N 1
ATOM 3620 C CA . PHE B 1 215 ? 0.598 9.953 -8.953 1 45.34 215 PHE B CA 1
ATOM 3621 C C . PHE B 1 215 ? -0.355 10.797 -9.789 1 45.34 215 PHE B C 1
ATOM 3623 O O . PHE B 1 215 ? -0.751 11.891 -9.375 1 45.34 215 PHE B O 1
ATOM 3630 N N . GLU B 1 216 ? -0.29 10.867 -11 1 41.5 216 GLU B N 1
ATOM 3631 C CA . GLU B 1 216 ? -1.348 11.469 -11.805 1 41.5 216 GLU B CA 1
ATOM 3632 C C . GLU B 1 216 ? -2.695 10.812 -11.531 1 41.5 216 GLU B C 1
ATOM 3634 O O . GLU B 1 216 ? -2.928 9.672 -11.93 1 41.5 216 GLU B O 1
ATOM 3639 N N . GLU B 1 217 ? -3.166 10.727 -10.359 1 38.81 217 GLU B N 1
ATOM 3640 C CA . GLU B 1 217 ? -4.555 10.281 -10.312 1 38.81 217 GLU B CA 1
ATOM 3641 C C . GLU B 1 217 ? -5.418 11.047 -11.305 1 38.81 217 GLU B C 1
ATOM 3643 O O . GLU B 1 217 ? -5.363 12.281 -11.367 1 38.81 217 GLU B O 1
ATOM 3648 N N . THR B 1 218 ? -5.875 10.523 -12.391 1 34.19 218 THR B N 1
ATOM 3649 C CA . THR B 1 218 ? -7.164 10.977 -12.898 1 34.19 218 THR B CA 1
ATOM 3650 C C . THR B 1 218 ? -8.18 11.102 -11.758 1 34.19 218 THR B C 1
ATOM 3652 O O . THR B 1 218 ? -8.781 10.109 -11.344 1 34.19 218 THR B O 1
ATOM 3655 N N . ILE B 1 219 ? -7.992 11.781 -10.797 1 35.41 219 ILE B N 1
ATOM 3656 C CA . ILE B 1 219 ? -8.984 12.242 -9.828 1 35.41 219 ILE B CA 1
ATOM 3657 C C . ILE B 1 219 ? -10.227 12.727 -10.562 1 35.41 219 ILE B C 1
ATOM 3659 O O . ILE B 1 219 ? -10.492 13.93 -10.617 1 35.41 219 ILE B O 1
ATOM 3663 N N . ASN B 1 220 ? -10.562 12.578 -11.773 1 33.12 220 AS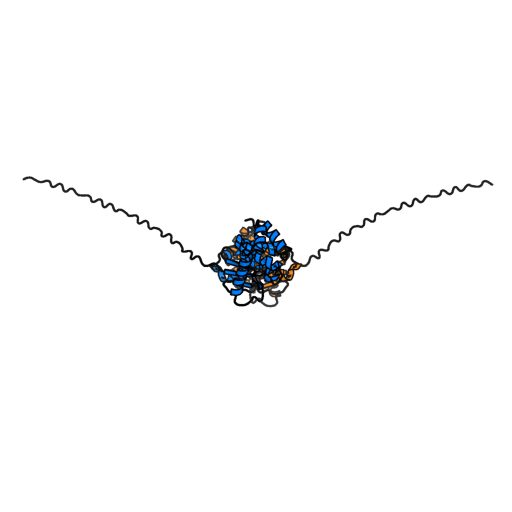N B N 1
ATOM 3664 C CA . ASN B 1 220 ? -11.797 13.031 -12.406 1 33.12 220 ASN B CA 1
ATOM 3665 C C . ASN B 1 220 ? -13.023 12.414 -11.75 1 33.12 220 ASN B C 1
ATOM 3667 O O . ASN B 1 220 ? -14.156 12.859 -11.977 1 33.12 220 ASN B O 1
ATOM 3671 N N . SER B 1 221 ? -13.102 11.078 -11.383 1 27.83 221 SER B N 1
ATOM 3672 C CA . SER B 1 221 ? -14.523 10.789 -11.188 1 27.83 221 SER B CA 1
ATOM 3673 C C . SER B 1 221 ? -15.016 11.344 -9.852 1 27.83 221 SER B C 1
ATOM 3675 O O . SER B 1 221 ? -14.258 11.398 -8.883 1 27.83 221 SER B O 1
#